Protein AF-0000000078040420 (afdb_homodimer)

Nearest PDB structures (foldseek):
  3l7n-assembly1_A  TM=9.969E-01  e=6.256E-38  Streptococcus mutans UA159
  3m3p-assembly1_A  TM=9.036E-01  e=4.530E-20  Methylobacillus flagellatus KT
  1o1y-assembly1_A  TM=8.803E-01  e=2.413E-20  Thermotoga maritima
  8khs-assembly1_A  TM=8.666E-01  e=1.321E-19  Alcaligenes ammonioxydans
  1qdl-assembly1_B-2  TM=7.443E-01  e=1.693E-10  Saccharolobus solfataricus

Radius of gyration: 23.2 Å; Cα contacts (8 Å, |Δi|>4): 1117; chains: 2; bounding box: 43×63×55 Å

Organism: NCBI:txid764290

Secondary structure (DSSP, 8-state):
-EEEEEES-TTS--THHHHHHHHTT-EEEEEEGGGTPPPPSSSTT-SEEEE---S--TT--TTT-TT--HHHHHHHHHHHHHTT-EEEEETHHHHHHHHHTTPPPEEEEEEEEEEEE-EE-HHHHH-TTTTTSPTT-EEEEEEEEE----TT-EEEEE-SS-S-SEEESSSSEEEESSBSS--HHHHHHHHHT-S-HHHHHHH-TTB--HHHHHH---HHHHHHHHHHHHHHHH-/-EEEEEES-TTS--THHHHHHHHTT-EEEEEEGGGTPPPPSSSTT-SEEEE---S--TT--TTT-TT--HHHHHHHHHHHHHTT-EEEEETHHHHHHHHHTTPPPEEEEEEEEEEEE-EE-HHHHH-TTTTTSPTT-EEEEEEEEE----TT-EEEEE-SS-S-SEEESSSSEEEESSBSS--HHHHHHHHHT-S-HHHHHHH-TTB--HHHHHH---HHHHHHHHHHHHHHHH-

Sequence (470 aa):
MQVHFVIHESFEAPGAYLAWAALRGHEVAITKVYQFEPLPETADDFDLLIVMGGPQSPTSTQEEFPHYNAQAEIDLIQKAIKADKYIIGVCLGAQLLGQAYGGTCLASPEREIGNFPIELTQAGRSDSRLSHIPQGLVVGHWHGDMPGLSEGAQILATSQGCPRQIVAYSHKHFGFQAHLELTKDLVKQLLAQEKDIEGGSQKYTYVQGAKDILAYDYDQMNQALYQFLDKLTQSMQVHFVIHESFEAPGAYLAWAALRGHEVAITKVYQFEPLPETADDFDLLIVMGGPQSPTSTQEEFPHYNAQAEIDLIQKAIKADKYIIGVCLGAQLLGQAYGGTCLASPEREIGNFPIELTQAGRSDSRLSHIPQGLVVGHWHGDMPGLSEGAQILATSQGCPRQIVAYSHKHFGFQAHLELTKDLVKQLLAQEKDIEGGSQKYTYVQGAKDILAYDYDQMNQALYQFLDKLTQS

Foldseek 3Di:
DEEEEEAADPLQDQFLVVVLCVVVVHHYHYADLLVVGDDDPALPRGQEYEYTDDPDALPDDCVRPVSDDLVSVLVRLLRCVVVVHFYEYEQRGLQSNLVNQVFHKAFWQFAAAAKWFKAFDPQLCVLPLQVPPDGRDIFGAGHGIAHGDHVPKDQGIQGPGGGRQWIDPDLRYIYGSTHLNDDLVSVVSVVVVDPCQPVCCVVGPRGDHPVRRNPDDSVVSSVSVSSSVVVSVVD/DEEEEEAADPLQDQFLVVVLCVVVVHHYHYADLLVVGDDDPALPRGQEYEYTDDPDALPDDCVRPVSDDLVSVLVRLLRCVVVVHFYEYEQRGLQSNLVNQVFHKAFWQFAAAAKWFKAFDPQLCPLPLQVPPDGRDIFGAGHGIAHGDHVPKDQGIQGPGGGRQWIDPDLRYIYGSTDLNDDLVSVVSVVVVDPCQPVCCVVGPNGHHPVRRNPDDSVVSSVSVSSSVVVSVVD

Structure (mmCIF, N/CA/C/O backbone):
data_AF-0000000078040420-model_v1
#
loop_
_entity.id
_entity.type
_entity.pdbx_description
1 polymer 'Glutamine amidotran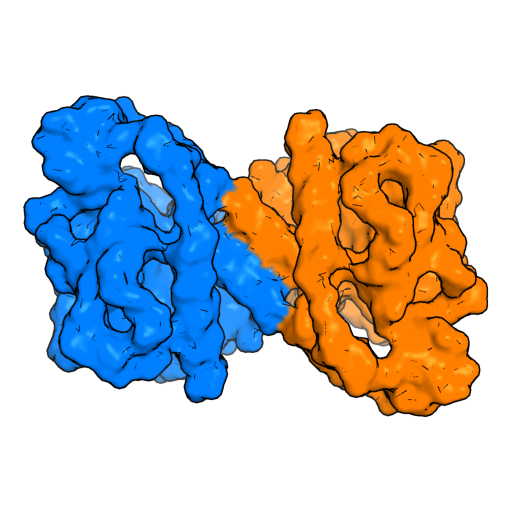sferase'
#
loop_
_atom_site.group_PDB
_atom_site.id
_atom_site.type_symbol
_atom_site.label_atom_id
_atom_site.label_alt_id
_atom_site.label_comp_id
_atom_site.label_asym_id
_atom_site.label_entity_id
_atom_site.label_seq_id
_atom_site.pdbx_PDB_ins_code
_atom_site.Cartn_x
_atom_site.Cartn_y
_atom_site.Cartn_z
_atom_site.occupancy
_atom_site.B_iso_or_equiv
_atom_site.auth_seq_id
_atom_site.auth_comp_id
_atom_site.auth_asym_id
_atom_site.auth_atom_id
_atom_site.pdbx_PDB_model_num
ATOM 1 N N . MET A 1 1 ? -12.312 -2.652 4.98 1 94.19 1 MET A N 1
ATOM 2 C CA . MET A 1 1 ? -12.023 -4.027 5.383 1 94.19 1 MET A CA 1
ATOM 3 C C . MET A 1 1 ? -10.602 -4.152 5.91 1 94.19 1 MET A C 1
ATOM 5 O O . MET A 1 1 ? -9.797 -3.236 5.754 1 94.19 1 MET A O 1
ATOM 9 N N . GLN A 1 2 ? -10.391 -5.273 6.629 1 96.62 2 GLN A N 1
ATOM 10 C CA . GLN A 1 2 ? -9.047 -5.641 7.074 1 96.62 2 GLN A CA 1
ATOM 11 C C . GLN A 1 2 ? -8.406 -6.633 6.113 1 96.62 2 GLN A C 1
ATOM 13 O O . GLN A 1 2 ? -8.883 -7.758 5.957 1 96.62 2 GLN A O 1
ATOM 18 N N . VAL A 1 3 ? -7.332 -6.18 5.457 1 98.38 3 VAL A N 1
ATOM 19 C CA . VAL A 1 3 ? -6.621 -7.031 4.512 1 98.38 3 VAL A CA 1
ATOM 20 C C . VAL A 1 3 ? -5.32 -7.523 5.141 1 98.38 3 VAL A C 1
ATOM 22 O O . VAL A 1 3 ? -4.527 -6.727 5.648 1 98.38 3 VAL A O 1
ATOM 25 N N . HIS A 1 4 ? -5.086 -8.805 5.152 1 98.81 4 HIS A N 1
ATOM 26 C CA . HIS A 1 4 ? -3.857 -9.391 5.688 1 98.81 4 HIS A CA 1
ATOM 27 C C . HIS A 1 4 ? -3.027 -10.031 4.586 1 98.81 4 HIS A C 1
ATOM 29 O O . HIS A 1 4 ? -3.535 -10.859 3.822 1 98.81 4 HIS A O 1
ATOM 35 N N . PHE A 1 5 ? -1.769 -9.641 4.496 1 98.81 5 PHE A N 1
ATOM 36 C CA . PHE A 1 5 ? -0.845 -10.195 3.514 1 98.81 5 PHE A CA 1
ATOM 37 C C . PHE A 1 5 ? 0.125 -11.172 4.168 1 98.81 5 PHE A C 1
ATOM 39 O O . PHE A 1 5 ? 0.643 -10.898 5.258 1 98.81 5 PHE A O 1
ATOM 46 N N . VAL A 1 6 ? 0.326 -12.289 3.574 1 98.88 6 VAL A N 1
ATOM 47 C CA . VAL A 1 6 ? 1.438 -13.18 3.889 1 98.88 6 VAL A CA 1
ATOM 48 C C . VAL A 1 6 ? 2.496 -13.094 2.791 1 98.88 6 VAL A C 1
ATOM 50 O O . VAL A 1 6 ? 2.219 -13.391 1.627 1 98.88 6 VAL A O 1
ATOM 53 N N . ILE A 1 7 ? 3.676 -12.695 3.127 1 98.75 7 ILE A N 1
ATOM 54 C CA . ILE A 1 7 ? 4.738 -12.461 2.156 1 98.75 7 ILE A CA 1
ATOM 55 C C . ILE A 1 7 ? 5.891 -13.43 2.408 1 98.75 7 ILE A C 1
ATOM 57 O O . ILE A 1 7 ? 6.395 -13.531 3.531 1 98.75 7 ILE A O 1
ATOM 61 N N . HIS A 1 8 ? 6.332 -14.078 1.358 1 98.69 8 HIS A N 1
ATOM 62 C CA . HIS A 1 8 ? 7.273 -15.18 1.52 1 98.69 8 HIS A CA 1
ATOM 63 C C . HIS A 1 8 ? 8.711 -14.703 1.346 1 98.69 8 HIS A C 1
ATOM 65 O O . HIS A 1 8 ? 9.641 -15.328 1.857 1 98.69 8 HIS A O 1
ATOM 71 N N . GLU A 1 9 ? 8.945 -13.719 0.501 1 97.81 9 GLU A N 1
ATOM 72 C CA . GLU A 1 9 ? 10.25 -13.117 0.226 1 97.81 9 GLU A CA 1
ATOM 73 C C . GLU A 1 9 ? 10.125 -11.609 0.009 1 97.81 9 GLU A C 1
ATOM 75 O O . GLU A 1 9 ? 9.078 -11.125 -0.423 1 97.81 9 GLU A O 1
ATOM 80 N N . SER A 1 10 ? 11.281 -10.922 0.232 1 95.19 10 SER A N 1
ATOM 81 C CA . SER A 1 10 ? 11.281 -9.477 0.036 1 95.19 10 SER A CA 1
ATOM 82 C C . SER A 1 10 ? 11.008 -9.117 -1.421 1 95.19 10 SER A C 1
ATOM 84 O O . SER A 1 10 ? 10.375 -8.102 -1.706 1 95.19 10 SER A O 1
ATOM 86 N N . PHE A 1 11 ? 11.391 -10.023 -2.367 1 95.38 11 PHE A N 1
ATOM 87 C CA . PHE A 1 11 ? 11.242 -9.727 -3.789 1 95.38 11 PHE A CA 1
ATOM 88 C C . PHE A 1 11 ? 9.891 -10.219 -4.301 1 95.38 11 PHE A C 1
ATOM 90 O O . PHE A 1 11 ? 9.586 -10.094 -5.488 1 95.38 11 PHE A O 1
ATOM 97 N N . GLU A 1 12 ? 9.078 -10.844 -3.363 1 95.88 12 GLU A N 1
ATOM 98 C CA . GLU A 1 12 ? 7.707 -11.234 -3.668 1 95.88 12 GLU A CA 1
ATOM 99 C C . GLU A 1 12 ? 6.707 -10.273 -3.037 1 95.88 12 GLU A C 1
ATOM 101 O O . GLU A 1 12 ? 5.766 -10.703 -2.365 1 95.88 12 GLU A O 1
ATOM 106 N N . ALA A 1 13 ? 6.918 -9.016 -3.281 1 96.5 13 ALA A N 1
ATOM 107 C CA . ALA A 1 13 ? 6.102 -7.961 -2.684 1 96.5 13 ALA A CA 1
ATOM 108 C C . ALA A 1 13 ? 4.703 -7.941 -3.295 1 96.5 13 ALA A C 1
ATOM 110 O O . ALA A 1 13 ? 4.504 -8.414 -4.418 1 96.5 13 ALA A O 1
ATOM 111 N N . PRO A 1 14 ? 3.754 -7.395 -2.564 1 98.31 14 PRO A N 1
ATOM 112 C CA . PRO A 1 14 ? 2.359 -7.492 -3.004 1 98.31 14 PRO A CA 1
ATOM 113 C C . PRO A 1 14 ? 2.039 -6.551 -4.16 1 98.31 14 PRO A C 1
ATOM 115 O O . PRO A 1 14 ? 1.034 -6.734 -4.852 1 98.31 14 PRO A O 1
ATOM 118 N N . GLY A 1 15 ? 2.881 -5.465 -4.344 1 98.38 15 GLY A N 1
ATOM 119 C CA . GLY A 1 15 ? 2.703 -4.586 -5.488 1 98.38 15 GLY A CA 1
ATOM 120 C C . GLY A 1 15 ? 1.313 -3.979 -5.562 1 98.38 15 GLY A C 1
ATOM 121 O O . GLY A 1 15 ? 0.841 -3.373 -4.598 1 98.38 15 GLY A O 1
ATOM 122 N N . ALA A 1 16 ? 0.644 -4.262 -6.645 1 98.81 16 ALA A N 1
ATOM 123 C CA . ALA A 1 16 ? -0.644 -3.639 -6.941 1 98.81 16 ALA A CA 1
ATOM 124 C C . ALA A 1 16 ? -1.715 -4.102 -5.957 1 98.81 16 ALA A C 1
ATOM 126 O O . ALA A 1 16 ? -2.705 -3.398 -5.734 1 98.81 16 ALA A O 1
ATOM 127 N N . TYR A 1 17 ? -1.57 -5.301 -5.359 1 98.88 17 TYR A N 1
ATOM 128 C CA . TYR A 1 17 ? -2.523 -5.703 -4.328 1 98.88 17 TYR A CA 1
ATOM 129 C C . TYR A 1 17 ? -2.51 -4.723 -3.162 1 98.88 17 TYR A C 1
ATOM 131 O O . TYR A 1 17 ? -3.564 -4.277 -2.705 1 98.88 17 TYR A O 1
ATOM 139 N N . LEU A 1 18 ? -1.29 -4.438 -2.729 1 98.81 18 LEU A N 1
ATOM 140 C CA . LEU A 1 18 ? -1.135 -3.518 -1.607 1 98.81 18 LEU A CA 1
ATOM 141 C C . LEU A 1 18 ? -1.556 -2.105 -2.002 1 98.81 18 LEU A C 1
ATOM 143 O O . LEU A 1 18 ? -2.178 -1.395 -1.208 1 98.81 18 LEU A O 1
ATOM 147 N N . ALA A 1 19 ? -1.194 -1.699 -3.195 1 98.75 19 ALA A N 1
ATOM 148 C CA . ALA A 1 19 ? -1.597 -0.38 -3.678 1 98.75 19 ALA A CA 1
ATOM 149 C C . ALA A 1 19 ? -3.115 -0.245 -3.705 1 98.75 19 ALA A C 1
ATOM 151 O O . ALA A 1 19 ? -3.66 0.786 -3.305 1 98.75 19 ALA A O 1
ATOM 152 N N . TRP A 1 20 ? -3.773 -1.306 -4.141 1 98.62 20 TRP A N 1
ATOM 153 C CA . TRP A 1 20 ? -5.234 -1.312 -4.172 1 98.62 20 TRP A CA 1
ATOM 154 C C . TRP A 1 20 ? -5.805 -1.125 -2.77 1 98.62 20 TRP A C 1
ATOM 156 O O . TRP A 1 20 ? -6.691 -0.293 -2.561 1 98.62 20 TRP A O 1
ATOM 166 N N . ALA A 1 21 ? -5.301 -1.877 -1.855 1 98.5 21 ALA A N 1
ATOM 167 C CA . ALA A 1 21 ? -5.797 -1.786 -0.485 1 98.5 21 ALA A CA 1
ATOM 168 C C . ALA A 1 21 ? -5.617 -0.377 0.072 1 98.5 21 ALA A C 1
ATOM 170 O O . ALA A 1 21 ? -6.52 0.158 0.725 1 98.5 21 ALA A O 1
ATOM 171 N N . ALA A 1 22 ? -4.461 0.198 -0.221 1 98.06 22 ALA A N 1
ATOM 172 C CA . ALA A 1 22 ? -4.141 1.545 0.243 1 98.06 22 ALA A CA 1
ATOM 173 C C . ALA A 1 22 ? -5.086 2.574 -0.367 1 98.06 22 ALA A C 1
ATOM 175 O O . ALA A 1 22 ? -5.652 3.408 0.345 1 98.06 22 ALA A O 1
ATOM 176 N N . LEU A 1 23 ? -5.309 2.463 -1.617 1 97.31 23 LEU A N 1
ATOM 177 C CA . LEU A 1 23 ? -6.074 3.455 -2.365 1 97.31 23 LEU A CA 1
ATOM 178 C C . LEU A 1 23 ? -7.559 3.359 -2.033 1 97.31 23 LEU A C 1
ATOM 180 O O . LEU A 1 23 ? -8.281 4.359 -2.098 1 97.31 23 LEU A O 1
ATOM 184 N N . ARG A 1 24 ? -7.965 2.146 -1.593 1 96.88 24 ARG A N 1
ATOM 185 C CA . ARG A 1 24 ? -9.367 1.96 -1.246 1 96.88 24 ARG A CA 1
ATOM 186 C C . ARG A 1 24 ? -9.602 2.174 0.246 1 96.88 24 ARG A C 1
ATOM 188 O O . ARG A 1 24 ? -10.695 1.926 0.753 1 96.88 24 ARG A O 1
ATOM 195 N N . GLY A 1 25 ? -8.586 2.561 0.949 1 94.56 25 GLY A N 1
ATOM 196 C CA . GLY A 1 25 ? -8.727 2.918 2.352 1 94.56 25 GLY A CA 1
ATOM 197 C C . GLY A 1 25 ? -8.875 1.714 3.262 1 94.56 25 GLY A C 1
ATOM 198 O O . GLY A 1 25 ? -9.398 1.828 4.371 1 94.56 25 GLY A O 1
ATOM 199 N N . HIS A 1 26 ? -8.477 0.516 2.764 1 96.75 26 HIS A N 1
ATOM 200 C CA . HIS A 1 26 ? -8.516 -0.674 3.605 1 96.75 26 HIS A CA 1
ATOM 201 C C . HIS A 1 26 ? -7.395 -0.658 4.637 1 96.75 26 HIS A C 1
ATOM 203 O O . HIS A 1 26 ? -6.32 -0.101 4.383 1 96.75 26 HIS A O 1
ATOM 209 N N . GLU A 1 27 ? -7.73 -1.25 5.832 1 95.94 27 GLU A N 1
ATOM 210 C CA . GLU A 1 27 ? -6.656 -1.498 6.793 1 95.94 27 GLU A CA 1
ATOM 211 C C . GLU A 1 27 ? -5.793 -2.68 6.363 1 95.94 27 GLU A C 1
ATOM 213 O O . GLU A 1 27 ? -6.309 -3.68 5.855 1 95.94 27 GLU A O 1
ATOM 218 N N . VAL A 1 28 ? -4.461 -2.512 6.602 1 97.31 28 VAL A N 1
ATOM 219 C CA . VAL A 1 28 ? -3.539 -3.521 6.086 1 97.31 28 VAL A CA 1
ATOM 220 C C . VAL A 1 28 ? -2.693 -4.078 7.23 1 97.31 28 VAL A C 1
ATOM 222 O O . VAL A 1 28 ? -2.242 -3.328 8.102 1 97.31 28 VAL A O 1
ATOM 225 N N . ALA A 1 29 ? -2.58 -5.367 7.262 1 97.06 29 ALA A N 1
ATOM 226 C CA . ALA A 1 29 ? -1.597 -6.074 8.078 1 97.06 29 ALA A CA 1
ATOM 227 C C . ALA A 1 29 ? -0.728 -6.988 7.219 1 97.06 29 ALA A C 1
ATOM 229 O O . ALA A 1 29 ? -1.18 -7.504 6.191 1 97.06 29 ALA A O 1
ATOM 230 N N . ILE A 1 30 ? 0.513 -7.141 7.656 1 97.75 30 ILE A N 1
ATOM 231 C CA . ILE A 1 30 ? 1.469 -7.902 6.855 1 97.75 30 ILE A CA 1
ATOM 232 C C . ILE A 1 30 ? 2.242 -8.867 7.754 1 97.75 30 ILE A C 1
ATOM 234 O O . ILE A 1 30 ? 2.725 -8.477 8.82 1 97.75 30 ILE A O 1
ATOM 238 N N . THR A 1 31 ? 2.277 -10.102 7.359 1 98.25 31 THR A N 1
ATOM 239 C CA . THR A 1 31 ? 3.199 -11.078 7.93 1 98.25 31 THR A CA 1
ATOM 240 C C . THR A 1 31 ? 4.324 -11.398 6.953 1 98.25 31 THR A C 1
ATOM 242 O O . THR A 1 31 ? 4.078 -11.938 5.871 1 98.25 31 THR A O 1
ATOM 245 N N . LYS A 1 32 ? 5.516 -11.062 7.32 1 98.12 32 LYS A N 1
ATOM 246 C CA . LYS A 1 32 ? 6.707 -11.414 6.547 1 98.12 32 LYS A CA 1
ATOM 247 C C . LYS A 1 32 ? 7.348 -12.695 7.082 1 98.12 32 LYS A C 1
ATOM 249 O O . LYS A 1 32 ? 8.219 -12.641 7.957 1 98.12 32 LYS A O 1
ATOM 254 N N . VAL A 1 33 ? 7 -13.781 6.465 1 98.38 33 VAL A N 1
ATOM 255 C CA . VAL A 1 33 ? 7.488 -15.047 7.008 1 98.38 33 VAL A CA 1
ATOM 256 C C . VAL A 1 33 ? 9 -15.148 6.805 1 98.38 33 VAL A C 1
ATOM 258 O O . VAL A 1 33 ? 9.695 -15.781 7.602 1 98.38 33 VAL A O 1
ATOM 261 N N . TYR A 1 34 ? 9.586 -14.406 5.809 1 97.69 34 TYR A N 1
ATOM 262 C CA . TYR A 1 34 ? 11.023 -14.43 5.555 1 97.69 34 TYR A CA 1
ATOM 263 C C . TYR A 1 34 ? 11.781 -13.688 6.645 1 97.69 34 TYR A C 1
ATOM 265 O O . TYR A 1 34 ? 13.008 -13.797 6.742 1 97.69 34 TYR A O 1
ATOM 273 N N . GLN A 1 35 ? 11.086 -13 7.441 1 96.81 35 GLN A N 1
ATOM 274 C CA . GLN A 1 35 ? 11.656 -12.383 8.633 1 96.81 35 GLN A CA 1
ATOM 275 C C . GLN A 1 35 ? 11.281 -13.148 9.891 1 96.81 35 GLN A C 1
ATOM 277 O O . GLN A 1 35 ? 11.375 -12.625 11 1 96.81 35 GLN A O 1
ATOM 282 N N . PHE A 1 36 ? 10.695 -14.328 9.719 1 97.75 36 PHE A N 1
ATOM 283 C CA . PHE A 1 36 ? 10.32 -15.273 10.766 1 97.75 36 PHE A CA 1
ATOM 284 C C . PHE A 1 36 ? 9.18 -14.719 11.617 1 97.75 36 PHE A C 1
ATOM 286 O O . PHE A 1 36 ? 9.047 -15.07 12.789 1 97.75 36 PHE A O 1
ATOM 293 N N . GLU A 1 37 ? 8.414 -13.797 11.031 1 97.25 37 GLU A N 1
ATOM 294 C CA . GLU A 1 37 ? 7.203 -13.344 11.711 1 97.25 37 GLU A CA 1
ATOM 295 C C . GLU A 1 37 ? 6.16 -14.461 11.773 1 97.25 37 GLU A C 1
ATOM 297 O O . GLU A 1 37 ? 5.973 -15.195 10.797 1 97.25 37 GLU A O 1
ATOM 302 N N . PRO A 1 38 ? 5.484 -14.57 12.891 1 97.69 38 PRO A N 1
ATOM 303 C CA . PRO A 1 38 ? 4.504 -15.648 13.008 1 97.69 38 PRO A CA 1
ATOM 304 C C . PRO A 1 38 ? 3.232 -15.383 12.203 1 97.69 38 PRO A C 1
ATOM 306 O O . PRO A 1 38 ? 2.775 -14.242 12.125 1 97.69 38 PRO A O 1
ATOM 309 N N . LEU A 1 39 ? 2.703 -16.453 11.633 1 98.5 39 LEU A N 1
ATOM 310 C CA . LEU A 1 39 ? 1.396 -16.359 10.992 1 98.5 39 LEU A CA 1
ATOM 311 C C . LEU A 1 39 ? 0.3 -16.109 12.016 1 98.5 39 LEU A C 1
ATOM 313 O O . LEU A 1 39 ? 0.445 -16.453 13.188 1 98.5 39 LEU A O 1
ATOM 317 N N . PRO A 1 40 ? -0.827 -15.477 11.578 1 98.06 40 PRO A N 1
ATOM 318 C CA . PRO A 1 40 ? -1.971 -15.352 12.477 1 98.06 40 PRO A CA 1
ATOM 319 C C . PRO A 1 40 ? -2.447 -16.688 13.023 1 98.06 40 PRO A C 1
ATOM 321 O O . PRO A 1 40 ? -2.469 -17.688 12.297 1 98.06 40 PRO A O 1
ATOM 324 N N . GLU A 1 41 ? -2.834 -16.641 14.266 1 96.94 41 GLU A N 1
ATOM 325 C CA . GLU A 1 41 ? -3.322 -17.859 14.898 1 96.94 41 GLU A CA 1
ATOM 326 C C . GLU A 1 41 ? -4.766 -18.156 14.5 1 96.94 41 GLU A C 1
ATOM 328 O O . GLU A 1 41 ? -5.203 -19.312 14.531 1 96.94 41 GLU A O 1
ATOM 333 N N . THR A 1 42 ? -5.465 -17.109 14.234 1 97.62 42 THR A N 1
ATOM 334 C CA . THR A 1 42 ? -6.867 -17.219 13.844 1 97.62 42 THR A CA 1
ATOM 335 C C . THR A 1 42 ? -7.168 -16.344 12.633 1 97.62 42 THR A C 1
ATOM 337 O O . THR A 1 42 ? -6.309 -15.586 12.188 1 97.62 42 THR A O 1
ATOM 340 N N . ALA A 1 43 ? -8.312 -16.516 12.117 1 97.94 43 ALA A N 1
ATOM 341 C CA . ALA A 1 43 ? -8.758 -15.719 10.977 1 97.94 43 ALA A CA 1
ATOM 342 C C . ALA A 1 43 ? -9.641 -14.562 11.43 1 97.94 43 ALA A C 1
ATOM 344 O O . ALA A 1 43 ? -10.289 -13.914 10.609 1 97.94 43 ALA A O 1
ATOM 345 N N . ASP A 1 44 ? -9.602 -14.195 12.688 1 97.31 44 ASP A N 1
ATOM 346 C CA . ASP A 1 44 ? -10.547 -13.25 13.266 1 97.31 44 ASP A CA 1
ATOM 347 C C . ASP A 1 44 ? -10.188 -11.812 12.898 1 97.31 44 ASP A C 1
ATOM 349 O O . ASP A 1 44 ? -11.055 -10.938 12.875 1 97.31 44 ASP A O 1
ATOM 353 N N . ASP A 1 45 ? -8.969 -11.625 12.586 1 95.62 45 ASP A N 1
ATOM 354 C CA . ASP A 1 45 ? -8.5 -10.242 12.547 1 95.62 45 ASP A CA 1
ATOM 355 C C . ASP A 1 45 ? -8.445 -9.711 11.117 1 95.62 45 ASP A C 1
ATOM 357 O O . ASP A 1 45 ? -7.91 -8.633 10.867 1 95.62 45 ASP A O 1
ATOM 361 N N . PHE A 1 46 ? -8.953 -10.453 10.18 1 98.19 46 PHE A N 1
ATOM 362 C CA . PHE A 1 46 ? -8.984 -9.945 8.812 1 98.19 46 PHE A CA 1
ATOM 363 C C . PHE A 1 46 ? -10.266 -10.359 8.102 1 98.19 46 PHE A C 1
ATOM 365 O O . PHE A 1 46 ? -10.93 -11.305 8.523 1 98.19 46 PHE A O 1
ATOM 372 N N . ASP A 1 47 ? -10.586 -9.594 7.027 1 98.44 47 ASP A N 1
ATOM 373 C CA . ASP A 1 47 ? -11.719 -9.891 6.156 1 98.44 47 ASP A CA 1
ATOM 374 C C . ASP A 1 47 ? -11.25 -10.531 4.852 1 98.44 47 ASP A C 1
ATOM 376 O O . ASP A 1 47 ? -12.008 -11.281 4.219 1 98.44 47 ASP A O 1
ATOM 380 N N . LEU A 1 48 ? -10.047 -10.242 4.43 1 98.75 48 LEU A N 1
ATOM 381 C CA . LEU A 1 48 ? -9.422 -10.719 3.199 1 98.75 48 LEU A CA 1
ATOM 382 C C . LEU A 1 48 ? -7.984 -11.148 3.449 1 98.75 48 LEU A C 1
ATOM 384 O O . LEU A 1 48 ? -7.176 -10.367 3.953 1 98.75 48 LEU A O 1
ATOM 388 N N . LEU A 1 49 ? -7.707 -12.414 3.17 1 98.94 49 LEU A N 1
ATOM 389 C CA . LEU A 1 49 ? -6.359 -12.969 3.24 1 98.94 49 LEU A CA 1
ATOM 390 C C . LEU A 1 49 ? -5.734 -13.055 1.852 1 98.94 49 LEU A C 1
ATOM 392 O O . LEU A 1 49 ? -6.316 -13.648 0.94 1 98.94 49 LEU A O 1
ATOM 396 N N . ILE A 1 50 ? -4.605 -12.391 1.66 1 98.94 50 ILE A N 1
ATOM 397 C CA . ILE A 1 50 ? -3.852 -12.516 0.417 1 98.94 50 ILE A CA 1
ATOM 398 C C . ILE A 1 50 ? -2.512 -13.195 0.689 1 98.94 50 ILE A C 1
ATOM 400 O O . ILE A 1 50 ? -1.662 -12.648 1.395 1 98.94 50 ILE A O 1
ATOM 404 N N . VAL A 1 51 ? -2.355 -14.391 0.199 1 98.94 51 VAL A N 1
ATOM 405 C CA . VAL A 1 51 ? -1.118 -15.156 0.322 1 98.94 51 VAL A CA 1
ATOM 406 C C . VAL A 1 51 ? -0.281 -14.992 -0.944 1 98.94 51 VAL A C 1
ATOM 408 O O . VAL A 1 51 ? -0.676 -15.445 -2.02 1 98.94 51 VAL A O 1
ATOM 411 N N . MET A 1 52 ? 0.875 -14.391 -0.847 1 98.81 52 MET A N 1
ATOM 412 C CA . MET A 1 52 ? 1.672 -13.984 -2.002 1 98.81 52 MET A CA 1
ATOM 413 C C . MET A 1 52 ? 2.484 -15.156 -2.537 1 98.81 52 MET A C 1
ATOM 415 O O . MET A 1 52 ? 2.373 -16.281 -2.037 1 98.81 52 MET A O 1
ATOM 419 N N . GLY A 1 53 ? 3.197 -14.883 -3.602 1 98.56 53 GLY A N 1
ATOM 420 C CA . GLY A 1 53 ? 4.043 -15.891 -4.223 1 98.56 53 GLY A CA 1
ATOM 421 C C . GLY A 1 53 ? 5.359 -16.094 -3.498 1 98.56 53 GLY A C 1
ATOM 422 O O . GLY A 1 53 ? 5.617 -15.453 -2.477 1 98.56 53 GLY A O 1
ATOM 423 N N . GLY A 1 54 ? 6.121 -17 -3.992 1 98.06 54 GLY A N 1
ATOM 424 C CA . GLY A 1 54 ? 7.445 -17.328 -3.482 1 98.06 54 GLY A CA 1
ATOM 425 C C . GLY A 1 54 ? 8.148 -18.406 -4.289 1 98.06 54 GLY A C 1
ATOM 426 O O . GLY A 1 54 ? 7.516 -19.094 -5.098 1 98.06 54 GLY A O 1
ATOM 427 N N . PRO A 1 55 ? 9.477 -18.406 -4.148 1 96.88 55 PRO A N 1
ATOM 428 C CA . PRO A 1 55 ? 10.25 -19.422 -4.867 1 96.88 55 PRO A CA 1
ATOM 429 C C . PRO A 1 55 ? 10.008 -20.828 -4.324 1 96.88 55 PRO A C 1
ATOM 431 O O . PRO A 1 55 ? 10.438 -21.812 -4.938 1 96.88 55 PRO A O 1
ATOM 434 N N . GLN A 1 56 ? 9.297 -20.938 -3.236 1 97.5 56 GLN A N 1
ATOM 435 C CA . GLN A 1 56 ? 9.008 -22.234 -2.613 1 97.5 56 GLN A CA 1
ATOM 436 C C . GLN A 1 56 ? 7.922 -22.984 -3.375 1 97.5 56 GLN A C 1
ATOM 438 O O . GLN A 1 56 ? 7.34 -22.453 -4.32 1 97.5 56 GLN A O 1
ATOM 443 N N . SER A 1 57 ? 7.75 -24.219 -3.014 1 96.69 57 SER A N 1
ATOM 444 C CA . SER A 1 57 ? 6.621 -25.047 -3.414 1 96.69 57 SER A CA 1
ATOM 445 C C . SER A 1 57 ? 5.852 -25.547 -2.201 1 96.69 57 SER A C 1
ATOM 447 O O . SER A 1 57 ? 6.344 -25.484 -1.073 1 96.69 57 SER A O 1
ATOM 449 N N . PRO A 1 58 ? 4.59 -26.016 -2.457 1 97.25 58 PRO A N 1
ATOM 450 C CA . PRO A 1 58 ? 3.852 -26.578 -1.321 1 97.25 58 PRO A CA 1
ATOM 451 C C . PRO A 1 58 ? 4.582 -27.75 -0.659 1 97.25 58 PRO A C 1
ATOM 453 O O . PRO A 1 58 ? 4.281 -28.094 0.483 1 97.25 58 PRO A O 1
ATOM 456 N N . THR A 1 59 ? 5.602 -28.312 -1.351 1 95.44 59 THR A N 1
ATOM 457 C CA . THR A 1 59 ? 6.301 -29.469 -0.819 1 95.44 59 THR A CA 1
ATOM 458 C C . THR A 1 59 ? 7.695 -29.094 -0.337 1 95.44 59 THR A C 1
ATOM 460 O O . THR A 1 59 ? 8.453 -29.953 0.134 1 95.44 59 THR A O 1
ATOM 463 N N . SER A 1 60 ? 8.055 -27.797 -0.453 1 96.5 60 SER A N 1
ATOM 464 C CA . SER A 1 60 ? 9.352 -27.359 0.045 1 96.5 60 SER A CA 1
ATOM 465 C C . SER A 1 60 ? 9.469 -27.578 1.55 1 96.5 60 SER A C 1
ATOM 467 O O . SER A 1 60 ? 8.477 -27.484 2.275 1 96.5 60 SER A O 1
ATOM 469 N N . THR A 1 61 ? 10.695 -27.859 1.992 1 95.81 61 THR A N 1
ATOM 470 C CA . THR A 1 61 ? 10.938 -28.156 3.4 1 95.81 61 THR A CA 1
ATOM 471 C C . THR A 1 61 ? 11.625 -26.984 4.09 1 95.81 61 THR A C 1
ATOM 473 O O . THR A 1 61 ? 12.141 -26.078 3.426 1 95.81 61 THR A O 1
ATOM 476 N N . GLN A 1 62 ? 11.578 -27.016 5.387 1 96.06 62 GLN A N 1
ATOM 477 C CA . GLN A 1 62 ? 12.234 -25.969 6.164 1 96.06 62 GLN A CA 1
ATOM 478 C C . GLN A 1 62 ? 13.758 -26.109 6.09 1 96.06 62 GLN A C 1
ATOM 480 O O . GLN A 1 62 ? 14.484 -25.172 6.438 1 96.06 62 GLN A O 1
ATOM 485 N N . GLU A 1 63 ? 14.281 -27.266 5.68 1 96.75 63 GLU A N 1
ATOM 486 C CA . GLU A 1 63 ? 15.703 -27.391 5.391 1 96.75 63 GLU A CA 1
ATOM 487 C C . GLU A 1 63 ? 16.109 -26.516 4.207 1 96.75 63 GLU A C 1
ATOM 489 O O . GLU A 1 63 ? 17.172 -25.906 4.219 1 96.75 63 GLU A O 1
ATOM 494 N N . GLU A 1 64 ? 15.234 -26.453 3.178 1 96.44 64 GLU A N 1
ATOM 495 C CA . GLU A 1 64 ? 15.469 -25.641 1.989 1 96.44 64 GLU A CA 1
ATOM 496 C C . GLU A 1 64 ? 15.156 -24.172 2.254 1 96.44 64 GLU A C 1
ATOM 498 O O . GLU A 1 64 ? 15.906 -23.281 1.834 1 96.44 64 GLU A O 1
ATOM 503 N N . PHE A 1 65 ? 14.047 -24 2.92 1 97.75 65 PHE A N 1
ATOM 504 C CA . PHE A 1 65 ? 13.57 -22.672 3.27 1 97.75 65 PHE A CA 1
ATOM 505 C C . PHE A 1 65 ? 13.203 -22.594 4.746 1 97.75 65 PHE A C 1
ATOM 507 O O . PHE A 1 65 ? 12.039 -22.797 5.113 1 97.75 65 PHE A O 1
ATOM 514 N N . PRO A 1 66 ? 14.078 -22.188 5.594 1 97.81 66 PRO A N 1
ATOM 515 C CA . PRO A 1 66 ? 13.883 -22.266 7.043 1 97.81 66 PRO A CA 1
ATOM 516 C C . PRO A 1 66 ? 12.68 -21.438 7.52 1 97.81 66 PRO A C 1
ATOM 518 O O . PRO A 1 66 ? 12.062 -21.781 8.531 1 97.81 66 PRO A O 1
ATOM 521 N N . HIS A 1 67 ? 12.383 -20.391 6.809 1 97.88 67 HIS A N 1
ATOM 522 C CA . HIS A 1 67 ? 11.328 -19.484 7.254 1 97.88 67 HIS A CA 1
ATOM 523 C C . HIS A 1 67 ? 9.977 -19.891 6.691 1 97.88 67 HIS A C 1
ATOM 525 O O . HIS A 1 67 ? 8.953 -19.266 7.008 1 97.88 67 HIS A O 1
ATOM 531 N N . TYR A 1 68 ? 9.938 -20.906 5.918 1 97.88 68 TYR A N 1
ATOM 532 C CA . TYR A 1 68 ? 8.742 -21.328 5.191 1 97.88 68 TYR A CA 1
ATOM 533 C C . TYR A 1 68 ? 8.164 -22.609 5.781 1 97.88 68 TYR A C 1
ATOM 535 O O . TYR A 1 68 ? 8.875 -23.594 5.93 1 97.88 68 TYR A O 1
ATOM 543 N N . ASN A 1 69 ? 6.875 -22.562 6.156 1 97.94 69 ASN A N 1
ATOM 544 C CA . ASN A 1 69 ? 6.125 -23.719 6.641 1 97.94 69 ASN A CA 1
ATOM 545 C C . ASN A 1 69 ? 4.805 -23.875 5.895 1 97.94 69 ASN A C 1
ATOM 547 O O . ASN A 1 69 ? 3.805 -23.25 6.25 1 97.94 69 ASN A O 1
ATOM 551 N N . ALA A 1 70 ? 4.828 -24.781 4.91 1 98 70 ALA A N 1
ATOM 552 C CA . ALA A 1 70 ? 3.682 -24.969 4.023 1 98 70 ALA A CA 1
ATOM 553 C C . ALA A 1 70 ? 2.438 -25.375 4.809 1 98 70 ALA A C 1
ATOM 555 O O . ALA A 1 70 ? 1.353 -24.828 4.59 1 98 70 ALA A O 1
ATOM 556 N N . GLN A 1 71 ? 2.615 -26.281 5.664 1 97.94 71 GLN A N 1
ATOM 557 C CA . GLN A 1 71 ? 1.471 -26.797 6.406 1 97.94 71 GLN A CA 1
ATOM 558 C C . GLN A 1 71 ? 0.85 -25.719 7.281 1 97.94 71 GLN A C 1
ATOM 560 O O . GLN A 1 71 ? -0.374 -25.641 7.398 1 97.94 71 GLN A O 1
ATOM 565 N N . ALA A 1 72 ? 1.678 -24.906 7.918 1 98.38 72 ALA A N 1
ATOM 566 C CA . ALA A 1 72 ? 1.167 -23.812 8.742 1 98.38 72 ALA A CA 1
ATOM 567 C C . ALA A 1 72 ? 0.35 -22.828 7.91 1 98.38 72 ALA A C 1
ATOM 569 O O . ALA A 1 72 ? -0.667 -22.312 8.375 1 98.38 72 ALA A O 1
ATOM 570 N N . GLU A 1 73 ? 0.801 -22.562 6.723 1 98.69 73 GLU A N 1
ATOM 571 C CA . GLU A 1 73 ? 0.082 -21.641 5.848 1 98.69 73 GLU A CA 1
ATOM 572 C C . GLU A 1 73 ? -1.221 -22.266 5.348 1 98.69 73 GLU A C 1
ATOM 574 O O . GLU A 1 73 ? -2.248 -21.578 5.273 1 98.69 73 GLU A O 1
ATOM 579 N N . ILE A 1 74 ? -1.161 -23.547 5 1 98.75 74 ILE A N 1
ATOM 580 C CA . ILE A 1 74 ? -2.371 -24.25 4.598 1 98.75 74 ILE A CA 1
ATOM 581 C C . ILE A 1 74 ? -3.387 -24.234 5.738 1 98.75 74 ILE A C 1
ATOM 583 O O . ILE A 1 74 ? -4.574 -23.984 5.516 1 98.75 74 ILE A O 1
ATOM 587 N N . ASP A 1 75 ? -2.902 -24.406 6.973 1 98.75 75 ASP A N 1
ATOM 588 C CA . ASP A 1 75 ? -3.77 -24.359 8.148 1 98.75 75 ASP A CA 1
ATOM 589 C C . ASP A 1 75 ? -4.426 -22.984 8.281 1 98.75 75 ASP A C 1
ATOM 591 O O . ASP A 1 75 ? -5.613 -22.891 8.586 1 98.75 75 ASP A O 1
ATOM 595 N N . LEU A 1 76 ? -3.68 -21.938 8.094 1 98.88 76 LEU A N 1
ATOM 596 C CA . LEU A 1 76 ? -4.223 -20.578 8.156 1 98.88 76 LEU A CA 1
ATOM 597 C C . LEU A 1 76 ? -5.297 -20.375 7.09 1 98.88 76 LEU A C 1
ATOM 599 O O . LEU A 1 76 ? -6.344 -19.797 7.363 1 98.88 76 LEU A O 1
ATOM 603 N N . ILE A 1 77 ? -5.016 -20.859 5.852 1 98.94 77 ILE A N 1
ATOM 604 C CA . ILE A 1 77 ? -5.969 -20.75 4.758 1 98.94 77 ILE A CA 1
ATOM 605 C C . ILE A 1 77 ? -7.254 -21.5 5.117 1 98.94 77 ILE A C 1
ATOM 607 O O . ILE A 1 77 ? -8.359 -21 4.898 1 98.94 77 ILE A O 1
ATOM 611 N N . GLN A 1 78 ? -7.121 -22.641 5.707 1 98.88 78 GLN A N 1
ATOM 612 C CA . GLN A 1 78 ? -8.281 -23.438 6.09 1 98.88 78 GLN A CA 1
ATOM 613 C C . GLN A 1 78 ? -9.094 -22.734 7.18 1 98.88 78 GLN A C 1
ATOM 615 O O . GLN A 1 78 ? -10.32 -22.781 7.176 1 98.88 78 GLN A O 1
ATOM 620 N N . LYS A 1 79 ? -8.406 -22.156 8.133 1 98.88 79 LYS A N 1
ATOM 621 C CA . LYS A 1 79 ? -9.102 -21.359 9.148 1 98.88 79 LYS A CA 1
ATOM 622 C C . LYS A 1 79 ? -9.883 -20.203 8.5 1 98.88 79 LYS A C 1
ATOM 624 O O . LYS A 1 79 ? -11.008 -19.922 8.898 1 98.88 79 LYS A O 1
ATOM 629 N N . ALA A 1 80 ? -9.297 -19.562 7.527 1 98.88 80 ALA A N 1
ATOM 630 C CA . ALA A 1 80 ? -9.953 -18.469 6.816 1 98.88 80 ALA A CA 1
ATOM 631 C C . ALA A 1 80 ? -11.164 -18.969 6.031 1 98.88 80 ALA A C 1
ATOM 633 O O . ALA A 1 80 ? -12.188 -18.297 5.961 1 98.88 80 ALA A O 1
ATOM 634 N N . ILE A 1 81 ? -11.047 -20.172 5.395 1 98.69 81 ILE A N 1
ATOM 635 C CA . ILE A 1 81 ? -12.156 -20.797 4.688 1 98.69 81 ILE A CA 1
ATOM 636 C C . ILE A 1 81 ? -13.312 -21.047 5.656 1 98.69 81 ILE A C 1
ATOM 638 O O . ILE A 1 81 ? -14.453 -20.672 5.379 1 98.69 81 ILE A O 1
ATOM 642 N N . LYS A 1 82 ? -12.977 -21.609 6.781 1 98.5 82 LYS A N 1
ATOM 643 C CA . LYS A 1 82 ? -13.992 -21.938 7.777 1 98.5 82 LYS A CA 1
ATOM 644 C C . LYS A 1 82 ? -14.672 -20.688 8.305 1 98.5 82 LYS A C 1
ATOM 646 O O . LYS A 1 82 ? -15.867 -20.703 8.609 1 98.5 82 LYS A O 1
ATOM 651 N N . ALA A 1 83 ? -13.953 -19.641 8.43 1 98.5 83 ALA A N 1
ATOM 652 C CA . ALA A 1 83 ? -14.477 -18.375 8.969 1 98.5 83 ALA A CA 1
ATOM 653 C C . ALA A 1 83 ? -15.164 -17.562 7.879 1 98.5 83 ALA A C 1
ATOM 655 O O . ALA A 1 83 ? -15.523 -16.406 8.102 1 98.5 83 ALA A O 1
ATOM 656 N N . ASP A 1 84 ? -15.266 -18.078 6.676 1 98.12 84 ASP A N 1
ATOM 657 C CA . ASP A 1 84 ? -15.969 -17.469 5.547 1 98.12 84 ASP A CA 1
ATOM 658 C C . ASP A 1 84 ? -15.312 -16.141 5.141 1 98.12 84 ASP A C 1
ATOM 660 O O . ASP A 1 84 ? -16 -15.164 4.867 1 98.12 84 ASP A O 1
ATOM 664 N N . LYS A 1 85 ? -13.938 -16.078 5.199 1 98.69 85 LYS A N 1
ATOM 665 C CA . LYS A 1 85 ? -13.18 -14.914 4.77 1 98.69 85 LYS A CA 1
ATOM 666 C C . LYS A 1 85 ? -12.945 -14.93 3.264 1 98.69 85 LYS A C 1
ATOM 668 O O . LYS A 1 85 ? -13.109 -15.969 2.615 1 98.69 85 LYS A O 1
ATOM 673 N N . TYR A 1 86 ? -12.688 -13.773 2.68 1 98.75 86 TYR A N 1
ATOM 674 C CA . TYR A 1 86 ? -12.156 -13.727 1.324 1 98.75 86 TYR A CA 1
ATOM 675 C C . TYR A 1 86 ? -10.703 -14.18 1.295 1 98.75 86 TYR A C 1
ATOM 677 O O . TYR A 1 86 ? -9.93 -13.867 2.203 1 98.75 86 TYR A O 1
ATOM 685 N N . ILE A 1 87 ? -10.336 -14.961 0.233 1 98.94 87 ILE A N 1
ATOM 686 C CA . ILE A 1 87 ? -8.969 -15.445 0.105 1 98.94 87 ILE A CA 1
ATOM 687 C C . ILE A 1 87 ? -8.5 -15.289 -1.34 1 98.94 87 ILE A C 1
ATOM 689 O O . ILE A 1 87 ? -9.211 -15.664 -2.273 1 98.94 87 ILE A O 1
ATOM 693 N N . ILE A 1 88 ? -7.355 -14.703 -1.482 1 98.94 88 ILE A N 1
ATOM 694 C CA . ILE A 1 88 ? -6.648 -14.703 -2.758 1 98.94 88 ILE A CA 1
ATOM 695 C C . ILE A 1 88 ? -5.266 -15.328 -2.582 1 98.94 88 ILE A C 1
ATOM 697 O O . ILE A 1 88 ? -4.5 -14.906 -1.711 1 98.94 88 ILE A O 1
ATOM 701 N N . GLY A 1 89 ? -4.973 -16.328 -3.305 1 98.94 89 GLY A N 1
ATOM 702 C CA . GLY A 1 89 ? -3.633 -16.875 -3.418 1 98.94 89 GLY A CA 1
ATOM 703 C C . GLY A 1 89 ? -2.943 -16.516 -4.719 1 98.94 89 GLY A C 1
ATOM 704 O O . GLY A 1 89 ? -3.549 -16.578 -5.789 1 98.94 89 GLY A O 1
ATOM 705 N N . VAL A 1 90 ? -1.684 -16.125 -4.656 1 98.88 90 VAL A N 1
ATOM 706 C CA . VAL A 1 90 ? -0.938 -15.672 -5.832 1 98.88 90 VAL A CA 1
ATOM 707 C C . VAL A 1 90 ? 0.276 -16.578 -6.043 1 98.88 90 VAL A C 1
ATOM 709 O O . VAL A 1 90 ? 1.131 -16.703 -5.164 1 98.88 90 VAL A O 1
ATOM 712 N N . CYS A 1 91 ? 0.392 -17.203 -7.199 1 98.69 91 CYS A N 1
ATOM 713 C CA . CYS A 1 91 ? 1.491 -18.094 -7.539 1 98.69 91 CYS A CA 1
ATOM 714 C C . CYS A 1 91 ? 1.657 -19.188 -6.48 1 98.69 91 CYS A C 1
ATOM 716 O O . CYS A 1 91 ? 0.813 -20.078 -6.363 1 98.69 91 CYS A O 1
ATOM 718 N N . LEU A 1 92 ? 2.648 -19.109 -5.594 1 98.81 92 LEU A N 1
ATOM 719 C CA . LEU A 1 92 ? 2.74 -20.047 -4.48 1 98.81 92 LEU A CA 1
ATOM 720 C C . LEU A 1 92 ? 1.462 -20.031 -3.65 1 98.81 92 LEU A C 1
ATOM 722 O O . LEU A 1 92 ? 0.958 -21.094 -3.264 1 98.81 92 LEU A O 1
ATOM 726 N N . GLY A 1 93 ? 0.917 -18.859 -3.357 1 98.88 93 GLY A N 1
ATOM 727 C CA . GLY A 1 93 ? -0.325 -18.734 -2.611 1 98.88 93 GLY A CA 1
ATOM 728 C C . GLY A 1 93 ? -1.49 -19.438 -3.273 1 98.88 93 GLY A C 1
ATOM 729 O O . GLY A 1 93 ? -2.342 -20.016 -2.592 1 98.88 93 GLY A O 1
ATOM 730 N N . ALA A 1 94 ? -1.545 -19.359 -4.59 1 98.88 94 ALA A N 1
ATOM 731 C CA . ALA A 1 94 ? -2.588 -20.062 -5.332 1 98.88 94 ALA A CA 1
ATOM 732 C C . ALA A 1 94 ? -2.455 -21.578 -5.164 1 98.88 94 ALA A C 1
ATOM 734 O O . ALA A 1 94 ? -3.457 -22.281 -5.027 1 98.88 94 ALA A O 1
ATOM 735 N N . GLN A 1 95 ? -1.201 -22.031 -5.195 1 98.88 95 GLN A N 1
ATOM 736 C CA . GLN A 1 95 ? -0.933 -23.453 -5.023 1 98.88 95 GLN A CA 1
ATOM 737 C C . GLN A 1 95 ? -1.296 -23.922 -3.617 1 98.88 95 GLN A C 1
ATOM 739 O O . GLN A 1 95 ? -1.911 -24.969 -3.443 1 98.88 95 GLN A O 1
ATOM 744 N N . LEU A 1 96 ? -0.965 -23.109 -2.648 1 98.88 96 LEU A N 1
ATOM 745 C CA . LEU A 1 96 ? -1.307 -23.422 -1.266 1 98.88 96 LEU A CA 1
ATOM 746 C C . LEU A 1 96 ? -2.818 -23.438 -1.068 1 98.88 96 LEU A C 1
ATOM 748 O O . LEU A 1 96 ? -3.35 -24.281 -0.346 1 98.88 96 LEU A O 1
ATOM 752 N N . LEU A 1 97 ? -3.506 -22.5 -1.72 1 98.88 97 LEU A N 1
ATOM 753 C CA . LEU A 1 97 ? -4.961 -22.469 -1.659 1 98.88 97 LEU A CA 1
ATOM 754 C C . LEU A 1 97 ? -5.555 -23.75 -2.264 1 98.88 97 LEU A C 1
ATOM 756 O O . LEU A 1 97 ? -6.469 -24.344 -1.692 1 98.88 97 LEU A O 1
ATOM 760 N N . GLY A 1 98 ? -5.035 -24.141 -3.412 1 98.75 98 GLY A N 1
ATOM 761 C CA . GLY A 1 98 ? -5.453 -25.406 -3.994 1 98.75 98 GLY A CA 1
ATOM 762 C C . GLY A 1 98 ? -5.273 -26.594 -3.053 1 98.75 98 GLY A C 1
ATOM 763 O O . GLY A 1 98 ? -6.176 -27.422 -2.91 1 98.75 98 GLY A O 1
ATOM 764 N N . GLN A 1 99 ? -4.113 -26.625 -2.393 1 98.5 99 GLN A N 1
ATOM 765 C CA . GLN A 1 99 ? -3.84 -27.688 -1.433 1 98.5 99 GLN A CA 1
ATOM 766 C C . GLN A 1 99 ? -4.824 -27.641 -0.268 1 98.5 99 GLN A C 1
ATOM 768 O O . GLN A 1 99 ? -5.273 -28.688 0.212 1 98.5 99 GLN A O 1
ATOM 773 N N . ALA A 1 100 ? -5.141 -26.469 0.194 1 98.62 100 ALA A N 1
ATOM 774 C CA . ALA A 1 100 ? -6.086 -26.312 1.296 1 98.62 100 ALA A CA 1
ATOM 775 C C . ALA A 1 100 ? -7.445 -26.891 0.946 1 98.62 100 ALA A C 1
ATOM 777 O O . ALA A 1 100 ? -8.188 -27.328 1.831 1 98.62 100 ALA A O 1
ATOM 778 N N . TYR A 1 101 ? -7.777 -26.984 -0.34 1 98.5 101 TYR A N 1
ATOM 779 C CA . TYR A 1 101 ? -9.039 -27.531 -0.82 1 98.5 101 TYR A CA 1
ATOM 780 C C . TYR A 1 101 ? -8.883 -29.016 -1.16 1 98.5 101 TYR A C 1
ATOM 782 O O . TYR A 1 101 ? -9.836 -29.656 -1.605 1 98.5 101 TYR A O 1
ATOM 790 N N . GLY A 1 102 ? -7.668 -29.5 -1.036 1 97.69 102 GLY A N 1
ATOM 791 C CA . GLY A 1 102 ? -7.43 -30.922 -1.271 1 97.69 102 GLY A CA 1
ATOM 792 C C . GLY A 1 102 ? -6.859 -31.203 -2.646 1 97.69 102 GLY A C 1
ATOM 793 O O . GLY A 1 102 ? -6.664 -32.375 -3.012 1 97.69 102 GLY A O 1
ATOM 794 N N . GLY A 1 103 ? -6.641 -30.125 -3.412 1 97.5 103 GLY A N 1
ATOM 795 C CA . GLY A 1 103 ? -6.004 -30.297 -4.707 1 97.5 103 GLY A CA 1
ATOM 796 C C . GLY A 1 103 ? -4.488 -30.375 -4.625 1 97.5 103 GLY A C 1
ATOM 797 O O . GLY A 1 103 ? -3.873 -29.719 -3.793 1 97.5 103 GLY A O 1
ATOM 798 N N . THR A 1 104 ? -3.896 -31.094 -5.523 1 96.88 104 THR A N 1
ATOM 799 C CA . THR A 1 104 ? -2.445 -31.25 -5.539 1 96.88 104 THR A CA 1
ATOM 800 C C . THR A 1 104 ? -1.813 -30.344 -6.59 1 96.88 104 THR A C 1
ATOM 802 O O . THR A 1 104 ? -2.25 -30.312 -7.742 1 96.88 104 THR A O 1
ATOM 805 N N . CYS A 1 105 ? -0.846 -29.594 -6.102 1 97.31 105 CYS A N 1
ATOM 806 C CA . CYS A 1 105 ? -0.043 -28.797 -7.02 1 97.31 105 CYS A CA 1
ATOM 807 C C . CYS A 1 105 ? 0.629 -29.672 -8.07 1 97.31 105 CYS A C 1
ATOM 809 O O . CYS A 1 105 ? 1.141 -30.75 -7.746 1 97.31 105 CYS A O 1
ATOM 811 N N . LEU A 1 106 ? 0.676 -29.219 -9.312 1 97.25 106 LEU A N 1
ATOM 812 C CA . LEU A 1 106 ? 1.264 -29.969 -10.414 1 97.25 106 LEU A CA 1
ATOM 813 C C . LEU A 1 106 ? 2.232 -29.094 -11.211 1 97.25 106 LEU A C 1
ATOM 815 O O . LEU A 1 106 ? 2.127 -27.875 -11.195 1 97.25 106 LEU A O 1
ATOM 819 N N . ALA A 1 107 ? 3.08 -29.797 -11.859 1 97.75 107 ALA A N 1
ATOM 820 C CA . ALA A 1 107 ? 3.926 -29.078 -12.812 1 97.75 107 ALA A CA 1
ATOM 821 C C . ALA A 1 107 ? 3.104 -28.531 -13.977 1 97.75 107 ALA A C 1
ATOM 823 O O . ALA A 1 107 ? 2.189 -29.188 -14.469 1 97.75 107 ALA A O 1
ATOM 824 N N . SER A 1 108 ? 3.381 -27.297 -14.266 1 97.94 108 SER A N 1
ATOM 825 C CA . SER A 1 108 ? 2.779 -26.734 -15.469 1 97.94 108 SER A CA 1
ATOM 826 C C . SER A 1 108 ? 3.393 -27.328 -16.734 1 97.94 108 SER A C 1
ATOM 828 O O . SER A 1 108 ? 4.586 -27.641 -16.75 1 97.94 108 SER A O 1
ATOM 830 N N . PRO A 1 109 ? 2.615 -27.531 -17.781 1 98.19 109 PRO A N 1
ATOM 831 C CA . PRO A 1 109 ? 3.191 -28.047 -19.031 1 98.19 109 PRO A CA 1
ATOM 832 C C . PRO A 1 109 ? 4.383 -27.234 -19.516 1 98.19 109 PRO A C 1
ATOM 834 O O . PRO A 1 109 ? 5.359 -27.797 -20.016 1 98.19 109 PRO A O 1
ATOM 837 N N . GLU A 1 110 ? 4.32 -25.938 -19.328 1 98.12 110 GLU A N 1
ATOM 838 C CA . GLU A 1 110 ? 5.414 -25.047 -19.703 1 98.12 110 GLU A CA 1
ATOM 839 C C . GLU A 1 110 ? 5.723 -24.062 -18.562 1 98.12 110 GLU A C 1
ATOM 841 O O . GLU A 1 110 ? 4.812 -23.594 -17.875 1 98.12 110 GLU A O 1
ATOM 846 N N . ARG A 1 111 ? 7.035 -23.797 -18.5 1 96.94 111 ARG A N 1
ATOM 847 C CA . ARG A 1 111 ? 7.449 -22.688 -17.656 1 96.94 111 ARG A CA 1
ATOM 848 C C . ARG A 1 111 ? 7.133 -21.344 -18.312 1 96.94 111 ARG A C 1
ATOM 850 O O . ARG A 1 111 ? 7.324 -21.188 -19.516 1 96.94 111 ARG A O 1
ATOM 857 N N . GLU A 1 112 ? 6.59 -20.484 -17.547 1 98.5 112 GLU A N 1
ATOM 858 C CA . GLU A 1 112 ? 6.332 -19.156 -18.062 1 98.5 112 GLU A CA 1
ATOM 859 C C . GLU A 1 112 ? 7.043 -18.094 -17.219 1 98.5 112 GLU A C 1
ATOM 861 O O . GLU A 1 112 ? 6.844 -18.016 -16.016 1 98.5 112 GLU A O 1
ATOM 866 N N . ILE A 1 113 ? 7.934 -17.328 -17.844 1 98.44 113 ILE A N 1
ATOM 867 C CA . ILE A 1 113 ? 8.609 -16.188 -17.234 1 98.44 113 ILE A CA 1
ATOM 868 C C . ILE A 1 113 ? 8.516 -14.984 -18.156 1 98.44 113 ILE A C 1
ATOM 870 O O . ILE A 1 113 ? 9.023 -15.016 -19.281 1 98.44 113 ILE A O 1
ATOM 874 N N . GLY A 1 114 ? 7.863 -13.953 -17.672 1 98.5 114 GLY A N 1
ATOM 875 C CA . GLY A 1 114 ? 7.633 -12.773 -18.5 1 98.5 114 GLY A CA 1
ATOM 876 C C . GLY A 1 114 ? 6.164 -12.43 -18.656 1 98.5 114 GLY A C 1
ATOM 877 O O . GLY A 1 114 ? 5.371 -12.633 -17.734 1 98.5 114 GLY A O 1
ATOM 878 N N . ASN A 1 115 ? 5.863 -11.75 -19.75 1 98.81 115 ASN A N 1
ATOM 879 C CA . ASN A 1 115 ? 4.512 -11.258 -19.984 1 98.81 115 ASN A CA 1
ATOM 880 C C . ASN A 1 115 ? 3.857 -11.977 -21.172 1 98.81 115 ASN A C 1
ATOM 882 O O . ASN A 1 115 ? 4.336 -11.883 -22.297 1 98.81 115 ASN A O 1
ATOM 886 N N . PHE A 1 116 ? 2.752 -12.711 -20.859 1 98.75 116 PHE A N 1
ATOM 887 C CA . PHE A 1 116 ? 2.02 -13.477 -21.859 1 98.75 116 PHE A CA 1
ATOM 888 C C . PHE A 1 116 ? 0.515 -13.336 -21.656 1 98.75 116 PHE A C 1
ATOM 890 O O . PHE A 1 116 ? 0.057 -13.062 -20.547 1 98.75 116 PHE A O 1
ATOM 897 N N . PRO A 1 117 ? -0.225 -13.531 -22.703 1 98.75 117 PRO A N 1
ATOM 898 C CA . PRO A 1 117 ? -1.673 -13.328 -22.578 1 98.75 117 PRO A CA 1
ATOM 899 C C . PRO A 1 117 ? -2.367 -14.461 -21.828 1 98.75 117 PRO A C 1
ATOM 901 O O . PRO A 1 117 ? -1.931 -15.617 -21.906 1 98.75 117 PRO A O 1
ATOM 904 N N . ILE A 1 118 ? -3.43 -14.125 -21.141 1 98.75 118 ILE A N 1
ATOM 905 C CA . ILE A 1 118 ? -4.352 -15.117 -20.609 1 98.75 118 ILE A CA 1
ATOM 906 C C . ILE A 1 118 ? -5.672 -15.07 -21.375 1 98.75 118 ILE A C 1
ATOM 908 O O . ILE A 1 118 ? -6.012 -14.039 -21.969 1 98.75 118 ILE A O 1
ATOM 912 N N . GLU A 1 119 ? -6.32 -16.188 -21.375 1 98.5 119 GLU A N 1
ATOM 913 C CA . GLU A 1 119 ? -7.645 -16.312 -21.984 1 98.5 119 GLU A CA 1
ATOM 914 C C . GLU A 1 119 ? -8.68 -16.75 -20.938 1 98.5 119 GLU A C 1
ATOM 916 O O . GLU A 1 119 ? -8.5 -17.75 -20.266 1 98.5 119 GLU A O 1
ATOM 921 N N . LEU A 1 120 ? -9.727 -15.945 -20.922 1 98.62 120 LEU A N 1
ATOM 922 C CA . LEU A 1 120 ? -10.805 -16.344 -20.016 1 98.62 120 LEU A CA 1
ATOM 923 C C . LEU A 1 120 ? -11.547 -17.562 -20.578 1 98.62 120 LEU A C 1
ATOM 925 O O . LEU A 1 120 ? -11.797 -17.641 -21.781 1 98.62 120 LEU A O 1
ATOM 929 N N . THR A 1 121 ? -11.805 -18.484 -19.703 1 98.56 121 THR A N 1
ATOM 930 C CA . THR A 1 121 ? -12.711 -19.578 -20.047 1 98.56 121 THR A CA 1
ATOM 931 C C . THR A 1 121 ? -14.156 -19.094 -20.109 1 98.56 121 THR A C 1
ATOM 933 O O . THR A 1 121 ? -14.43 -17.922 -19.828 1 98.56 121 THR A O 1
ATOM 936 N N . GLN A 1 122 ? -15.047 -20 -20.516 1 98.06 122 GLN A N 1
ATOM 937 C CA . GLN A 1 122 ? -16.453 -19.641 -20.469 1 98.06 122 GLN A CA 1
ATOM 938 C C . GLN A 1 122 ? -16.875 -19.25 -19.047 1 98.06 122 GLN A C 1
ATOM 940 O O . GLN A 1 122 ? -17.609 -18.281 -18.859 1 98.06 122 GLN A O 1
ATOM 945 N N . ALA A 1 123 ? -16.391 -19.984 -18.109 1 98.06 123 ALA A N 1
ATOM 946 C CA . ALA A 1 123 ? -16.688 -19.688 -16.703 1 98.06 123 ALA A CA 1
ATOM 947 C C . ALA A 1 123 ? -16.125 -18.312 -16.312 1 98.06 123 ALA A C 1
ATOM 949 O O . ALA A 1 123 ? -16.766 -17.562 -15.578 1 98.06 123 ALA A O 1
ATOM 950 N N . GLY A 1 124 ? -14.93 -18.016 -16.828 1 98.19 124 GLY A N 1
ATOM 951 C CA . GLY A 1 124 ? -14.32 -16.734 -16.531 1 98.19 124 GLY A CA 1
ATOM 952 C C . GLY A 1 124 ? -15.094 -15.562 -17.125 1 98.19 124 GLY A C 1
ATOM 953 O O . GLY A 1 124 ? -15.289 -14.547 -16.453 1 98.19 124 GLY A O 1
ATOM 954 N N . ARG A 1 125 ? -15.57 -15.781 -18.297 1 97.75 125 ARG A N 1
ATOM 955 C CA . ARG A 1 125 ? -16.328 -14.727 -18.969 1 97.75 125 ARG A CA 1
ATOM 956 C C . ARG A 1 125 ? -17.672 -14.508 -18.312 1 97.75 125 ARG A C 1
ATOM 958 O O . ARG A 1 125 ? -18.219 -13.398 -18.344 1 97.75 125 ARG A O 1
ATOM 965 N N . SER A 1 126 ? -18.156 -15.492 -17.672 1 97.19 126 SER A N 1
ATOM 966 C CA . SER A 1 126 ? -19.469 -15.43 -17.047 1 97.19 126 SER A CA 1
ATOM 967 C C . SER A 1 126 ? -19.375 -14.914 -15.609 1 97.19 126 SER A C 1
ATOM 969 O O . SER A 1 126 ? -20.391 -14.578 -14.992 1 97.19 126 SER A O 1
ATOM 971 N N . ASP A 1 127 ? -18.203 -14.945 -15.094 1 97.19 127 ASP A N 1
ATOM 972 C CA . ASP A 1 127 ? -17.984 -14.422 -13.742 1 97.19 127 ASP A CA 1
ATOM 973 C C . ASP A 1 127 ? -17.938 -12.898 -13.75 1 97.19 127 ASP A C 1
ATOM 975 O O . ASP A 1 127 ? -17.031 -12.305 -14.328 1 97.19 127 ASP A O 1
ATOM 979 N N . SER A 1 128 ? -18.812 -12.234 -13.102 1 96.38 128 SER A N 1
ATOM 980 C CA . SER A 1 128 ? -18.953 -10.781 -13.125 1 96.38 128 SER A CA 1
ATOM 981 C C . SER A 1 128 ? -17.688 -10.102 -12.578 1 96.38 128 SER A C 1
ATOM 983 O O . SER A 1 128 ? -17.422 -8.938 -12.898 1 96.38 128 SER A O 1
ATOM 985 N N . ARG A 1 129 ? -16.906 -10.836 -11.766 1 97.19 129 ARG A N 1
ATOM 986 C CA . ARG A 1 129 ? -15.703 -10.25 -11.164 1 97.19 129 ARG A CA 1
ATOM 987 C C . ARG A 1 129 ? -14.562 -10.211 -12.172 1 97.19 129 ARG A C 1
ATOM 989 O O . ARG A 1 129 ? -13.602 -9.453 -11.992 1 97.19 129 ARG A O 1
ATOM 996 N N . LEU A 1 130 ? -14.695 -10.977 -13.211 1 97.75 130 LEU A N 1
ATOM 997 C CA . LEU A 1 130 ? -13.594 -11.07 -14.156 1 97.75 130 LEU A CA 1
ATOM 998 C C . LEU A 1 130 ? -14.023 -10.594 -15.539 1 97.75 130 LEU A C 1
ATOM 1000 O O . LEU A 1 130 ? -13.18 -10.391 -16.422 1 97.75 130 LEU A O 1
ATOM 1004 N N . SER A 1 131 ? -15.273 -10.312 -15.758 1 95.38 131 SER A N 1
ATOM 1005 C CA . SER A 1 131 ? -15.836 -10.07 -17.078 1 95.38 131 SER A CA 1
ATOM 1006 C C . SER A 1 131 ? -15.234 -8.812 -17.719 1 95.38 131 SER A C 1
ATOM 1008 O O . SER A 1 131 ? -15.281 -8.648 -18.938 1 95.38 131 SER A O 1
ATOM 1010 N N . HIS A 1 132 ? -14.641 -7.984 -16.922 1 97.44 132 HIS A N 1
ATOM 1011 C CA . HIS A 1 132 ? -14.039 -6.762 -17.438 1 97.44 132 HIS A CA 1
ATOM 1012 C C . HIS A 1 132 ? -12.672 -7.035 -18.047 1 97.44 132 HIS A C 1
ATOM 1014 O O . HIS A 1 132 ? -12.117 -6.188 -18.75 1 97.44 132 HIS A O 1
ATOM 1020 N N . ILE A 1 133 ? -12.125 -8.18 -17.719 1 97.75 133 ILE A N 1
ATOM 1021 C CA . ILE A 1 133 ? -10.805 -8.516 -18.234 1 97.75 133 ILE A CA 1
ATOM 1022 C C . ILE A 1 133 ? -10.906 -8.852 -19.719 1 97.75 133 ILE A C 1
ATOM 1024 O O . ILE A 1 133 ? -11.617 -9.781 -20.109 1 97.75 133 ILE A O 1
ATOM 1028 N N . PRO A 1 134 ? -10.227 -8.086 -20.516 1 96.56 134 PRO A N 1
ATOM 1029 C CA . PRO A 1 134 ? -10.32 -8.359 -21.953 1 96.56 134 PRO A CA 1
ATOM 1030 C C . PRO A 1 134 ? -9.68 -9.695 -22.344 1 96.56 134 PRO A C 1
ATOM 1032 O O . PRO A 1 134 ? -8.703 -10.117 -21.719 1 96.56 134 PRO A O 1
ATOM 1035 N N . GLN A 1 135 ? -10.234 -10.273 -23.422 1 95 135 GLN A N 1
ATOM 1036 C CA . GLN A 1 135 ? -9.609 -11.484 -23.953 1 95 135 GLN A CA 1
ATOM 1037 C C . GLN A 1 135 ? -8.188 -11.203 -24.438 1 95 135 GLN A C 1
ATOM 1039 O O . GLN A 1 135 ? -7.953 -10.242 -25.172 1 95 135 GLN A O 1
ATOM 1044 N N . GLY A 1 136 ? -7.277 -11.969 -23.938 1 97.62 136 GLY A N 1
ATOM 1045 C CA . GLY A 1 136 ? -5.895 -11.82 -24.359 1 97.62 136 GLY A CA 1
ATOM 1046 C C . GLY A 1 136 ? -5.133 -10.781 -23.562 1 97.62 136 GLY A C 1
ATOM 1047 O O . GLY A 1 136 ? -4.102 -10.281 -24.016 1 97.62 136 GLY A O 1
ATOM 1048 N N . LEU A 1 137 ? -5.695 -10.453 -22.453 1 98.44 137 LEU A N 1
ATOM 1049 C CA . LEU A 1 137 ? -4.922 -9.547 -21.609 1 98.44 137 LEU A CA 1
ATOM 1050 C C . LEU A 1 137 ? -3.547 -10.133 -21.312 1 98.44 137 LEU A C 1
ATOM 1052 O O . LEU A 1 137 ? -3.434 -11.289 -20.906 1 98.44 137 LEU A O 1
ATOM 1056 N N . VAL A 1 138 ? -2.535 -9.32 -21.562 1 98.81 138 VAL A N 1
ATOM 1057 C CA . VAL A 1 138 ? -1.179 -9.734 -21.234 1 98.81 138 VAL A CA 1
ATOM 1058 C C . VAL A 1 138 ? -0.909 -9.477 -19.75 1 98.81 138 VAL A C 1
ATOM 1060 O O . VAL A 1 138 ? -1.136 -8.367 -19.266 1 98.81 138 VAL A O 1
ATOM 1063 N N . VAL A 1 139 ? -0.498 -10.539 -19.047 1 98.81 139 VAL A N 1
ATOM 1064 C CA . VAL A 1 139 ? -0.218 -10.438 -17.609 1 98.81 139 VAL A CA 1
ATOM 1065 C C . VAL A 1 139 ? 1.149 -11.039 -17.312 1 98.81 139 VAL A C 1
ATOM 1067 O O . VAL A 1 139 ? 1.796 -11.609 -18.188 1 98.81 139 VAL A O 1
ATOM 1070 N N . GLY A 1 140 ? 1.615 -10.836 -16.078 1 98.81 140 GLY A N 1
ATOM 1071 C CA . GLY A 1 140 ? 2.908 -11.359 -15.672 1 98.81 140 GLY A CA 1
ATOM 1072 C C . GLY A 1 140 ? 2.857 -12.82 -15.258 1 98.81 140 GLY A C 1
ATOM 1073 O O . GLY A 1 140 ? 1.881 -13.266 -14.648 1 98.81 140 GLY A O 1
ATOM 1074 N N . HIS A 1 141 ? 3.932 -13.531 -15.594 1 98.75 141 HIS A N 1
ATOM 1075 C CA . HIS A 1 141 ? 4.121 -14.93 -15.203 1 98.75 141 HIS A CA 1
ATOM 1076 C C . HIS A 1 141 ? 5.523 -15.156 -14.648 1 98.75 141 HIS A C 1
ATOM 1078 O O . HIS A 1 141 ? 6.496 -14.586 -15.141 1 98.75 141 HIS A O 1
ATOM 1084 N N . TRP A 1 142 ? 5.59 -15.961 -13.648 1 98.31 142 TRP A N 1
ATOM 1085 C CA . TRP A 1 142 ? 6.859 -16.359 -13.055 1 98.31 142 TRP A CA 1
ATOM 1086 C C . TRP A 1 142 ? 6.734 -17.703 -12.359 1 98.31 142 TRP A C 1
ATOM 1088 O O . TRP A 1 142 ? 6.91 -17.812 -11.141 1 98.31 142 TRP A O 1
ATOM 1098 N N . HIS A 1 143 ? 6.441 -18.719 -13.156 1 97.5 143 HIS A N 1
ATOM 1099 C CA . HIS A 1 143 ? 6.121 -19.984 -12.508 1 97.5 143 HIS A CA 1
ATOM 1100 C C . HIS A 1 143 ? 6.453 -21.172 -13.414 1 97.5 143 HIS A C 1
ATOM 1102 O O . HIS A 1 143 ? 6.684 -20.984 -14.617 1 97.5 143 HIS A O 1
ATOM 1108 N N . GLY A 1 144 ? 6.531 -22.297 -12.797 1 97.25 144 GLY A N 1
ATOM 1109 C CA . GLY A 1 144 ? 6.656 -23.562 -13.508 1 97.25 144 GLY A CA 1
ATOM 1110 C C . GLY A 1 144 ? 5.645 -24.594 -13.062 1 97.25 144 GLY A C 1
ATOM 1111 O O . GLY A 1 144 ? 5.508 -25.641 -13.688 1 97.25 144 GLY A O 1
ATOM 1112 N N . ASP A 1 145 ? 4.926 -24.312 -11.977 1 97.88 145 ASP A N 1
ATOM 1113 C CA . ASP A 1 145 ? 3.889 -25.188 -11.438 1 97.88 145 ASP A CA 1
ATOM 1114 C C . ASP A 1 145 ? 2.512 -24.531 -11.547 1 97.88 145 ASP A C 1
ATOM 1116 O O . ASP A 1 145 ? 2.379 -23.438 -12.094 1 97.88 145 ASP A O 1
ATOM 1120 N N . MET A 1 146 ? 1.465 -25.266 -11.203 1 98.12 146 MET A N 1
ATOM 1121 C CA . MET A 1 146 ? 0.11 -24.719 -11.234 1 98.12 146 MET A CA 1
ATOM 1122 C C . MET A 1 146 ? -0.722 -25.266 -10.078 1 98.12 146 MET A C 1
ATOM 1124 O O . MET A 1 146 ? -0.453 -26.359 -9.578 1 98.12 146 MET A O 1
ATOM 1128 N N . PRO A 1 147 ? -1.711 -24.469 -9.625 1 98.56 147 PRO A N 1
ATOM 1129 C CA . PRO A 1 147 ? -2.514 -24.891 -8.477 1 98.56 147 PRO A CA 1
ATOM 1130 C C . PRO A 1 147 ? -3.334 -26.141 -8.742 1 98.56 147 PRO A C 1
ATOM 1132 O O . PRO A 1 147 ? -3.746 -26.391 -9.883 1 98.56 147 PRO A O 1
ATOM 1135 N N . GLY A 1 148 ? -3.49 -26.906 -7.613 1 98.31 148 GLY A N 1
ATOM 1136 C CA . GLY A 1 148 ? -4.348 -28.078 -7.691 1 98.31 148 GLY A CA 1
ATOM 1137 C C . GLY A 1 148 ? -5.824 -27.734 -7.773 1 98.31 148 GLY A C 1
ATOM 1138 O O . GLY A 1 148 ? -6.23 -26.625 -7.395 1 98.31 148 GLY A O 1
ATOM 1139 N N . LEU A 1 149 ? -6.562 -28.672 -8.344 1 98.12 149 LEU A N 1
ATOM 1140 C CA . LEU A 1 149 ? -8.008 -28.484 -8.461 1 98.12 149 LEU A CA 1
ATOM 1141 C C . LEU A 1 149 ? -8.75 -29.391 -7.488 1 98.12 149 LEU A C 1
ATOM 1143 O O . LEU A 1 149 ? -8.352 -30.547 -7.277 1 98.12 149 LEU A O 1
ATOM 1147 N N . SER A 1 150 ? -9.688 -28.844 -6.789 1 96.81 150 SER A N 1
ATOM 1148 C CA . SER A 1 150 ? -10.648 -29.609 -6 1 96.81 150 SER A CA 1
ATOM 1149 C C . SER A 1 150 ? -11.945 -29.828 -6.773 1 96.81 150 SER A C 1
ATOM 1151 O O . SER A 1 150 ? -12.133 -29.266 -7.852 1 96.81 150 SER A O 1
ATOM 1153 N N . GLU A 1 151 ? -12.805 -30.656 -6.043 1 92.56 151 GLU A N 1
ATOM 1154 C CA . GLU A 1 151 ? -14.125 -30.844 -6.629 1 92.56 151 GLU A CA 1
ATOM 1155 C C . GLU A 1 151 ? -14.898 -29.516 -6.664 1 92.56 151 GLU A C 1
ATOM 1157 O O . GLU A 1 151 ? -14.961 -28.812 -5.664 1 92.56 151 GLU A O 1
ATOM 1162 N N . GLY A 1 152 ? -15.258 -29.078 -7.773 1 94.75 152 GLY A N 1
ATOM 1163 C CA . GLY A 1 152 ? -16.062 -27.875 -7.906 1 94.75 152 GLY A CA 1
ATOM 1164 C C . GLY A 1 152 ? -15.266 -26.656 -8.328 1 94.75 152 GLY A C 1
ATOM 1165 O O . GLY A 1 152 ? -15.828 -25.609 -8.641 1 94.75 152 GLY A O 1
ATOM 1166 N N . ALA A 1 153 ? -13.969 -26.812 -8.211 1 98.06 153 ALA A N 1
ATOM 1167 C CA . ALA A 1 153 ? -13.141 -25.703 -8.656 1 98.06 153 ALA A CA 1
ATOM 1168 C C . ALA A 1 153 ? -13.391 -25.375 -10.125 1 98.06 153 ALA A C 1
ATOM 1170 O O . ALA A 1 153 ? -13.656 -26.281 -10.922 1 98.06 153 ALA A O 1
ATOM 1171 N N . GLN A 1 154 ? -13.32 -24.109 -10.469 1 98.62 154 GLN A N 1
ATOM 1172 C CA . GLN A 1 154 ? -13.5 -23.656 -11.852 1 98.62 154 GLN A CA 1
ATOM 1173 C C . GLN A 1 154 ? -12.242 -22.953 -12.359 1 98.62 154 GLN A C 1
ATOM 1175 O O . GLN A 1 154 ? -11.719 -22.047 -11.695 1 98.62 154 GLN A O 1
ATOM 1180 N N . ILE A 1 155 ? -11.797 -23.422 -13.484 1 98.81 155 ILE A N 1
ATOM 1181 C CA . ILE A 1 155 ? -10.742 -22.688 -14.164 1 98.81 155 ILE A CA 1
ATOM 1182 C C . ILE A 1 155 ? -11.344 -21.469 -14.875 1 98.81 155 ILE A C 1
ATOM 1184 O O . ILE A 1 155 ? -12.195 -21.609 -15.75 1 98.81 155 ILE A O 1
ATOM 1188 N N . LEU A 1 156 ? -10.914 -20.266 -14.492 1 98.81 156 LEU A N 1
ATOM 1189 C CA . LEU A 1 156 ? -11.508 -19.047 -15.016 1 98.81 156 LEU A CA 1
ATOM 1190 C C . LEU A 1 156 ? -10.648 -18.453 -16.125 1 98.81 156 LEU A C 1
ATOM 1192 O O . LEU A 1 156 ? -11.133 -17.672 -16.938 1 98.81 156 LEU A O 1
ATOM 1196 N N . ALA A 1 157 ? -9.344 -18.75 -16.125 1 98.88 157 ALA A N 1
ATOM 1197 C CA . ALA A 1 157 ? -8.422 -18.266 -17.141 1 98.88 157 ALA A CA 1
ATOM 1198 C C . ALA A 1 157 ? -7.297 -19.266 -17.391 1 98.88 157 ALA A C 1
ATOM 1200 O O . ALA A 1 157 ? -6.891 -20 -16.484 1 98.88 157 ALA A O 1
ATOM 1201 N N . THR A 1 158 ? -6.805 -19.266 -18.562 1 98.81 158 THR A N 1
ATOM 1202 C CA . THR A 1 158 ? -5.695 -20.109 -19.016 1 98.81 158 THR A CA 1
ATOM 1203 C C . THR A 1 158 ? -4.695 -19.281 -19.828 1 98.81 158 THR A C 1
ATOM 1205 O O . THR A 1 158 ? -4.961 -18.141 -20.172 1 98.81 158 THR A O 1
ATOM 1208 N N . SER A 1 159 ? -3.561 -19.797 -19.984 1 98.62 159 SER A N 1
ATOM 1209 C CA . SER A 1 159 ? -2.607 -19.328 -20.984 1 98.62 159 SER A CA 1
ATOM 1210 C C . SER A 1 159 ? -2.133 -20.484 -21.875 1 98.62 159 SER A C 1
ATOM 1212 O O . SER A 1 159 ? -2.467 -21.641 -21.625 1 98.62 159 SER A O 1
ATOM 1214 N N . GLN A 1 160 ? -1.374 -20.125 -22.875 1 98.12 160 GLN A N 1
ATOM 1215 C CA . GLN A 1 160 ? -0.852 -21.172 -23.75 1 98.12 160 GLN A CA 1
ATOM 1216 C C . GLN A 1 160 ? 0.079 -22.109 -23 1 98.12 160 GLN A C 1
ATOM 1218 O O . GLN A 1 160 ? 0.128 -23.312 -23.281 1 98.12 160 GLN A O 1
ATOM 1223 N N . GLY A 1 161 ? 0.729 -21.594 -22.016 1 98.12 161 GLY A N 1
ATOM 1224 C CA . GLY A 1 161 ? 1.721 -22.391 -21.312 1 98.12 161 GLY A CA 1
ATOM 1225 C C . GLY A 1 161 ? 1.156 -23.109 -20.094 1 98.12 161 GLY A C 1
ATOM 1226 O O . GLY A 1 161 ? 1.729 -24.094 -19.641 1 98.12 161 GLY A O 1
ATOM 1227 N N . CYS A 1 162 ? 0.093 -22.672 -19.562 1 98.56 162 CYS A N 1
ATOM 1228 C CA . CYS A 1 162 ? -0.441 -23.188 -18.312 1 98.56 162 CYS A CA 1
ATOM 1229 C C . CYS A 1 162 ? -1.965 -23.203 -18.328 1 98.56 162 CYS A C 1
ATOM 1231 O O . CYS A 1 162 ? -2.592 -22.141 -18.453 1 98.56 162 CYS A O 1
ATOM 1233 N N . PRO A 1 163 ? -2.594 -24.281 -18.125 1 98.62 163 PRO A N 1
ATOM 1234 C CA . PRO A 1 163 ? -4.051 -24.391 -18.234 1 98.62 163 PRO A CA 1
ATOM 1235 C C . PRO A 1 163 ? -4.773 -23.891 -16.984 1 98.62 163 PRO A C 1
ATOM 1237 O O . PRO A 1 163 ? -6.008 -23.875 -16.953 1 98.62 163 PRO A O 1
ATOM 1240 N N . ARG A 1 164 ? -4.094 -23.438 -15.922 1 98.81 164 ARG A N 1
ATOM 1241 C CA . ARG A 1 164 ? -4.727 -23.016 -14.672 1 98.81 164 ARG A CA 1
ATOM 1242 C C . ARG A 1 164 ? -4.164 -21.688 -14.188 1 98.81 164 ARG A C 1
ATOM 1244 O O . ARG A 1 164 ? -3.453 -21.641 -13.18 1 98.81 164 ARG A O 1
ATOM 1251 N N . GLN A 1 165 ? -4.562 -20.609 -14.859 1 98.88 165 GLN A N 1
ATOM 1252 C CA . GLN A 1 165 ? -3.986 -19.312 -14.531 1 98.88 165 GLN A CA 1
ATOM 1253 C C . GLN A 1 165 ? -4.805 -18.609 -13.453 1 98.88 165 GLN A C 1
ATOM 1255 O O . GLN A 1 165 ? -4.254 -17.891 -12.617 1 98.88 165 GLN A O 1
ATOM 1260 N N . ILE A 1 166 ? -6.109 -18.703 -13.531 1 98.94 166 ILE A N 1
ATOM 1261 C CA . ILE A 1 166 ? -7.008 -18.234 -12.477 1 98.94 166 ILE A CA 1
ATOM 1262 C C . ILE A 1 166 ? -8.023 -19.328 -12.141 1 98.94 166 ILE A C 1
ATOM 1264 O O . ILE A 1 166 ? -8.688 -19.859 -13.031 1 98.94 166 ILE A O 1
ATOM 1268 N N . VAL A 1 167 ? -8.062 -19.703 -10.883 1 98.88 167 VAL A N 1
ATOM 1269 C CA . VAL A 1 167 ? -8.953 -20.75 -10.43 1 98.88 167 VAL A CA 1
ATOM 1270 C C . VAL A 1 167 ? -9.852 -20.219 -9.312 1 98.88 167 VAL A C 1
ATOM 1272 O O . VAL A 1 167 ? -9.375 -19.594 -8.367 1 98.88 167 VAL A O 1
ATOM 1275 N N . ALA A 1 168 ? -11.156 -20.469 -9.43 1 98.81 168 ALA A N 1
ATOM 1276 C CA . ALA A 1 168 ? -12.102 -20.188 -8.352 1 98.81 168 ALA A CA 1
ATOM 1277 C C . ALA A 1 168 ? -12.445 -21.469 -7.594 1 98.81 168 ALA A C 1
ATOM 1279 O O . ALA A 1 168 ? -12.906 -22.453 -8.188 1 98.81 168 ALA A O 1
ATOM 1280 N N . TYR A 1 169 ? -12.188 -21.453 -6.305 1 98.69 169 TYR A N 1
ATOM 1281 C CA . TYR A 1 169 ? -12.555 -22.594 -5.473 1 98.69 169 TYR A CA 1
ATOM 1282 C C . TYR A 1 169 ? -13.914 -22.375 -4.809 1 98.69 169 TYR A C 1
ATOM 1284 O O . TYR A 1 169 ? -14.555 -23.328 -4.355 1 98.69 169 TYR A O 1
ATOM 1292 N N . SER A 1 170 ? -14.32 -21.188 -4.676 1 97.62 170 SER A N 1
ATOM 1293 C CA . SER A 1 170 ? -15.617 -20.703 -4.219 1 97.62 170 SER A CA 1
ATOM 1294 C C . SER A 1 170 ? -15.906 -19.297 -4.73 1 97.62 170 SER A C 1
ATOM 1296 O O . SER A 1 170 ? -15.125 -18.75 -5.508 1 97.62 170 SER A O 1
ATOM 1298 N N . HIS A 1 171 ? -17.047 -18.75 -4.359 1 96.5 171 HIS A N 1
ATOM 1299 C CA . HIS A 1 171 ? -17.375 -17.391 -4.758 1 96.5 171 HIS A CA 1
ATOM 1300 C C . HIS A 1 171 ? -16.469 -16.375 -4.062 1 96.5 171 HIS A C 1
ATOM 1302 O O . HIS A 1 171 ? -16.375 -15.227 -4.477 1 96.5 171 HIS A O 1
ATOM 1308 N N . LYS A 1 172 ? -15.648 -16.875 -3.006 1 97.81 172 LYS A N 1
ATOM 1309 C CA . LYS A 1 172 ? -14.82 -15.945 -2.229 1 97.81 172 LYS A CA 1
ATOM 1310 C C . LYS A 1 172 ? -13.344 -16.297 -2.348 1 97.81 172 LYS A C 1
ATOM 1312 O O . LYS A 1 172 ? -12.477 -15.57 -1.86 1 97.81 172 LYS A O 1
ATOM 1317 N N . HIS A 1 173 ? -13.031 -17.438 -2.963 1 98.75 173 HIS A N 1
ATOM 1318 C CA . HIS A 1 173 ? -11.664 -17.953 -2.91 1 98.75 173 HIS A CA 1
ATOM 1319 C C . HIS A 1 173 ? -11.094 -18.141 -4.309 1 98.75 173 HIS A C 1
ATOM 1321 O O . HIS A 1 173 ? -11.562 -18.984 -5.07 1 98.75 173 HIS A O 1
ATOM 1327 N N . PHE A 1 174 ? -10.047 -17.328 -4.617 1 98.88 174 PHE A N 1
ATOM 1328 C CA . PHE A 1 174 ? -9.477 -17.312 -5.957 1 98.88 174 PHE A CA 1
ATOM 1329 C C . PHE A 1 174 ? -7.969 -17.531 -5.906 1 98.88 174 PHE A C 1
ATOM 1331 O O . PHE A 1 174 ? -7.285 -16.969 -5.047 1 98.88 174 PHE A O 1
ATOM 1338 N N . GLY A 1 175 ? -7.477 -18.422 -6.711 1 98.88 175 GLY A N 1
ATOM 1339 C CA . GLY A 1 175 ? -6.051 -18.562 -6.957 1 98.88 175 GLY A CA 1
ATOM 1340 C C . GLY A 1 175 ? -5.605 -17.938 -8.266 1 98.88 175 GLY A C 1
ATOM 1341 O O . GLY A 1 175 ? -6.137 -18.266 -9.328 1 98.88 175 GLY A O 1
ATOM 1342 N N . PHE A 1 176 ? -4.676 -17 -8.195 1 98.94 176 PHE A N 1
ATOM 1343 C CA . PHE A 1 176 ? -4.02 -16.406 -9.352 1 98.94 176 PHE A CA 1
ATOM 1344 C C . PHE A 1 176 ? -2.617 -16.969 -9.531 1 98.94 176 PHE A C 1
ATOM 1346 O O . PHE A 1 176 ? -1.689 -16.578 -8.82 1 98.94 176 PHE A O 1
ATOM 1353 N N . GLN A 1 177 ? -2.48 -17.891 -10.477 1 98.88 177 GLN A N 1
ATOM 1354 C CA . GLN A 1 177 ? -1.142 -18.344 -10.82 1 98.88 177 GLN A CA 1
ATOM 1355 C C . GLN A 1 177 ? -0.37 -17.266 -11.586 1 98.88 177 GLN A C 1
ATOM 1357 O O . GLN A 1 177 ? 0.842 -17.125 -11.406 1 98.88 177 GLN A O 1
ATOM 1362 N N . ALA A 1 178 ? -1.105 -16.547 -12.43 1 98.75 178 ALA A N 1
ATOM 1363 C CA . ALA A 1 178 ? -0.552 -15.375 -13.094 1 98.75 178 ALA A CA 1
ATOM 1364 C C . ALA A 1 178 ? -0.384 -14.219 -12.109 1 98.75 178 ALA A C 1
ATOM 1366 O O . ALA A 1 178 ? -1.003 -14.211 -11.039 1 98.75 178 ALA A O 1
ATOM 1367 N N . HIS A 1 179 ? 0.462 -13.336 -12.469 1 98.88 179 HIS A N 1
ATOM 1368 C CA . HIS A 1 179 ? 0.73 -12.156 -11.641 1 98.88 179 HIS A CA 1
ATOM 1369 C C . HIS A 1 179 ? 0.141 -10.898 -12.273 1 98.88 179 HIS A C 1
ATOM 1371 O O . HIS A 1 179 ? 0.6 -10.453 -13.328 1 98.88 179 HIS A O 1
ATOM 1377 N N . LEU A 1 180 ? -0.839 -10.344 -11.633 1 98.88 180 LEU A N 1
ATOM 1378 C CA . LEU A 1 180 ? -1.407 -9.094 -12.125 1 98.88 180 LEU A CA 1
ATOM 1379 C C . LEU A 1 180 ? -0.925 -7.914 -11.281 1 98.88 180 LEU A C 1
ATOM 1381 O O . LEU A 1 180 ? -1.243 -6.762 -11.586 1 98.88 180 LEU A O 1
ATOM 1385 N N . GLU A 1 181 ? -0.11 -8.219 -10.203 1 98.88 181 GLU A N 1
ATOM 1386 C CA . GLU A 1 181 ? 0.292 -7.18 -9.258 1 98.88 181 GLU A CA 1
ATOM 1387 C C . GLU A 1 181 ? 1.649 -6.59 -9.625 1 98.88 181 GLU A C 1
ATOM 1389 O O . GLU A 1 181 ? 2.127 -5.656 -8.977 1 98.88 181 GLU A O 1
ATOM 1394 N N . LEU A 1 182 ? 2.297 -7.109 -10.664 1 98.62 182 LEU A N 1
ATOM 1395 C CA . LEU A 1 182 ? 3.678 -6.742 -10.961 1 98.62 182 LEU A CA 1
ATOM 1396 C C . LEU A 1 182 ? 3.766 -5.297 -11.438 1 98.62 182 LEU A C 1
ATOM 1398 O O . LEU A 1 182 ? 2.83 -4.785 -12.055 1 98.62 182 LEU A O 1
ATOM 1402 N N . THR A 1 183 ? 4.82 -4.664 -11.039 1 97.94 183 THR A N 1
ATOM 1403 C CA . THR A 1 183 ? 5.238 -3.346 -11.5 1 97.94 183 THR A CA 1
ATOM 1404 C C . THR A 1 183 ? 6.66 -3.391 -12.055 1 97.94 183 THR A C 1
ATOM 1406 O O . THR A 1 183 ? 7.355 -4.398 -11.906 1 97.94 183 THR A O 1
ATOM 1409 N N . LYS A 1 184 ? 7.059 -2.312 -12.695 1 96 184 LYS A N 1
ATOM 1410 C CA . LYS A 1 184 ? 8.414 -2.258 -13.234 1 96 184 LYS A CA 1
ATOM 1411 C C . LYS A 1 184 ? 9.453 -2.492 -12.133 1 96 184 LYS A C 1
ATOM 1413 O O . LYS A 1 184 ? 10.422 -3.221 -12.344 1 96 184 LYS A O 1
ATOM 1418 N N . ASP A 1 185 ? 9.227 -1.969 -11.031 1 95.75 185 ASP A N 1
ATOM 1419 C CA . ASP A 1 185 ? 10.18 -2.1 -9.93 1 95.75 185 ASP A CA 1
ATOM 1420 C C . ASP A 1 185 ? 10.172 -3.518 -9.367 1 95.75 185 ASP A C 1
ATOM 1422 O O . ASP A 1 185 ? 11.227 -4.051 -9 1 95.75 185 ASP A O 1
ATOM 1426 N N . LEU A 1 186 ? 9.039 -4.105 -9.281 1 97.06 186 LEU A N 1
ATOM 1427 C CA . LEU A 1 186 ? 8.938 -5.457 -8.742 1 97.06 186 LEU A CA 1
ATOM 1428 C C . LEU A 1 186 ? 9.617 -6.461 -9.672 1 97.06 186 LEU A C 1
ATOM 1430 O O . LEU A 1 186 ? 10.297 -7.379 -9.211 1 97.06 186 LEU A O 1
ATOM 1434 N N . VAL A 1 187 ? 9.422 -6.266 -10.992 1 97.81 187 VAL A N 1
ATOM 1435 C CA . VAL A 1 187 ? 9.992 -7.23 -11.922 1 97.81 187 VAL A CA 1
ATOM 1436 C C . VAL A 1 187 ? 11.516 -7.113 -11.914 1 97.81 187 VAL A C 1
ATOM 1438 O O . VAL A 1 187 ? 12.227 -8.102 -12.109 1 97.81 187 VAL A O 1
ATOM 1441 N N . LYS A 1 188 ? 12.039 -5.906 -11.688 1 97.06 188 LYS A N 1
ATOM 1442 C CA . LYS A 1 188 ? 13.484 -5.75 -11.531 1 97.06 188 LYS A CA 1
ATOM 1443 C C . LYS A 1 188 ? 14.008 -6.621 -10.398 1 97.06 188 LYS A C 1
ATOM 1445 O O . LYS A 1 188 ? 15.07 -7.242 -10.523 1 97.06 188 LYS A O 1
ATOM 1450 N N . GLN A 1 189 ? 13.266 -6.664 -9.336 1 96.62 189 GLN A N 1
ATOM 1451 C CA . GLN A 1 189 ? 13.656 -7.469 -8.18 1 96.62 189 GLN A CA 1
ATOM 1452 C C . GLN A 1 189 ? 13.555 -8.961 -8.492 1 96.62 189 GLN A C 1
ATOM 1454 O O . GLN A 1 189 ? 14.414 -9.742 -8.07 1 96.62 189 GLN A O 1
ATOM 1459 N N . LEU A 1 190 ? 12.547 -9.344 -9.211 1 97.44 190 LEU A N 1
ATOM 1460 C CA . LEU A 1 190 ? 12.391 -10.734 -9.609 1 97.44 190 LEU A CA 1
ATOM 1461 C C . LEU A 1 190 ? 13.523 -11.172 -10.539 1 97.44 190 LEU A C 1
ATOM 1463 O O . LEU A 1 190 ? 14.094 -12.242 -10.359 1 97.44 190 LEU A O 1
ATOM 1467 N N . LEU A 1 191 ? 13.836 -10.289 -11.508 1 97.5 191 LEU A N 1
ATOM 1468 C CA . LEU A 1 191 ? 14.898 -10.578 -12.469 1 97.5 191 LEU A CA 1
ATOM 1469 C C . LEU A 1 191 ? 16.234 -10.758 -11.773 1 97.5 191 LEU A C 1
ATOM 1471 O O . LEU A 1 191 ? 17.062 -11.57 -12.188 1 97.5 191 LEU A O 1
ATOM 1475 N N . ALA A 1 192 ? 16.406 -10.016 -10.711 1 96.44 192 ALA A N 1
ATOM 1476 C CA . ALA A 1 192 ? 17.656 -10.094 -9.961 1 96.44 192 ALA A CA 1
ATOM 1477 C C . ALA A 1 192 ? 17.828 -11.469 -9.328 1 96.44 192 ALA A C 1
ATOM 1479 O O . ALA A 1 192 ? 18.953 -11.867 -9.008 1 96.44 192 ALA A O 1
ATOM 1480 N N . GLN A 1 193 ? 16.719 -12.211 -9.188 1 95.19 193 GLN A N 1
ATOM 1481 C CA . GLN A 1 193 ? 16.766 -13.539 -8.578 1 95.19 193 GLN A CA 1
ATOM 1482 C C . GLN A 1 193 ? 16.984 -14.625 -9.633 1 95.19 193 GLN A C 1
ATOM 1484 O O . GLN A 1 193 ? 17.25 -15.773 -9.297 1 95.19 193 GLN A O 1
ATOM 1489 N N . GLU A 1 194 ? 16.875 -14.242 -10.922 1 93.81 194 GLU A N 1
ATOM 1490 C CA . GLU A 1 194 ? 17.016 -15.203 -12.008 1 93.81 194 GLU A CA 1
ATOM 1491 C C . GLU A 1 194 ? 18.484 -15.398 -12.375 1 93.81 194 GLU A C 1
ATOM 1493 O O . GLU A 1 194 ? 19.219 -14.43 -12.609 1 93.81 194 GLU A O 1
ATOM 1498 N N . LYS A 1 195 ? 18.953 -16.625 -12.422 1 91.56 195 LYS A N 1
ATOM 1499 C CA . LYS A 1 195 ? 20.359 -16.922 -12.672 1 91.56 195 LYS A CA 1
ATOM 1500 C C . LYS A 1 195 ? 20.688 -16.766 -14.148 1 91.56 195 LYS A C 1
ATOM 1502 O O . LYS A 1 195 ? 21.797 -16.328 -14.5 1 91.56 195 LYS A O 1
ATOM 1507 N N . ASP A 1 196 ? 19.781 -17.188 -14.992 1 94.44 196 ASP A N 1
ATOM 1508 C CA . ASP A 1 196 ? 20.062 -17.203 -16.422 1 94.44 196 ASP A CA 1
ATOM 1509 C C . ASP A 1 196 ? 18.797 -16.969 -17.234 1 94.44 196 ASP A C 1
ATOM 1511 O O . ASP A 1 196 ? 18.359 -17.844 -17.984 1 94.44 196 ASP A O 1
ATOM 1515 N N . ILE A 1 197 ? 18.391 -15.719 -17.203 1 96.44 197 ILE A N 1
ATOM 1516 C CA . ILE A 1 197 ? 17.141 -15.367 -17.891 1 96.44 197 ILE A CA 1
ATOM 1517 C C . ILE A 1 197 ? 17.359 -15.398 -19.406 1 96.44 197 ILE A C 1
ATOM 1519 O O . ILE A 1 197 ? 16.484 -15.805 -20.156 1 96.44 197 ILE A O 1
ATOM 1523 N N . GLU A 1 198 ? 18.516 -14.977 -19.859 1 96 198 GLU A N 1
ATOM 1524 C CA . GLU A 1 198 ? 18.781 -14.961 -21.297 1 96 198 GLU A CA 1
ATOM 1525 C C . GLU A 1 198 ? 18.891 -16.375 -21.859 1 96 198 GLU A C 1
ATOM 1527 O O . GLU A 1 198 ? 18.375 -16.656 -22.938 1 96 198 GLU A O 1
ATOM 1532 N N . GLY A 1 199 ? 19.609 -17.188 -21.156 1 96.5 199 GLY A N 1
ATOM 1533 C CA . GLY A 1 199 ? 19.641 -18.578 -21.562 1 96.5 199 GLY A CA 1
ATOM 1534 C C . GLY A 1 199 ? 18.266 -19.234 -21.578 1 96.5 199 GLY A C 1
ATOM 1535 O O . GLY A 1 199 ? 17.938 -19.984 -22.5 1 96.5 199 GLY A O 1
ATOM 1536 N N . GLY A 1 200 ? 17.469 -18.938 -20.594 1 95.75 200 GLY A N 1
ATOM 1537 C CA . GLY A 1 200 ? 16.109 -19.438 -20.547 1 95.75 200 GLY A CA 1
ATOM 1538 C C . GLY A 1 200 ? 15.258 -18.969 -21.719 1 95.75 200 GLY A C 1
ATOM 1539 O O . GLY A 1 200 ? 14.469 -19.734 -22.266 1 95.75 200 GLY A O 1
ATOM 1540 N N . SER A 1 201 ? 15.453 -17.688 -22.047 1 96.25 201 SER A N 1
ATOM 1541 C CA . SER A 1 201 ? 14.672 -17.109 -23.125 1 96.25 201 SER A CA 1
ATOM 1542 C C . SER A 1 201 ? 15.008 -17.75 -24.469 1 96.25 201 SER A C 1
ATOM 1544 O O . SER A 1 201 ? 14.203 -17.703 -25.391 1 96.25 201 SER A O 1
ATOM 1546 N N . GLN A 1 202 ? 16.141 -18.328 -24.578 1 96.38 202 GLN A N 1
ATOM 1547 C CA . GLN A 1 202 ? 16.562 -19 -25.797 1 96.38 202 GLN A CA 1
ATOM 1548 C C . GLN A 1 202 ? 16.094 -20.469 -25.797 1 96.38 202 GLN A C 1
ATOM 1550 O O . GLN A 1 202 ? 15.883 -21.047 -26.859 1 96.38 202 GLN A O 1
ATOM 1555 N N . LYS A 1 203 ? 15.906 -20.984 -24.688 1 96.69 203 LYS A N 1
ATOM 1556 C CA . LYS A 1 203 ? 15.664 -22.422 -24.531 1 96.69 203 LYS A CA 1
ATOM 1557 C C . LYS A 1 203 ? 14.164 -22.719 -24.453 1 96.69 203 LYS A C 1
ATOM 1559 O O . LYS A 1 203 ? 13.703 -23.734 -24.969 1 96.69 203 LYS A O 1
ATOM 1564 N N . TYR A 1 204 ? 13.391 -21.875 -23.766 1 96.94 204 TYR A N 1
ATOM 1565 C CA . TYR A 1 204 ? 11.992 -22.141 -23.469 1 96.94 204 TYR A CA 1
ATOM 1566 C C . TYR A 1 204 ? 11.078 -21.188 -24.234 1 96.94 204 TYR A C 1
ATOM 1568 O O . TYR A 1 204 ? 11.344 -20 -24.312 1 96.94 204 TYR A O 1
ATOM 1576 N N . THR A 1 205 ? 9.977 -21.672 -24.719 1 97.56 205 THR A N 1
ATOM 1577 C CA . THR A 1 205 ? 9.039 -20.953 -25.578 1 97.56 205 THR A CA 1
ATOM 1578 C C . THR A 1 205 ? 8.43 -19.781 -24.828 1 97.56 205 THR A C 1
ATOM 1580 O O . THR A 1 205 ? 8.195 -18.719 -25.422 1 97.56 205 THR A O 1
ATOM 1583 N N . TYR A 1 206 ? 8.133 -19.953 -23.578 1 98.38 206 TYR A N 1
ATOM 1584 C CA . TYR A 1 206 ? 7.379 -18.938 -22.844 1 98.38 206 TYR A CA 1
ATOM 1585 C C . TYR A 1 206 ? 8.242 -18.297 -21.766 1 98.38 206 TYR A C 1
ATOM 1587 O O . TYR A 1 206 ? 7.773 -18.078 -20.641 1 98.38 206 TYR A O 1
ATOM 1595 N N . VAL A 1 207 ? 9.508 -18.109 -22.078 1 98.31 207 VAL A N 1
ATOM 1596 C CA . VAL A 1 207 ? 10.422 -17.328 -21.25 1 98.31 207 VAL A CA 1
ATOM 1597 C C . VAL A 1 207 ? 10.938 -16.141 -22.031 1 98.31 207 VAL A C 1
ATOM 1599 O O . VAL A 1 207 ? 11.547 -16.297 -23.094 1 98.31 207 VAL A O 1
ATOM 1602 N N . GLN A 1 208 ? 10.703 -14.945 -21.547 1 98.44 208 GLN A N 1
ATOM 1603 C CA . GLN A 1 208 ? 11.141 -13.719 -22.188 1 98.44 208 GLN A CA 1
ATOM 1604 C C . GLN A 1 208 ? 12.508 -13.289 -21.672 1 98.44 208 GLN A C 1
ATOM 1606 O O . GLN A 1 208 ? 12.922 -13.672 -20.578 1 98.44 208 GLN A O 1
ATOM 1611 N N . GLY A 1 209 ? 13.188 -12.469 -22.516 1 98 209 GLY A N 1
ATOM 1612 C CA . GLY A 1 209 ? 14.414 -11.844 -22.062 1 98 209 GLY A CA 1
ATOM 1613 C C . GLY A 1 209 ? 14.172 -10.656 -21.141 1 98 209 GLY A C 1
ATOM 1614 O O . GLY A 1 209 ? 13.062 -10.125 -21.094 1 98 209 GLY A O 1
ATOM 1615 N N . ALA A 1 210 ? 15.258 -10.305 -20.422 1 97.81 210 ALA A N 1
ATOM 1616 C CA . ALA A 1 210 ? 15.18 -9.234 -19.438 1 97.81 210 ALA A CA 1
ATOM 1617 C C . ALA A 1 210 ? 14.758 -7.914 -20.078 1 97.81 210 ALA A C 1
ATOM 1619 O O . ALA A 1 210 ? 13.961 -7.164 -19.516 1 97.81 210 ALA A O 1
ATOM 1620 N N . LYS A 1 211 ? 15.273 -7.645 -21.219 1 97.44 211 LYS A N 1
ATOM 1621 C CA . LYS A 1 211 ? 14.992 -6.383 -21.906 1 97.44 211 LYS A CA 1
ATOM 1622 C C . LYS A 1 211 ? 13.5 -6.238 -22.188 1 97.44 211 LYS A C 1
ATOM 1624 O O . LYS A 1 211 ? 12.922 -5.168 -21.984 1 97.44 211 LYS A O 1
ATOM 1629 N N . ASP A 1 212 ? 12.898 -7.305 -22.656 1 97.88 212 ASP A N 1
ATOM 1630 C CA . ASP A 1 212 ? 11.477 -7.289 -22.984 1 97.88 212 ASP A CA 1
ATOM 1631 C C . ASP A 1 212 ? 10.625 -7.145 -21.734 1 97.88 212 ASP A C 1
ATOM 1633 O O . ASP A 1 212 ? 9.641 -6.406 -21.719 1 97.88 212 ASP A O 1
ATOM 1637 N N . ILE A 1 213 ? 11.055 -7.836 -20.719 1 98.25 213 ILE A N 1
ATOM 1638 C CA . ILE A 1 213 ? 10.312 -7.812 -19.453 1 98.25 213 ILE A CA 1
ATOM 1639 C C . ILE A 1 213 ? 10.344 -6.402 -18.859 1 98.25 213 ILE A C 1
ATOM 1641 O O . ILE A 1 213 ? 9.312 -5.887 -18.422 1 98.25 213 ILE A O 1
ATOM 1645 N N . LEU A 1 214 ? 11.461 -5.73 -18.922 1 97.62 214 LEU A N 1
ATOM 1646 C CA . LEU A 1 214 ? 11.648 -4.422 -18.312 1 97.62 214 LEU A CA 1
ATOM 1647 C C . LEU A 1 214 ? 10.984 -3.33 -19.141 1 97.62 214 LEU A C 1
ATOM 1649 O O . LEU A 1 214 ? 10.68 -2.252 -18.625 1 97.62 214 LEU A O 1
ATOM 1653 N N . ALA A 1 215 ? 10.672 -3.592 -20.406 1 97.69 215 ALA A N 1
ATOM 1654 C CA . ALA A 1 215 ? 10.109 -2.588 -21.297 1 97.69 215 ALA A CA 1
ATOM 1655 C C . ALA A 1 215 ? 8.578 -2.607 -21.25 1 97.69 215 ALA A C 1
ATOM 1657 O O . ALA A 1 215 ? 7.926 -1.679 -21.734 1 97.69 215 ALA A O 1
ATOM 1658 N N . TYR A 1 216 ? 8.047 -3.596 -20.641 1 98.06 216 TYR A N 1
ATOM 1659 C CA . TYR A 1 216 ? 6.598 -3.787 -20.656 1 98.06 216 TYR A CA 1
ATOM 1660 C C . TYR A 1 216 ? 5.902 -2.758 -19.766 1 98.06 216 TYR A C 1
ATOM 1662 O O . TYR A 1 216 ? 6.441 -2.34 -18.75 1 98.06 216 TYR A O 1
ATOM 1670 N N . ASP A 1 217 ? 4.695 -2.332 -20.203 1 97.81 217 ASP A N 1
ATOM 1671 C CA . ASP A 1 217 ? 3.836 -1.47 -19.391 1 97.81 217 ASP A CA 1
ATOM 1672 C C . ASP A 1 217 ? 2.869 -2.295 -18.547 1 97.81 217 ASP A C 1
ATOM 1674 O O . ASP A 1 217 ? 1.924 -2.887 -19.078 1 97.81 217 ASP A O 1
ATOM 1678 N N . TYR A 1 218 ? 2.963 -2.227 -17.25 1 98.31 218 TYR A N 1
ATOM 1679 C CA . TYR A 1 218 ? 2.24 -3.107 -16.344 1 98.31 218 TYR A CA 1
ATOM 1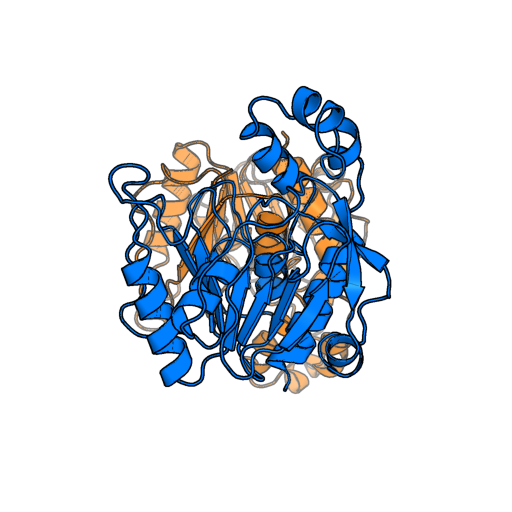680 C C . TYR A 1 218 ? 0.935 -2.469 -15.883 1 98.31 218 TYR A C 1
ATOM 1682 O O . TYR A 1 218 ? 0.191 -3.057 -15.094 1 98.31 218 TYR A O 1
ATOM 1690 N N . ASP A 1 219 ? 0.591 -1.292 -16.375 1 97.38 219 ASP A N 1
ATOM 1691 C CA . ASP A 1 219 ? -0.552 -0.522 -15.891 1 97.38 219 ASP A CA 1
ATOM 1692 C C . ASP A 1 219 ? -1.864 -1.247 -16.188 1 97.38 219 ASP A C 1
ATOM 1694 O O . ASP A 1 219 ? -2.76 -1.284 -15.336 1 97.38 219 ASP A O 1
ATOM 1698 N N . GLN A 1 220 ? -1.946 -1.804 -17.328 1 98.12 220 GLN A N 1
ATOM 1699 C CA . GLN A 1 220 ? -3.211 -2.408 -17.734 1 98.12 220 GLN A CA 1
ATOM 1700 C C . GLN A 1 220 ? -3.564 -3.594 -16.844 1 98.12 220 GLN A C 1
ATOM 1702 O O . GLN A 1 220 ? -4.711 -3.738 -16.422 1 98.12 220 GLN A O 1
ATOM 1707 N N . MET A 1 221 ? -2.586 -4.48 -16.578 1 98.62 221 MET A N 1
ATOM 1708 C CA . MET A 1 221 ? -2.887 -5.633 -15.734 1 98.62 221 MET A CA 1
ATOM 1709 C C . MET A 1 221 ? -3.184 -5.191 -14.305 1 98.62 221 MET A C 1
ATOM 1711 O O . MET A 1 221 ? -4.016 -5.797 -13.625 1 98.62 221 MET A O 1
ATOM 1715 N N . ASN A 1 222 ? -2.541 -4.09 -13.859 1 98.75 222 ASN A N 1
ATOM 1716 C CA . ASN A 1 222 ? -2.832 -3.57 -12.523 1 98.75 222 ASN A CA 1
ATOM 1717 C C . ASN A 1 222 ? -4.266 -3.049 -12.43 1 98.75 222 ASN A C 1
ATOM 1719 O O . ASN A 1 222 ? -4.953 -3.301 -11.438 1 98.75 222 ASN A O 1
ATOM 1723 N N . GLN A 1 223 ? -4.672 -2.34 -13.461 1 98.19 223 GLN A N 1
ATOM 1724 C CA . GLN A 1 223 ? -6.035 -1.819 -13.469 1 98.19 223 GLN A CA 1
ATOM 1725 C C . GLN A 1 223 ? -7.055 -2.953 -13.492 1 98.19 223 GLN A C 1
ATOM 1727 O O . GLN A 1 223 ? -8.094 -2.875 -12.828 1 98.19 223 GLN A O 1
ATOM 1732 N N . ALA A 1 224 ? -6.77 -3.994 -14.242 1 98.75 224 ALA A N 1
ATOM 1733 C CA . ALA A 1 224 ? -7.645 -5.164 -14.266 1 98.75 224 ALA A CA 1
ATOM 1734 C C . ALA A 1 224 ? -7.746 -5.809 -12.891 1 98.75 224 ALA A C 1
ATOM 1736 O O . ALA A 1 224 ? -8.828 -6.219 -12.469 1 98.75 224 ALA A O 1
ATOM 1737 N N . LEU A 1 225 ? -6.648 -5.863 -12.227 1 98.81 225 LEU A N 1
ATOM 1738 C CA . LEU A 1 225 ? -6.613 -6.414 -10.875 1 98.81 225 LEU A CA 1
ATOM 1739 C C . LEU A 1 225 ? -7.457 -5.574 -9.93 1 98.81 225 LEU A C 1
ATOM 1741 O O . LEU A 1 225 ? -8.219 -6.117 -9.117 1 98.81 225 LEU A O 1
ATOM 1745 N N . TYR A 1 226 ? -7.316 -4.238 -10.008 1 98.56 226 TYR A N 1
ATOM 1746 C CA . TYR A 1 226 ? -8.086 -3.344 -9.148 1 98.56 226 TYR A CA 1
ATOM 1747 C C . TYR A 1 226 ? -9.578 -3.561 -9.328 1 98.56 226 TYR A C 1
ATOM 1749 O O . TYR A 1 226 ? -10.328 -3.656 -8.352 1 98.56 226 TYR A O 1
ATOM 1757 N N . GLN A 1 227 ? -9.969 -3.645 -10.57 1 98.38 227 GLN A N 1
ATOM 1758 C CA . GLN A 1 227 ? -11.391 -3.82 -10.859 1 98.38 227 GLN A CA 1
ATOM 1759 C C . GLN A 1 227 ? -11.898 -5.16 -10.336 1 98.38 227 GLN A C 1
ATOM 1761 O O . GLN A 1 227 ? -13 -5.25 -9.797 1 98.38 227 GLN A O 1
ATOM 1766 N N . PHE A 1 228 ? -11.109 -6.223 -10.5 1 98.75 228 PHE A N 1
ATOM 1767 C CA . PHE A 1 228 ? -11.469 -7.52 -9.938 1 98.75 228 PHE A CA 1
ATOM 1768 C C . PHE A 1 228 ? -11.672 -7.418 -8.43 1 98.75 228 PHE A C 1
ATOM 1770 O O . PHE A 1 228 ? -12.68 -7.891 -7.902 1 98.75 228 PHE A O 1
ATOM 1777 N N . LEU A 1 229 ? -10.703 -6.785 -7.77 1 98.69 229 LEU A N 1
ATOM 1778 C CA . LEU A 1 229 ? -10.734 -6.688 -6.312 1 98.69 229 LEU A CA 1
ATOM 1779 C C . LEU A 1 229 ? -11.914 -5.844 -5.848 1 98.69 229 LEU A C 1
ATOM 1781 O O . LEU A 1 229 ? -12.547 -6.152 -4.836 1 98.69 229 LEU A O 1
ATOM 1785 N N . ASP A 1 230 ? -12.195 -4.738 -6.57 1 97.81 230 ASP A N 1
ATOM 1786 C CA . ASP A 1 230 ? -13.359 -3.918 -6.27 1 97.81 230 ASP A CA 1
ATOM 1787 C C . ASP A 1 230 ? -14.648 -4.742 -6.34 1 97.81 230 ASP A C 1
ATOM 1789 O O . ASP A 1 230 ? -15.484 -4.68 -5.438 1 97.81 230 ASP A O 1
ATOM 1793 N N . LYS A 1 231 ? -14.766 -5.516 -7.387 1 97.81 231 LYS A N 1
ATOM 1794 C CA . LYS A 1 231 ? -15.969 -6.316 -7.59 1 97.81 231 LYS A CA 1
ATOM 1795 C C . LYS A 1 231 ? -16.062 -7.445 -6.562 1 97.81 231 LYS A C 1
ATOM 1797 O O . LYS A 1 231 ? -17.141 -7.789 -6.105 1 97.81 231 LYS A O 1
ATOM 1802 N N . LEU A 1 232 ? -14.922 -8 -6.223 1 97.44 232 LEU A N 1
ATOM 1803 C CA . LEU A 1 232 ? -14.883 -9.094 -5.262 1 97.44 232 LEU A CA 1
ATOM 1804 C C . LEU A 1 232 ? -15.359 -8.633 -3.891 1 97.44 232 LEU A C 1
ATOM 1806 O O . LEU A 1 232 ? -16.109 -9.344 -3.215 1 97.44 232 LEU A O 1
ATOM 1810 N N . THR A 1 233 ? -14.953 -7.402 -3.484 1 93.06 233 THR A N 1
ATOM 1811 C CA . THR A 1 233 ? -15.172 -6.969 -2.109 1 93.06 233 THR A CA 1
ATOM 1812 C C . THR A 1 233 ? -16.453 -6.141 -1.998 1 93.06 233 THR A C 1
ATOM 1814 O O . THR A 1 233 ? -16.844 -5.754 -0.898 1 93.06 233 THR A O 1
ATOM 1817 N N . GLN A 1 234 ? -17.078 -5.566 -3.066 1 83.06 234 GLN A N 1
ATOM 1818 C CA . GLN A 1 234 ? -18.359 -4.891 -3.053 1 83.06 234 GLN A CA 1
ATOM 1819 C C . GLN A 1 234 ? -19.516 -5.898 -3.113 1 83.06 234 GLN A C 1
ATOM 1821 O O . GLN A 1 234 ? -20.656 -5.562 -2.811 1 83.06 234 GLN A O 1
ATOM 1826 N N . SER A 1 235 ? -19.234 -7.145 -3.283 1 54.56 235 SER A N 1
ATOM 1827 C CA . SER A 1 235 ? -20.281 -8.164 -3.369 1 54.56 235 SER A CA 1
ATOM 1828 C C . SER A 1 235 ? -20.75 -8.586 -1.984 1 54.56 235 SER A C 1
ATOM 1830 O O . SER A 1 235 ? -20 -8.469 -1.007 1 54.56 235 SER A O 1
ATOM 1832 N N . MET B 1 1 ? 13.867 0.319 -0.635 1 94.25 1 MET B N 1
ATOM 1833 C CA . MET B 1 1 ? 14.039 0.885 0.7 1 94.25 1 MET B CA 1
ATOM 1834 C C . MET B 1 1 ? 13.016 0.311 1.674 1 94.25 1 MET B C 1
ATOM 1836 O O . MET B 1 1 ? 12.055 -0.333 1.258 1 94.25 1 MET B O 1
ATOM 1840 N N . GLN B 1 2 ? 13.336 0.488 2.967 1 96.69 2 GLN B N 1
ATOM 1841 C CA . GLN B 1 2 ? 12.398 0.153 4.035 1 96.69 2 GLN B CA 1
ATOM 1842 C C . GLN B 1 2 ? 11.617 1.383 4.488 1 96.69 2 GLN B C 1
ATOM 1844 O O . GLN B 1 2 ? 12.195 2.336 5.012 1 96.69 2 GLN B O 1
ATOM 1849 N N . VAL B 1 3 ? 10.305 1.351 4.238 1 98.38 3 VAL B N 1
ATOM 1850 C CA . VAL B 1 3 ? 9.445 2.463 4.633 1 98.38 3 VAL B CA 1
ATOM 1851 C C . VAL B 1 3 ? 8.648 2.082 5.875 1 98.38 3 VAL B C 1
ATOM 1853 O O . VAL B 1 3 ? 7.992 1.034 5.902 1 98.38 3 VAL B O 1
ATOM 1856 N N . HIS B 1 4 ? 8.695 2.881 6.914 1 98.81 4 HIS B N 1
ATOM 1857 C CA . HIS B 1 4 ? 7.945 2.641 8.141 1 98.81 4 HIS B CA 1
ATOM 1858 C C . HIS B 1 4 ? 6.875 3.705 8.344 1 98.81 4 HIS B C 1
ATOM 1860 O O . HIS B 1 4 ? 7.168 4.902 8.305 1 98.81 4 HIS B O 1
ATOM 1866 N N . PHE B 1 5 ? 5.645 3.264 8.531 1 98.81 5 PHE B N 1
ATOM 1867 C CA . PHE B 1 5 ? 4.523 4.164 8.773 1 98.81 5 PHE B CA 1
ATOM 1868 C C . PHE B 1 5 ? 4.121 4.145 10.242 1 98.81 5 PHE B C 1
ATOM 1870 O O . PHE B 1 5 ? 4.062 3.082 10.867 1 98.81 5 PHE B O 1
ATOM 1877 N N . VAL B 1 6 ? 3.914 5.289 10.812 1 98.88 6 VAL B N 1
ATOM 1878 C CA . VAL B 1 6 ? 3.229 5.434 12.094 1 98.88 6 VAL B CA 1
ATOM 1879 C C . VAL B 1 6 ? 1.814 5.961 11.867 1 98.88 6 VAL B C 1
ATOM 1881 O O . VAL B 1 6 ? 1.634 7.051 11.32 1 98.88 6 VAL B O 1
ATOM 1884 N N . ILE B 1 7 ? 0.824 5.227 12.258 1 98.75 7 ILE B N 1
ATOM 1885 C CA . ILE B 1 7 ? -0.571 5.562 11.992 1 98.75 7 ILE B CA 1
ATOM 1886 C C . ILE B 1 7 ? -1.303 5.797 13.312 1 98.75 7 ILE B C 1
ATOM 1888 O O . ILE B 1 7 ? -1.267 4.953 14.211 1 98.75 7 ILE B O 1
ATOM 1892 N N . HIS B 1 8 ? -2.008 6.906 13.383 1 98.69 8 HIS B N 1
ATOM 1893 C CA . HIS B 1 8 ? -2.562 7.336 14.656 1 98.69 8 HIS B CA 1
ATOM 1894 C C . HIS B 1 8 ? -4.008 6.871 14.82 1 98.69 8 HIS B C 1
ATOM 1896 O O . HIS B 1 8 ? -4.5 6.742 15.938 1 98.69 8 HIS B O 1
ATOM 1902 N N . GLU B 1 9 ? -4.758 6.785 13.742 1 97.81 9 GLU B N 1
ATOM 1903 C CA . GLU B 1 9 ? -6.145 6.332 13.688 1 97.81 9 GLU B CA 1
ATOM 1904 C C . GLU B 1 9 ? -6.414 5.52 12.43 1 97.81 9 GLU B C 1
ATOM 1906 O O . GLU B 1 9 ? -5.758 5.715 11.406 1 97.81 9 GLU B O 1
ATOM 1911 N N . SER B 1 10 ? -7.488 4.672 12.531 1 95.19 10 SER B N 1
ATOM 1912 C CA . SER B 1 10 ? -7.848 3.861 11.367 1 95.19 10 SER B CA 1
ATOM 1913 C C . SER B 1 10 ? -8.273 4.734 10.195 1 95.19 10 SER B C 1
ATOM 1915 O O . SER B 1 10 ? -8.023 4.387 9.039 1 95.19 10 SER B O 1
ATOM 1917 N N . PHE B 1 11 ? -8.836 5.941 10.484 1 95.5 11 PHE B N 1
ATOM 1918 C CA . PHE B 1 11 ? -9.344 6.809 9.43 1 95.5 11 PHE B CA 1
ATOM 1919 C C . PHE B 1 11 ? -8.258 7.762 8.945 1 95.5 11 PHE B C 1
ATOM 1921 O O . PHE B 1 11 ? -8.5 8.609 8.078 1 95.5 11 PHE B O 1
ATOM 1928 N N . GLU B 1 12 ? -7.027 7.652 9.57 1 96 12 GLU B N 1
ATOM 1929 C CA . GLU B 1 12 ? -5.855 8.398 9.125 1 96 12 GLU B CA 1
ATOM 1930 C C . GLU B 1 12 ? -4.891 7.504 8.359 1 96 12 GLU B C 1
ATOM 1932 O O . GLU B 1 12 ? -3.691 7.477 8.648 1 96 12 GLU B O 1
ATOM 1937 N N . ALA B 1 13 ? -5.43 6.809 7.395 1 96.56 13 ALA B N 1
ATOM 1938 C CA . ALA B 1 13 ? -4.66 5.836 6.621 1 96.56 13 ALA B CA 1
ATOM 1939 C C . ALA B 1 13 ? -3.676 6.531 5.691 1 96.56 13 ALA B C 1
ATOM 1941 O O . ALA B 1 13 ? -3.871 7.695 5.324 1 96.56 13 ALA B O 1
ATOM 1942 N N . PRO B 1 14 ? -2.627 5.824 5.305 1 98.31 14 PRO B N 1
ATOM 1943 C CA . PRO B 1 14 ? -1.55 6.473 4.551 1 98.31 14 PRO B CA 1
ATOM 1944 C C . PRO B 1 14 ? -1.93 6.75 3.1 1 98.31 14 PRO B C 1
ATOM 1946 O O . PRO B 1 14 ? -1.286 7.566 2.434 1 98.31 14 PRO B O 1
ATOM 1949 N N . GLY B 1 15 ? -2.965 6 2.561 1 98.38 15 GLY B N 1
ATOM 1950 C CA . GLY B 1 15 ? -3.449 6.281 1.218 1 98.38 15 GLY B CA 1
ATOM 1951 C C . GLY B 1 15 ? -2.363 6.203 0.163 1 98.38 15 GLY B C 1
ATOM 1952 O O . GLY B 1 15 ? -1.658 5.195 0.062 1 98.38 15 GLY B O 1
ATOM 1953 N N . ALA B 1 16 ? -2.168 7.309 -0.506 1 98.81 16 ALA B N 1
ATOM 1954 C CA . ALA B 1 16 ? -1.267 7.359 -1.653 1 98.81 16 ALA B CA 1
ATOM 1955 C C . ALA B 1 16 ? 0.183 7.156 -1.222 1 98.81 16 ALA B C 1
ATOM 1957 O O . ALA B 1 16 ? 1.02 6.723 -2.018 1 98.81 16 ALA B O 1
ATOM 1958 N N . TYR B 1 17 ? 0.532 7.484 0.038 1 98.88 17 TYR B N 1
ATOM 1959 C CA . TYR B 1 17 ? 1.883 7.188 0.5 1 98.88 17 TYR B CA 1
ATOM 1960 C C . TYR B 1 17 ? 2.164 5.691 0.441 1 98.88 17 TYR B C 1
ATOM 1962 O O . TYR B 1 17 ? 3.205 5.27 -0.067 1 98.88 17 TYR B O 1
ATOM 1970 N N . LEU B 1 18 ? 1.206 4.953 0.983 1 98.81 18 LEU B N 1
ATOM 1971 C CA . LEU B 1 18 ? 1.354 3.502 0.999 1 98.81 18 LEU B CA 1
ATOM 1972 C C . LEU B 1 18 ? 1.291 2.934 -0.415 1 98.81 18 LEU B C 1
ATOM 1974 O O . LEU B 1 18 ? 2.035 2.008 -0.75 1 98.81 18 LEU B O 1
ATOM 1978 N N . ALA B 1 19 ? 0.393 3.455 -1.219 1 98.75 19 ALA B N 1
ATOM 1979 C CA . ALA B 1 19 ? 0.295 3.008 -2.605 1 98.75 19 ALA B CA 1
ATOM 1980 C C . ALA B 1 19 ? 1.609 3.23 -3.348 1 98.75 19 ALA B C 1
ATOM 1982 O O . ALA B 1 19 ? 2.061 2.361 -4.098 1 98.75 19 ALA B O 1
ATOM 1983 N N . TRP B 1 20 ? 2.221 4.383 -3.098 1 98.69 20 TRP B N 1
ATOM 1984 C CA . TRP B 1 20 ? 3.508 4.688 -3.711 1 98.69 20 TRP B CA 1
ATOM 1985 C C . TRP B 1 20 ? 4.562 3.658 -3.312 1 98.69 20 TRP B C 1
ATOM 1987 O O . TRP B 1 20 ? 5.273 3.129 -4.168 1 98.69 20 TRP B O 1
ATOM 1997 N N . ALA B 1 21 ? 4.641 3.396 -2.053 1 98.5 21 ALA B N 1
ATOM 1998 C CA . ALA B 1 21 ? 5.633 2.439 -1.568 1 98.5 21 ALA B CA 1
ATOM 1999 C C . ALA B 1 21 ? 5.43 1.069 -2.209 1 98.5 21 ALA B C 1
ATOM 2001 O O . ALA B 1 21 ? 6.398 0.418 -2.613 1 98.5 21 ALA B O 1
ATOM 2002 N N . ALA B 1 22 ? 4.164 0.675 -2.309 1 98.06 22 ALA B N 1
ATOM 2003 C CA . ALA B 1 22 ? 3.816 -0.616 -2.895 1 98.06 22 ALA B CA 1
ATOM 2004 C C . ALA B 1 22 ? 4.207 -0.671 -4.371 1 98.06 22 ALA B C 1
ATOM 2006 O O . ALA B 1 22 ? 4.84 -1.629 -4.816 1 98.06 22 ALA B O 1
ATOM 2007 N N . LEU B 1 23 ? 3.904 0.352 -5.074 1 97.31 23 LEU B N 1
ATOM 2008 C CA . LEU B 1 23 ? 4.082 0.387 -6.52 1 97.31 23 LEU B CA 1
ATOM 2009 C C . LEU B 1 23 ? 5.562 0.493 -6.883 1 97.31 23 LEU B C 1
ATOM 2011 O O . LEU B 1 23 ? 5.98 0.014 -7.938 1 97.31 23 LEU B O 1
ATOM 2015 N N . ARG B 1 24 ? 6.332 1.06 -5.934 1 96.94 24 ARG B N 1
ATOM 2016 C CA . ARG B 1 24 ? 7.762 1.203 -6.191 1 96.94 24 ARG B CA 1
ATOM 2017 C C . ARG B 1 24 ? 8.547 0.027 -5.613 1 96.94 24 ARG B C 1
ATOM 2019 O O . ARG B 1 24 ? 9.773 0.041 -5.598 1 96.94 24 ARG B O 1
ATOM 2026 N N . GLY B 1 25 ? 7.867 -0.933 -5.086 1 94.56 25 GLY B N 1
ATOM 2027 C CA . GLY B 1 25 ? 8.508 -2.158 -4.629 1 94.56 25 GLY B CA 1
ATOM 2028 C C . GLY B 1 25 ? 9.242 -1.993 -3.314 1 94.56 25 GLY B C 1
ATOM 2029 O O . GLY B 1 25 ? 10.141 -2.777 -2.996 1 94.56 25 GLY B O 1
ATOM 2030 N N . HIS B 1 26 ? 8.922 -0.911 -2.561 1 96.75 26 HIS B N 1
ATOM 2031 C CA . HIS B 1 26 ? 9.531 -0.726 -1.249 1 96.75 26 HIS B CA 1
ATOM 2032 C C . HIS B 1 26 ? 8.945 -1.698 -0.228 1 96.75 26 HIS B C 1
ATOM 2034 O O . HIS B 1 26 ? 7.781 -2.078 -0.322 1 96.75 26 HIS B O 1
ATOM 2040 N N . GLU B 1 27 ? 9.859 -2.115 0.717 1 95.94 27 GLU B N 1
ATOM 2041 C CA . GLU B 1 27 ? 9.352 -2.85 1.87 1 95.94 27 GLU B CA 1
ATOM 2042 C C . GLU B 1 27 ? 8.633 -1.919 2.844 1 95.94 27 GLU B C 1
ATOM 2044 O O . GLU B 1 27 ? 9.078 -0.792 3.072 1 95.94 27 GLU B O 1
ATOM 2049 N N . VAL B 1 28 ? 7.516 -2.469 3.412 1 97.31 28 VAL B N 1
ATOM 2050 C CA . VAL B 1 28 ? 6.684 -1.605 4.242 1 97.31 28 VAL B CA 1
ATOM 2051 C C . VAL B 1 28 ? 6.512 -2.227 5.625 1 97.31 28 VAL B C 1
ATOM 2053 O O . VAL B 1 28 ? 6.324 -3.439 5.75 1 97.31 28 VAL B O 1
ATOM 2056 N N . ALA B 1 29 ? 6.68 -1.413 6.621 1 97.06 29 ALA B N 1
ATOM 2057 C CA . ALA B 1 29 ? 6.285 -1.728 7.992 1 97.06 29 ALA B CA 1
ATOM 2058 C C . ALA B 1 29 ? 5.336 -0.67 8.547 1 97.06 29 ALA B C 1
ATOM 2060 O O . ALA B 1 29 ? 5.41 0.501 8.164 1 97.06 29 ALA B O 1
ATOM 2061 N N . ILE B 1 30 ? 4.434 -1.129 9.414 1 97.75 30 ILE B N 1
ATOM 2062 C CA . ILE B 1 30 ? 3.4 -0.233 9.914 1 97.75 30 ILE B CA 1
ATOM 2063 C C . ILE B 1 30 ? 3.273 -0.393 11.43 1 97.75 30 ILE B C 1
ATOM 2065 O O . ILE B 1 30 ? 3.213 -1.515 11.938 1 97.75 30 ILE B O 1
ATOM 2069 N N . THR B 1 31 ? 3.322 0.713 12.125 1 98.25 31 THR B N 1
ATOM 2070 C CA . THR B 1 31 ? 2.93 0.767 13.531 1 98.25 31 THR B CA 1
ATOM 2071 C C . THR B 1 31 ? 1.585 1.472 13.688 1 98.25 31 THR B C 1
ATOM 2073 O O . THR B 1 31 ? 1.461 2.66 13.383 1 98.25 31 THR B O 1
ATOM 2076 N N . LYS B 1 32 ? 0.605 0.747 14.141 1 98.12 32 LYS B N 1
ATOM 2077 C CA . LYS B 1 32 ? -0.701 1.311 14.469 1 98.12 32 LYS B CA 1
ATOM 2078 C C . LYS B 1 32 ? -0.801 1.646 15.953 1 98.12 32 LYS B C 1
ATOM 2080 O O . LYS B 1 32 ? -1.22 0.809 16.75 1 98.12 32 LYS B O 1
ATOM 2085 N N . VAL B 1 33 ? -0.529 2.889 16.266 1 98.44 33 VAL B N 1
ATOM 2086 C CA . VAL B 1 33 ? -0.491 3.236 17.672 1 98.44 33 VAL B CA 1
ATOM 2087 C C . VAL B 1 33 ? -1.897 3.156 18.266 1 98.44 33 VAL B C 1
ATOM 2089 O O . VAL B 1 33 ? -2.064 2.865 19.453 1 98.44 33 VAL B O 1
ATOM 2092 N N . TYR B 1 34 ? -2.979 3.273 17.422 1 97.69 34 TYR B N 1
ATOM 2093 C CA . TYR B 1 34 ? -4.355 3.197 17.891 1 97.69 34 TYR B CA 1
ATOM 2094 C C . TYR B 1 34 ? -4.727 1.769 18.281 1 97.69 34 TYR B C 1
ATOM 2096 O O . TYR B 1 34 ? -5.75 1.535 18.922 1 97.69 34 TYR B O 1
ATOM 2104 N N . GLN B 1 35 ? -3.906 0.874 17.922 1 96.81 35 GLN B N 1
ATOM 2105 C CA . GLN B 1 35 ? -4.043 -0.51 18.359 1 96.81 35 GLN B CA 1
ATOM 2106 C C . GLN B 1 35 ? -3.033 -0.841 19.453 1 96.81 35 GLN B C 1
ATOM 2108 O O . GLN B 1 35 ? -2.766 -2.014 19.734 1 96.81 35 GLN B O 1
ATOM 2113 N N . PHE B 1 36 ? -2.354 0.169 19.969 1 97.75 36 PHE B N 1
ATOM 2114 C CA . PHE B 1 36 ? -1.403 0.105 21.078 1 97.75 36 PHE B CA 1
ATOM 2115 C C . PHE B 1 36 ? -0.148 -0.656 20.672 1 97.75 36 PHE B C 1
ATOM 2117 O O . PHE B 1 36 ? 0.528 -1.249 2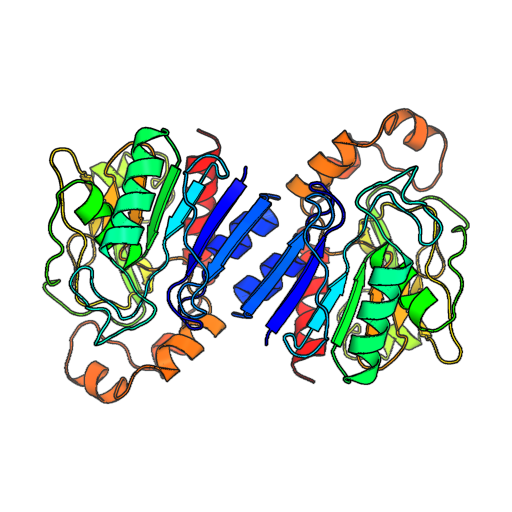1.516 1 97.75 36 PHE B O 1
ATOM 2124 N N . GLU B 1 37 ? 0.114 -0.7 19.359 1 97.25 37 GLU B N 1
ATOM 2125 C CA . GLU B 1 37 ? 1.386 -1.258 18.906 1 97.25 37 GLU B CA 1
ATOM 2126 C C . GLU B 1 37 ? 2.555 -0.364 19.312 1 97.25 37 GLU B C 1
ATOM 2128 O O . GLU B 1 37 ? 2.461 0.863 19.234 1 97.25 37 GLU B O 1
ATOM 2133 N N . PRO B 1 38 ? 3.637 -0.959 19.719 1 97.62 38 PRO B N 1
ATOM 2134 C CA . PRO B 1 38 ? 4.77 -0.14 20.156 1 97.62 38 PRO B CA 1
ATOM 2135 C C . PRO B 1 38 ? 5.512 0.515 19 1 97.62 38 PRO B C 1
ATOM 2137 O O . PRO B 1 38 ? 5.664 -0.093 17.938 1 97.62 38 PRO B O 1
ATOM 2140 N N . LEU B 1 39 ? 5.961 1.727 19.25 1 98.5 39 LEU B N 1
ATOM 2141 C CA . LEU B 1 39 ? 6.836 2.391 18.281 1 98.5 39 LEU B CA 1
ATOM 2142 C C . LEU B 1 39 ? 8.188 1.685 18.203 1 98.5 39 LEU B C 1
ATOM 2144 O O . LEU B 1 39 ? 8.609 1.04 19.156 1 98.5 39 LEU B O 1
ATOM 2148 N N . PRO B 1 40 ? 8.883 1.809 17.047 1 98.06 40 PRO B N 1
ATOM 2149 C CA . PRO B 1 40 ? 10.25 1.288 16.969 1 98.06 40 PRO B CA 1
ATOM 2150 C C . PRO B 1 40 ? 11.164 1.879 18.047 1 98.06 40 PRO B C 1
ATOM 2152 O O . PRO B 1 40 ? 11.07 3.07 18.359 1 98.06 40 PRO B O 1
ATOM 2155 N N . GLU B 1 41 ? 12.008 1.031 18.531 1 96.94 41 GLU B N 1
ATOM 2156 C CA . GLU B 1 41 ? 12.938 1.478 19.562 1 96.94 41 GLU B CA 1
ATOM 2157 C C . GLU B 1 41 ? 14.109 2.242 18.953 1 96.94 41 GLU B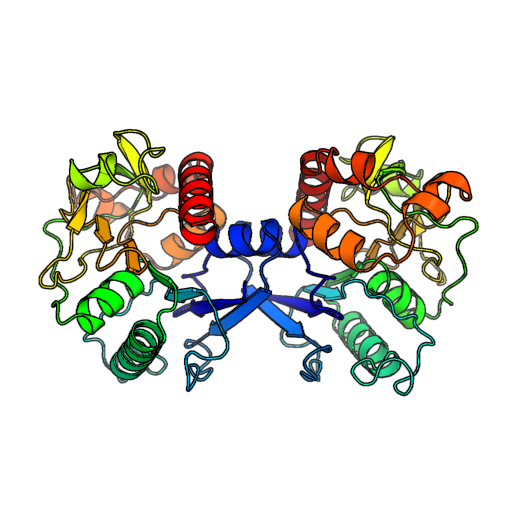 C 1
ATOM 2159 O O . GLU B 1 41 ? 14.734 3.064 19.625 1 96.94 41 GLU B O 1
ATOM 2164 N N . THR B 1 42 ? 14.414 1.879 17.766 1 97.69 42 THR B N 1
ATOM 2165 C CA . THR B 1 42 ? 15.523 2.506 17.047 1 97.69 42 THR B CA 1
ATOM 2166 C C . THR B 1 42 ? 15.117 2.859 15.625 1 97.69 42 THR B C 1
ATOM 2168 O O . THR B 1 42 ? 14.023 2.512 15.18 1 97.69 42 THR B O 1
ATOM 2171 N N . ALA B 1 43 ? 15.953 3.564 14.984 1 97.94 43 ALA B N 1
ATOM 2172 C CA . ALA B 1 43 ? 15.719 3.941 13.594 1 97.94 43 ALA B CA 1
ATOM 2173 C C . ALA B 1 43 ? 16.469 3.016 12.641 1 97.94 43 ALA B C 1
ATOM 2175 O O . ALA B 1 43 ? 16.578 3.305 11.445 1 97.94 43 ALA B O 1
ATOM 2176 N N . ASP B 1 44 ? 16.875 1.862 13.086 1 97.31 44 ASP B N 1
ATOM 2177 C CA . ASP B 1 44 ? 17.781 1 12.336 1 97.31 44 ASP B CA 1
ATOM 2178 C C . ASP B 1 44 ? 17.031 0.238 11.242 1 97.31 44 ASP B C 1
ATOM 2180 O O . ASP B 1 44 ? 17.625 -0.163 10.234 1 97.31 44 ASP B O 1
ATOM 2184 N N . ASP B 1 45 ? 15.781 0.107 11.438 1 95.62 45 ASP B N 1
ATOM 2185 C CA . ASP B 1 45 ? 15.078 -0.873 10.609 1 95.62 45 ASP B CA 1
ATOM 2186 C C . ASP B 1 45 ? 14.336 -0.194 9.461 1 95.62 45 ASP B C 1
ATOM 2188 O O . ASP B 1 45 ? 13.547 -0.831 8.766 1 95.62 45 ASP B O 1
ATOM 2192 N N . PHE B 1 46 ? 14.547 1.078 9.258 1 98.19 46 PHE B N 1
ATOM 2193 C CA . PHE B 1 46 ? 13.898 1.731 8.125 1 98.19 46 PHE B CA 1
ATOM 2194 C C . PHE B 1 46 ? 14.82 2.77 7.5 1 98.19 46 PHE B C 1
ATOM 2196 O O . PHE B 1 46 ? 15.781 3.219 8.133 1 98.19 46 PHE B O 1
ATOM 2203 N N . ASP B 1 47 ? 14.516 3.111 6.234 1 98.44 47 ASP B N 1
ATOM 2204 C CA . ASP B 1 47 ? 15.211 4.156 5.492 1 98.44 47 ASP B CA 1
ATOM 2205 C C . ASP B 1 47 ? 14.383 5.434 5.43 1 98.44 47 ASP B C 1
ATOM 2207 O O . ASP B 1 47 ? 14.938 6.531 5.305 1 98.44 47 ASP B O 1
ATOM 2211 N N . LEU B 1 48 ? 13.078 5.312 5.492 1 98.75 48 LEU B N 1
ATOM 2212 C CA . LEU B 1 48 ? 12.102 6.395 5.414 1 98.75 48 LEU B CA 1
ATOM 2213 C C . LEU B 1 48 ? 11.008 6.223 6.461 1 98.75 48 LEU B C 1
ATOM 2215 O O . LEU B 1 48 ? 10.352 5.184 6.512 1 98.75 48 LEU B O 1
ATOM 2219 N N . LEU B 1 49 ? 10.898 7.207 7.344 1 98.94 49 LEU B N 1
ATOM 2220 C CA . LEU B 1 49 ? 9.844 7.266 8.344 1 98.94 49 LEU B CA 1
ATOM 2221 C C . LEU B 1 49 ? 8.727 8.203 7.898 1 98.94 49 LEU B C 1
ATOM 2223 O O . LEU B 1 49 ? 8.977 9.367 7.574 1 98.94 49 LEU B O 1
ATOM 2227 N N . ILE B 1 50 ? 7.512 7.688 7.785 1 98.94 50 ILE B N 1
ATOM 2228 C CA . ILE B 1 50 ? 6.352 8.523 7.5 1 98.94 50 ILE B CA 1
ATOM 2229 C C . ILE B 1 50 ? 5.406 8.516 8.695 1 98.94 50 ILE B C 1
ATOM 2231 O O . ILE B 1 50 ? 4.832 7.48 9.039 1 98.94 50 ILE B O 1
ATOM 2235 N N . VAL B 1 51 ? 5.301 9.633 9.367 1 98.94 51 VAL B N 1
ATOM 2236 C CA . VAL B 1 51 ? 4.398 9.812 10.5 1 98.94 51 VAL B CA 1
ATOM 2237 C C . VAL B 1 51 ? 3.098 10.461 10.031 1 98.94 51 VAL B C 1
ATOM 2239 O O . VAL B 1 51 ? 3.09 11.617 9.602 1 98.94 51 VAL B O 1
ATOM 2242 N N . MET B 1 52 ? 1.992 9.758 10.117 1 98.81 52 MET B N 1
ATOM 2243 C CA . MET B 1 52 ? 0.726 10.18 9.523 1 98.81 52 MET B CA 1
ATOM 2244 C C . MET B 1 52 ? 0.01 11.188 10.414 1 98.81 52 MET B C 1
ATOM 2246 O O . MET B 1 52 ? 0.537 11.586 11.461 1 98.81 52 MET B O 1
ATOM 2250 N N . GLY B 1 53 ? -1.117 11.648 9.93 1 98.62 53 GLY B N 1
ATOM 2251 C CA . GLY B 1 53 ? -1.93 12.594 10.672 1 98.62 53 GLY B CA 1
ATOM 2252 C C . GLY B 1 53 ? -2.758 11.945 11.766 1 98.62 53 GLY B C 1
ATOM 2253 O O . GLY B 1 53 ? -2.678 10.734 11.977 1 98.62 53 GLY B O 1
ATOM 2254 N N . GLY B 1 54 ? -3.471 12.758 12.461 1 98.06 54 GLY B N 1
ATOM 2255 C CA . GLY B 1 54 ? -4.371 12.344 13.523 1 98.06 54 GLY B CA 1
ATOM 2256 C C . GLY B 1 54 ? -5.121 13.508 14.148 1 98.06 54 GLY B C 1
ATOM 2257 O O . GLY B 1 54 ? -4.762 14.672 13.945 1 98.06 54 GLY B O 1
ATOM 2258 N N . PRO B 1 55 ? -6.242 13.148 14.789 1 96.88 55 PRO B N 1
ATOM 2259 C CA . PRO B 1 55 ? -7.027 14.188 15.445 1 96.88 55 PRO B CA 1
ATOM 2260 C C . PRO B 1 55 ? -6.32 14.773 16.672 1 96.88 55 PRO B C 1
ATOM 2262 O O . PRO B 1 55 ? -6.77 15.789 17.219 1 96.88 55 PRO B O 1
ATOM 2265 N N . GLN B 1 56 ? -5.211 14.195 17.047 1 97.44 56 GLN B N 1
ATOM 2266 C CA . GLN B 1 56 ? -4.449 14.656 18.203 1 97.44 56 GLN B CA 1
ATOM 2267 C C . GLN B 1 56 ? -3.654 15.914 17.875 1 97.44 56 GLN B C 1
ATOM 2269 O O . GLN B 1 56 ? -3.635 16.359 16.734 1 97.44 56 GLN B O 1
ATOM 2274 N N . SER B 1 57 ? -3.111 16.5 18.906 1 96.75 57 SER B N 1
ATOM 2275 C CA . SER B 1 57 ? -2.115 17.562 18.812 1 96.75 57 SER B CA 1
ATOM 2276 C C . SER B 1 57 ? -0.825 17.172 19.531 1 96.75 57 SER B C 1
ATOM 2278 O O . SER B 1 57 ? -0.805 16.219 20.297 1 96.75 57 SER B O 1
ATOM 2280 N N . PRO B 1 58 ? 0.28 17.906 19.188 1 97.19 58 PRO B N 1
ATOM 2281 C CA . PRO B 1 58 ? 1.516 17.594 19.922 1 97.19 58 PRO B CA 1
ATOM 2282 C C . PRO B 1 58 ? 1.367 17.75 21.422 1 97.19 58 PRO B C 1
ATOM 2284 O O . PRO B 1 58 ? 2.178 17.219 22.188 1 97.19 58 PRO B O 1
ATOM 2287 N N . THR B 1 59 ? 0.293 18.438 21.875 1 95.44 59 THR B N 1
ATOM 2288 C CA . THR B 1 59 ? 0.119 18.688 23.312 1 95.44 59 THR B CA 1
ATOM 2289 C C . THR B 1 59 ? -0.998 17.812 23.875 1 95.44 59 THR B C 1
ATOM 2291 O O . THR B 1 59 ? -1.307 17.891 25.062 1 95.44 59 THR B O 1
ATOM 2294 N N . SER B 1 60 ? -1.614 16.969 23.031 1 96.5 60 SER B N 1
ATOM 2295 C CA . SER B 1 60 ? -2.648 16.062 23.531 1 96.5 60 SER B CA 1
ATOM 2296 C C . SER B 1 60 ? -2.084 15.094 24.562 1 96.5 60 SER B C 1
ATOM 2298 O O . SER B 1 60 ? -0.917 14.703 24.484 1 96.5 60 SER B O 1
ATOM 2300 N N . THR B 1 61 ? -2.936 14.727 25.516 1 95.81 61 THR B N 1
ATOM 2301 C CA . THR B 1 61 ? -2.508 13.859 26.594 1 95.81 61 THR B CA 1
ATOM 2302 C C . THR B 1 61 ? -3.059 12.445 26.422 1 95.81 61 THR B C 1
ATOM 2304 O O . THR B 1 61 ? -3.969 12.227 25.609 1 95.81 61 THR B O 1
ATOM 2307 N N . GLN B 1 62 ? -2.465 11.531 27.141 1 96.06 62 GLN B N 1
ATOM 2308 C CA . GLN B 1 62 ? -2.934 10.148 27.078 1 96.06 62 GLN B CA 1
ATOM 2309 C C . GLN B 1 62 ? -4.281 10 27.781 1 96.06 62 GLN B C 1
ATOM 2311 O O . GLN B 1 62 ? -4.973 8.992 27.594 1 96.06 62 GLN B O 1
ATOM 2316 N N . GLU B 1 63 ? -4.688 10.961 28.594 1 96.75 63 GLU B N 1
ATOM 2317 C CA . GLU B 1 63 ? -6.047 10.984 29.125 1 96.75 63 GLU B CA 1
ATOM 2318 C C . GLU B 1 63 ? -7.07 11.18 28.016 1 96.75 63 GLU B C 1
ATOM 2320 O O . GLU B 1 63 ? -8.141 10.562 28.031 1 96.75 63 GLU B O 1
ATOM 2325 N N . GLU B 1 64 ? -6.742 12.055 27.047 1 96.44 64 GLU B N 1
ATOM 2326 C CA . GLU B 1 64 ? -7.609 12.336 25.906 1 96.44 64 GLU B CA 1
ATOM 2327 C C . GLU B 1 64 ? -7.508 11.234 24.859 1 96.44 64 GLU B C 1
ATOM 2329 O O . GLU B 1 64 ? -8.523 10.805 24.297 1 96.44 64 GLU B O 1
ATOM 2334 N N . PHE B 1 65 ? -6.273 10.844 24.641 1 97.69 65 PHE B N 1
ATOM 2335 C CA . PHE B 1 65 ? -5.965 9.805 23.672 1 97.69 65 PHE B CA 1
ATOM 2336 C C . PHE B 1 65 ? -5.043 8.75 24.266 1 97.69 65 PHE B C 1
ATOM 2338 O O . PHE B 1 65 ? -3.82 8.836 24.125 1 97.69 65 PHE B O 1
ATOM 2345 N N . PRO B 1 66 ? -5.555 7.707 24.812 1 97.75 66 PRO B N 1
ATOM 2346 C CA . PRO B 1 66 ? -4.766 6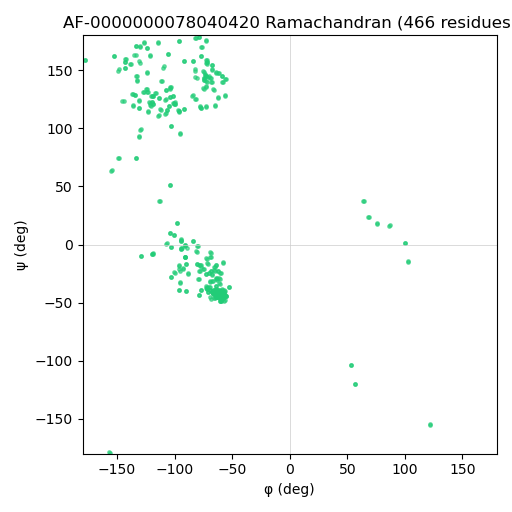.742 25.578 1 97.75 66 PRO B CA 1
ATOM 2347 C C . PRO B 1 66 ? -3.662 6.09 24.734 1 97.75 66 PRO B C 1
ATOM 2349 O O . PRO B 1 66 ? -2.623 5.703 25.281 1 97.75 66 PRO B O 1
ATOM 2352 N N . HIS B 1 67 ? -3.891 5.957 23.469 1 97.88 67 HIS B N 1
ATOM 2353 C CA . HIS B 1 67 ? -2.951 5.242 22.609 1 97.88 67 HIS B CA 1
ATOM 2354 C C . HIS B 1 67 ? -1.897 6.184 22.047 1 97.88 67 HIS B C 1
ATOM 2356 O O . HIS B 1 67 ? -0.982 5.746 21.344 1 97.88 67 HIS B O 1
ATOM 2362 N N . TYR B 1 68 ? -1.993 7.422 22.328 1 97.88 68 TYR B N 1
ATOM 2363 C CA . TYR B 1 68 ? -1.151 8.453 21.734 1 97.88 68 TYR B CA 1
ATOM 2364 C C . TYR B 1 68 ? -0.142 8.984 22.75 1 97.88 68 TYR B C 1
ATOM 2366 O O . TYR B 1 68 ? -0.516 9.398 23.844 1 97.88 68 TYR B O 1
ATOM 2374 N N . ASN B 1 69 ? 1.158 8.945 22.391 1 97.94 69 ASN B N 1
ATOM 2375 C CA . ASN B 1 69 ? 2.254 9.5 23.188 1 97.94 69 ASN B CA 1
ATOM 2376 C C . ASN B 1 69 ? 3.148 10.398 22.328 1 97.94 69 ASN B C 1
ATOM 2378 O O . ASN B 1 69 ? 4.066 9.922 21.672 1 97.94 69 ASN B O 1
ATOM 2382 N N . ALA B 1 70 ? 2.891 11.703 22.453 1 98 70 ALA B N 1
ATOM 2383 C CA . ALA B 1 70 ? 3.576 12.688 21.609 1 98 70 ALA B CA 1
ATOM 2384 C C . ALA B 1 70 ? 5.086 12.625 21.828 1 98 70 ALA B C 1
ATOM 2386 O O . ALA B 1 70 ? 5.852 12.633 20.859 1 98 70 ALA B O 1
ATOM 2387 N N . GLN B 1 71 ? 5.461 12.594 23.031 1 97.94 71 GLN B N 1
ATOM 2388 C CA . GLN B 1 71 ? 6.887 12.617 23.344 1 97.94 71 GLN B CA 1
ATOM 2389 C C . GLN B 1 71 ? 7.594 11.383 22.781 1 97.94 71 GLN B C 1
ATOM 2391 O O . GLN B 1 71 ? 8.711 11.477 22.281 1 97.94 71 GLN B O 1
ATOM 2396 N N . ALA B 1 72 ? 6.969 10.219 22.875 1 98.38 72 ALA B N 1
ATOM 2397 C CA . ALA B 1 72 ? 7.551 9 22.328 1 98.38 72 ALA B CA 1
ATOM 2398 C C . ALA B 1 72 ? 7.738 9.109 20.828 1 98.38 72 ALA B C 1
ATOM 2400 O O . ALA B 1 72 ? 8.734 8.617 20.281 1 98.38 72 ALA B O 1
ATOM 2401 N N . GLU B 1 73 ? 6.793 9.703 20.172 1 98.69 73 GLU B N 1
ATOM 2402 C CA . GLU B 1 73 ? 6.891 9.867 18.719 1 98.69 73 GLU B CA 1
ATOM 2403 C C . GLU B 1 73 ? 7.961 10.891 18.344 1 98.69 73 GLU B C 1
ATOM 2405 O O . GLU B 1 73 ? 8.711 10.695 17.391 1 98.69 73 GLU B O 1
ATOM 2410 N N . ILE B 1 74 ? 8.016 11.984 19.109 1 98.75 74 ILE B N 1
ATOM 2411 C CA . ILE B 1 74 ? 9.062 12.984 18.906 1 98.75 74 ILE B CA 1
ATOM 2412 C C . ILE B 1 74 ? 10.43 12.336 19.094 1 98.75 74 ILE B C 1
ATOM 2414 O O . ILE B 1 74 ? 11.344 12.57 18.297 1 98.75 74 ILE B O 1
ATOM 2418 N N . ASP B 1 75 ? 10.547 11.461 20.109 1 98.75 75 ASP B N 1
ATOM 2419 C CA . ASP B 1 75 ? 11.797 10.75 20.344 1 98.75 75 ASP B CA 1
ATOM 2420 C C . ASP B 1 75 ? 12.164 9.867 19.156 1 98.75 75 ASP B C 1
ATOM 2422 O O . ASP B 1 75 ? 13.336 9.805 18.766 1 98.75 75 ASP B O 1
ATOM 2426 N N . LEU B 1 76 ? 11.219 9.156 18.609 1 98.88 76 LEU B N 1
ATOM 2427 C CA . LEU B 1 76 ? 11.469 8.328 17.438 1 98.88 76 LEU B CA 1
ATOM 2428 C C . LEU B 1 76 ? 11.938 9.172 16.25 1 98.88 76 LEU B C 1
ATOM 2430 O O . LEU B 1 76 ? 12.867 8.789 15.547 1 98.88 76 LEU B O 1
ATOM 2434 N N . ILE B 1 77 ? 11.266 10.328 16.047 1 98.94 77 ILE B N 1
ATOM 2435 C CA . ILE B 1 77 ? 11.641 11.242 14.961 1 98.94 77 ILE B CA 1
ATOM 2436 C C . ILE B 1 77 ? 13.07 11.719 15.164 1 98.94 77 ILE B C 1
ATOM 2438 O O . ILE B 1 77 ? 13.867 11.758 14.219 1 98.94 77 ILE B O 1
ATOM 2442 N N . GLN B 1 78 ? 13.422 12.023 16.375 1 98.88 78 GLN B N 1
ATOM 2443 C CA . GLN B 1 78 ? 14.773 12.5 16.672 1 98.88 78 GLN B CA 1
ATOM 2444 C C . GLN B 1 78 ? 15.805 11.398 16.438 1 98.88 78 GLN B C 1
ATOM 2446 O O . GLN B 1 78 ? 16.906 11.672 15.953 1 98.88 78 GLN B O 1
ATOM 2451 N N . LYS B 1 79 ? 15.484 10.188 16.828 1 98.88 79 LYS B N 1
ATOM 2452 C CA . LYS B 1 79 ? 16.359 9.062 16.516 1 98.88 79 LYS B CA 1
ATOM 2453 C C . LYS B 1 79 ? 16.562 8.922 15.008 1 98.88 79 LYS B C 1
ATOM 2455 O O . LYS B 1 79 ? 17.672 8.656 14.547 1 98.88 79 LYS B O 1
ATOM 2460 N N . ALA B 1 80 ? 15.516 9.094 14.242 1 98.88 80 ALA B N 1
ATOM 2461 C CA . ALA B 1 80 ? 15.594 9.008 12.789 1 98.88 80 ALA B CA 1
ATOM 2462 C C . ALA B 1 80 ? 16.438 10.148 12.219 1 98.88 80 ALA B C 1
ATOM 2464 O O . ALA B 1 80 ? 17.188 9.945 11.258 1 98.88 80 ALA B O 1
ATOM 2465 N N . ILE B 1 81 ? 16.297 11.383 12.789 1 98.69 81 ILE B N 1
ATOM 2466 C CA . ILE B 1 81 ? 17.109 12.523 12.391 1 98.69 81 ILE B CA 1
ATOM 2467 C C . ILE B 1 81 ? 18.594 12.211 12.617 1 98.69 81 ILE B C 1
ATOM 2469 O O . ILE B 1 81 ? 19.406 12.383 11.719 1 98.69 81 ILE B O 1
ATOM 2473 N N . LYS B 1 82 ? 18.875 11.703 13.789 1 98.5 82 LYS B N 1
ATOM 2474 C CA . LYS B 1 82 ? 20.25 11.398 14.156 1 98.5 82 LYS B CA 1
ATOM 2475 C C . LYS B 1 82 ? 20.844 10.312 13.258 1 98.5 82 LYS B C 1
ATOM 2477 O O . LYS B 1 82 ? 22.031 10.336 12.938 1 98.5 82 LYS B O 1
ATOM 2482 N N . ALA B 1 83 ? 20.047 9.383 12.875 1 98.5 83 ALA B N 1
ATOM 2483 C CA . ALA B 1 83 ? 20.484 8.266 12.047 1 98.5 83 ALA B CA 1
ATOM 2484 C C . ALA B 1 83 ? 20.484 8.648 10.57 1 98.5 83 ALA B C 1
ATOM 2486 O O . ALA B 1 83 ? 20.672 7.793 9.703 1 98.5 83 ALA B O 1
ATOM 2487 N N . ASP B 1 84 ? 20.172 9.875 10.227 1 98.12 84 ASP B N 1
ATOM 2488 C CA . ASP B 1 84 ? 20.219 10.422 8.883 1 98.12 84 ASP B CA 1
ATOM 2489 C C . ASP B 1 84 ? 19.203 9.719 7.973 1 98.12 84 ASP B C 1
ATOM 2491 O O . ASP B 1 84 ? 19.516 9.406 6.82 1 98.12 84 ASP B O 1
ATOM 2495 N N . LYS B 1 85 ? 18 9.375 8.523 1 98.69 85 LYS B N 1
ATOM 2496 C CA . LYS B 1 85 ? 16.922 8.758 7.762 1 98.69 85 LYS B CA 1
ATOM 2497 C C . LYS B 1 85 ? 16.094 9.82 7.039 1 98.69 85 LYS B C 1
ATOM 2499 O O . LYS B 1 85 ? 16.172 11.008 7.363 1 98.69 85 LYS B O 1
ATOM 2504 N N . TYR B 1 86 ? 15.391 9.422 5.992 1 98.75 86 TYR B N 1
ATOM 2505 C CA . TYR B 1 86 ? 14.344 10.273 5.434 1 98.75 86 TYR B CA 1
ATOM 2506 C C . TYR B 1 86 ? 13.125 10.312 6.352 1 98.75 86 TYR B C 1
ATOM 2508 O O . TYR B 1 86 ? 12.758 9.297 6.949 1 98.75 86 TYR B O 1
ATOM 2516 N N . ILE B 1 87 ? 12.523 11.523 6.473 1 98.94 87 ILE B N 1
ATOM 2517 C CA . ILE B 1 87 ? 11.344 11.672 7.32 1 98.94 87 ILE B CA 1
ATOM 2518 C C . ILE B 1 87 ? 10.297 12.531 6.609 1 98.94 87 ILE B C 1
ATOM 2520 O O . ILE B 1 87 ? 10.617 13.594 6.074 1 98.94 87 ILE B O 1
ATOM 2524 N N . ILE B 1 88 ? 9.102 12.023 6.578 1 98.94 88 ILE B N 1
ATOM 2525 C CA . ILE B 1 88 ? 7.941 12.805 6.168 1 98.94 88 ILE B CA 1
ATOM 2526 C C . ILE B 1 88 ? 6.906 12.828 7.289 1 98.94 88 ILE B C 1
ATOM 2528 O O . ILE B 1 88 ? 6.5 11.773 7.785 1 98.94 88 ILE B O 1
ATOM 2532 N N . GLY B 1 89 ? 6.551 13.961 7.746 1 98.94 89 GLY B N 1
ATOM 2533 C CA . GLY B 1 89 ? 5.418 14.141 8.641 1 98.94 89 GLY B CA 1
ATOM 2534 C C . GLY B 1 89 ? 4.195 14.703 7.941 1 98.94 89 GLY B C 1
ATOM 2535 O O . GLY B 1 89 ? 4.301 15.641 7.148 1 98.94 89 GLY B O 1
ATOM 2536 N N . VAL B 1 90 ? 3.021 14.156 8.211 1 98.88 90 VAL B N 1
ATOM 2537 C CA . VAL B 1 90 ? 1.786 14.57 7.555 1 98.88 90 VAL B CA 1
ATOM 2538 C C . VAL B 1 90 ? 0.793 15.086 8.594 1 98.88 90 VAL B C 1
ATOM 2540 O O . VAL B 1 90 ? 0.425 14.359 9.523 1 98.88 90 VAL B O 1
ATOM 2543 N N . CYS B 1 91 ? 0.337 16.312 8.453 1 98.69 91 CYS B N 1
ATOM 2544 C CA . CYS B 1 91 ? -0.608 16.938 9.367 1 98.69 91 CYS B CA 1
ATOM 2545 C C . CYS B 1 91 ? -0.107 16.859 10.805 1 98.69 91 CYS B C 1
ATOM 2547 O O . CYS B 1 91 ? 0.859 17.531 11.172 1 98.69 91 CYS B O 1
ATOM 2549 N N . LEU B 1 92 ? -0.635 15.984 11.648 1 98.81 92 LEU B N 1
ATOM 2550 C CA . LEU B 1 92 ? -0.074 15.781 12.984 1 98.81 92 LEU B CA 1
ATOM 2551 C C . LEU B 1 92 ? 1.405 15.422 12.898 1 98.81 92 LEU B C 1
ATOM 2553 O O . LEU B 1 92 ? 2.219 15.938 13.672 1 98.81 92 LEU B O 1
ATOM 2557 N N . GLY B 1 93 ? 1.782 14.539 11.984 1 98.88 93 GLY B N 1
ATOM 2558 C CA . GLY B 1 93 ? 3.172 14.156 11.797 1 98.88 93 GLY B CA 1
ATOM 2559 C C . GLY B 1 93 ? 4.074 15.328 11.461 1 98.88 93 GLY B C 1
ATOM 2560 O O . GLY B 1 93 ? 5.227 15.375 11.891 1 98.88 93 GLY B O 1
ATOM 2561 N N . ALA B 1 94 ? 3.559 16.234 10.656 1 98.88 94 ALA B N 1
ATOM 2562 C CA . ALA B 1 94 ? 4.316 17.438 10.32 1 98.88 94 ALA B CA 1
ATOM 2563 C C . ALA B 1 94 ? 4.562 18.297 11.562 1 98.88 94 ALA B C 1
ATOM 2565 O O . ALA B 1 94 ? 5.645 18.859 11.727 1 98.88 94 ALA B O 1
ATOM 2566 N N . GLN B 1 95 ? 3.521 18.375 12.391 1 98.88 95 GLN B N 1
ATOM 2567 C CA . GLN B 1 95 ? 3.633 19.141 13.633 1 98.88 95 GLN B CA 1
ATOM 2568 C C . GLN B 1 95 ? 4.629 18.5 14.594 1 98.88 95 GLN B C 1
ATOM 2570 O O . GLN B 1 95 ? 5.449 19.188 15.195 1 98.88 95 GLN B O 1
ATOM 2575 N N . LEU B 1 96 ? 4.586 17.203 14.68 1 98.88 96 LEU B N 1
ATOM 2576 C CA . LEU B 1 96 ? 5.523 16.469 15.531 1 98.88 96 LEU B CA 1
ATOM 2577 C C . LEU B 1 96 ? 6.953 16.625 15.016 1 98.88 96 LEU B C 1
ATOM 2579 O O . LEU B 1 96 ? 7.887 16.766 15.805 1 98.88 96 LEU B O 1
ATOM 2583 N N . LEU B 1 97 ? 7.109 16.609 13.688 1 98.88 97 LEU B N 1
ATOM 2584 C CA . LEU B 1 97 ? 8.422 16.828 13.102 1 98.88 97 LEU B CA 1
ATOM 2585 C C . LEU B 1 97 ? 8.945 18.219 13.445 1 98.88 97 LEU B C 1
ATOM 2587 O O . LEU B 1 97 ? 10.109 18.375 13.805 1 98.88 97 LEU B O 1
ATOM 2591 N N . GLY B 1 98 ? 8.078 19.219 13.312 1 98.75 98 GLY B N 1
ATOM 2592 C CA . GLY B 1 98 ? 8.453 20.562 13.734 1 98.75 98 GLY B CA 1
ATOM 2593 C C . GLY B 1 98 ? 8.914 20.625 15.18 1 98.75 98 GLY B C 1
ATOM 2594 O O . GLY B 1 98 ? 9.938 21.25 15.484 1 98.75 98 GLY B O 1
ATOM 2595 N N . GLN B 1 99 ? 8.164 19.953 16.047 1 98.5 99 GLN B N 1
ATOM 2596 C CA . GLN B 1 99 ? 8.523 19.906 17.469 1 98.5 99 GLN B CA 1
ATOM 2597 C C . GLN B 1 99 ? 9.875 19.219 17.656 1 98.5 99 GLN B C 1
ATOM 2599 O O . GLN B 1 99 ? 10.672 19.656 18.5 1 98.5 99 GLN B O 1
ATOM 2604 N N . ALA B 1 100 ? 10.125 18.172 16.938 1 98.62 100 ALA B N 1
ATOM 2605 C CA . ALA B 1 100 ? 11.391 17.438 17.047 1 98.62 100 ALA B CA 1
ATOM 2606 C C . ALA B 1 100 ? 12.57 18.344 16.703 1 98.62 100 ALA B C 1
ATOM 2608 O O . ALA B 1 100 ? 13.68 18.141 17.203 1 98.62 100 ALA B O 1
ATOM 2609 N N . TYR B 1 101 ? 12.344 19.391 15.922 1 98.5 101 TYR B N 1
ATOM 2610 C CA . TYR B 1 101 ? 13.375 20.359 15.539 1 98.5 101 TYR B CA 1
ATOM 2611 C C . TYR B 1 101 ? 13.383 21.547 16.484 1 98.5 101 TYR B C 1
ATOM 2613 O O . TYR B 1 101 ? 14.172 22.484 16.312 1 98.5 101 TYR B O 1
ATOM 2621 N N . GLY B 1 102 ? 12.445 21.547 17.422 1 97.69 102 GLY B N 1
ATOM 2622 C CA . GLY B 1 102 ? 12.414 22.609 18.406 1 97.69 102 GLY B CA 1
ATOM 2623 C C . GLY B 1 102 ? 11.391 23.688 18.094 1 97.69 102 GLY B C 1
ATOM 2624 O O . GLY B 1 102 ? 11.289 24.688 18.828 1 97.69 102 GLY B O 1
ATOM 2625 N N . GLY B 1 103 ? 10.664 23.484 16.984 1 97.56 103 GLY B N 1
ATOM 2626 C CA . GLY B 1 103 ? 9.594 24.422 16.656 1 97.56 103 GLY B CA 1
ATOM 2627 C C . GLY B 1 103 ? 8.305 24.125 17.406 1 97.56 103 GLY B C 1
ATOM 2628 O O . GLY B 1 103 ? 7.98 22.953 17.641 1 97.56 103 GLY B O 1
ATOM 2629 N N . THR B 1 104 ? 7.539 25.125 17.656 1 96.94 104 THR B N 1
ATOM 2630 C CA . THR B 1 104 ? 6.273 24.969 18.359 1 96.94 104 THR B CA 1
ATOM 2631 C C . THR B 1 104 ? 5.098 25 17.391 1 96.94 104 THR B C 1
ATOM 2633 O O . THR B 1 104 ? 5.004 25.906 16.562 1 96.94 104 THR B O 1
ATOM 2636 N N . CYS B 1 105 ? 4.289 23.969 17.516 1 97.31 105 CYS B N 1
ATOM 2637 C CA . CYS B 1 105 ? 3.041 23.953 16.766 1 97.31 105 CYS B CA 1
ATOM 2638 C C . CYS B 1 105 ? 2.18 25.156 17.109 1 97.31 105 CYS B C 1
ATOM 2640 O O . CYS B 1 105 ? 2.066 25.531 18.281 1 97.31 105 CYS B O 1
ATOM 2642 N N . LEU B 1 106 ? 1.538 25.75 16.109 1 97.25 106 LEU B N 1
ATOM 2643 C CA . LEU B 1 106 ? 0.705 26.938 16.281 1 97.25 106 LEU B CA 1
ATOM 2644 C C . LEU B 1 106 ? -0.657 26.75 15.625 1 97.25 106 LEU B C 1
ATOM 2646 O O . LEU B 1 106 ? -0.798 25.953 14.695 1 97.25 106 LEU B O 1
ATOM 2650 N N . ALA B 1 107 ? -1.548 27.5 16.125 1 97.75 107 ALA B N 1
ATOM 2651 C CA . ALA B 1 107 ? -2.832 27.562 15.43 1 97.75 107 ALA B CA 1
ATOM 2652 C C . ALA B 1 107 ? -2.688 28.203 14.047 1 97.75 107 ALA B C 1
ATOM 2654 O O . ALA B 1 107 ? -1.949 29.172 13.883 1 97.75 107 ALA B O 1
ATOM 2655 N N . SER B 1 108 ? -3.297 27.531 13.102 1 97.94 108 SER B N 1
ATOM 2656 C CA . SER B 1 108 ? -3.369 28.156 11.781 1 97.94 108 SER B CA 1
ATOM 2657 C C . SER B 1 108 ? -4.32 29.344 11.781 1 97.94 108 SER B C 1
ATOM 2659 O O . SER B 1 108 ? -5.328 29.344 12.492 1 97.94 108 SER B O 1
ATOM 2661 N N . PRO B 1 109 ? -4.023 30.391 11.016 1 98.19 109 PRO B N 1
ATOM 2662 C CA . PRO B 1 109 ? -4.953 31.531 10.945 1 98.19 109 PRO B CA 1
ATOM 2663 C C . PRO B 1 109 ? -6.375 31.109 10.586 1 98.19 109 PRO B C 1
ATOM 2665 O O . PRO B 1 109 ? -7.34 31.641 11.125 1 98.19 109 PRO B O 1
ATOM 2668 N N . GLU B 1 110 ? -6.5 30.125 9.719 1 98.19 110 GLU B N 1
ATOM 2669 C CA . GLU B 1 110 ? -7.797 29.578 9.336 1 98.19 110 GLU B CA 1
ATOM 2670 C C . GLU B 1 110 ? -7.789 28.062 9.375 1 98.19 110 GLU B C 1
ATOM 2672 O O . GLU B 1 110 ? -6.793 27.422 9.023 1 98.19 110 GLU B O 1
ATOM 2677 N N . ARG B 1 111 ? -8.977 27.578 9.766 1 96.94 111 ARG B N 1
ATOM 2678 C CA . ARG B 1 111 ? -9.211 26.156 9.602 1 96.94 111 ARG B CA 1
ATOM 2679 C C . ARG B 1 111 ? -9.461 25.812 8.141 1 96.94 111 ARG B C 1
ATOM 2681 O O . ARG B 1 111 ? -10.172 26.531 7.438 1 96.94 111 ARG B O 1
ATOM 2688 N N . GLU B 1 112 ? -8.82 24.797 7.711 1 98.5 112 GLU B N 1
ATOM 2689 C CA . GLU B 1 112 ? -9.062 24.328 6.352 1 98.5 112 GLU B CA 1
ATOM 2690 C C . GLU B 1 112 ? -9.562 22.891 6.344 1 98.5 112 GLU B C 1
ATOM 2692 O O . GLU B 1 112 ? -8.898 21.984 6.879 1 98.5 112 GLU B O 1
ATOM 2697 N N . ILE B 1 113 ? -10.758 22.656 5.824 1 98.44 113 ILE B N 1
ATOM 2698 C CA . ILE B 1 113 ? -11.328 21.328 5.617 1 98.44 113 ILE B CA 1
ATOM 2699 C C . ILE B 1 113 ? -11.867 21.219 4.191 1 98.44 113 ILE B C 1
ATOM 2701 O O . ILE B 1 113 ? -12.781 21.953 3.809 1 98.44 113 ILE B O 1
ATOM 2705 N N . GLY B 1 114 ? -11.289 20.312 3.438 1 98.5 114 GLY B N 1
ATOM 2706 C CA . GLY B 1 114 ? -11.656 20.172 2.037 1 98.5 114 GLY B CA 1
ATOM 2707 C C . GLY B 1 114 ? -10.484 20.344 1.093 1 98.5 114 GLY B C 1
ATOM 2708 O O . GLY B 1 114 ? -9.359 19.969 1.416 1 98.5 114 GLY B O 1
ATOM 2709 N N . ASN B 1 115 ? -10.805 20.734 -0.128 1 98.81 115 ASN B N 1
ATOM 2710 C CA . ASN B 1 115 ? -9.805 20.844 -1.181 1 98.81 115 ASN B CA 1
ATOM 2711 C C . ASN B 1 115 ? -9.57 22.297 -1.582 1 98.81 115 ASN B C 1
ATOM 2713 O O . ASN B 1 115 ? -10.484 22.953 -2.08 1 98.81 115 ASN B O 1
ATOM 2717 N N . PHE B 1 116 ? -8.312 22.781 -1.324 1 98.75 116 PHE B N 1
ATOM 2718 C CA . PHE B 1 116 ? -7.93 24.156 -1.625 1 98.75 116 PHE B CA 1
ATOM 2719 C C . PHE B 1 116 ? -6.535 24.203 -2.24 1 98.75 116 PHE B C 1
ATOM 2721 O O . PHE B 1 116 ? -5.723 23.312 -2.023 1 98.75 116 PHE B O 1
ATOM 2728 N N . PRO B 1 117 ? -6.27 25.234 -2.98 1 98.75 117 PRO B N 1
ATOM 2729 C CA . PRO B 1 117 ? -4.977 25.312 -3.666 1 98.75 117 PRO B CA 1
ATOM 2730 C C . PRO B 1 117 ? -3.824 25.641 -2.721 1 98.75 117 PRO B C 1
ATOM 2732 O O . PRO B 1 117 ? -4.016 26.375 -1.742 1 98.75 117 PRO B O 1
ATOM 2735 N N . ILE B 1 118 ? -2.664 25.125 -3.035 1 98.81 118 ILE B N 1
ATOM 2736 C CA . ILE B 1 118 ? -1.427 25.562 -2.4 1 98.81 118 ILE B CA 1
ATOM 2737 C C . ILE B 1 118 ? -0.579 26.344 -3.408 1 98.81 118 ILE B C 1
ATOM 2739 O O . ILE B 1 118 ? -0.717 26.156 -4.617 1 98.81 118 ILE B O 1
ATOM 2743 N N . GLU B 1 119 ? 0.199 27.219 -2.881 1 98.5 119 GLU B N 1
ATOM 2744 C CA . GLU B 1 119 ? 1.152 27.984 -3.668 1 98.5 119 GLU B CA 1
ATOM 2745 C C . GLU B 1 119 ? 2.586 27.719 -3.215 1 98.5 119 GLU B C 1
ATOM 2747 O O . GLU B 1 119 ? 2.906 27.859 -2.033 1 98.5 119 GLU B O 1
ATOM 2752 N N . LEU B 1 120 ? 3.381 27.375 -4.219 1 98.62 120 LEU B N 1
ATOM 2753 C CA . LEU B 1 120 ? 4.789 27.203 -3.879 1 98.62 120 LEU B CA 1
ATOM 2754 C C . LEU B 1 120 ? 5.453 28.547 -3.613 1 98.62 120 LEU B C 1
ATOM 2756 O O . LEU B 1 120 ? 5.188 29.531 -4.316 1 98.62 120 LEU B O 1
ATOM 2760 N N . THR B 1 121 ? 6.227 28.578 -2.561 1 98.62 121 THR B N 1
ATOM 2761 C CA . THR B 1 121 ? 7.09 29.734 -2.338 1 98.62 121 THR B CA 1
ATOM 2762 C C . THR B 1 121 ? 8.258 29.734 -3.32 1 98.62 121 THR B C 1
ATOM 2764 O O . THR B 1 121 ? 8.391 28.812 -4.129 1 98.62 121 THR B O 1
ATOM 2767 N N . GLN B 1 122 ? 9.055 30.797 -3.26 1 98.06 122 GLN B N 1
ATOM 2768 C CA . GLN B 1 122 ? 10.266 30.812 -4.078 1 98.06 122 GLN B CA 1
ATOM 2769 C C . GLN B 1 122 ? 11.156 29.609 -3.75 1 98.06 122 GLN B C 1
ATOM 2771 O O . GLN B 1 122 ? 11.695 28.969 -4.652 1 98.06 122 GLN B O 1
ATOM 2776 N N . ALA B 1 123 ? 11.25 29.312 -2.496 1 98.06 123 ALA B N 1
ATOM 2777 C CA . ALA B 1 123 ? 12.031 28.156 -2.066 1 98.06 123 ALA B CA 1
ATOM 2778 C C . ALA B 1 123 ? 11.438 26.859 -2.609 1 98.06 123 ALA B C 1
ATOM 2780 O O . ALA B 1 123 ? 12.172 25.953 -3.018 1 98.06 123 ALA B O 1
ATOM 2781 N N . GLY B 1 124 ? 10.109 26.797 -2.609 1 98.25 124 GLY B N 1
ATOM 2782 C CA . GLY B 1 124 ? 9.43 25.625 -3.135 1 98.25 124 GLY B CA 1
ATOM 2783 C C . GLY B 1 124 ? 9.656 25.422 -4.621 1 98.25 124 GLY B C 1
ATOM 2784 O O . GLY B 1 124 ? 9.906 24.297 -5.074 1 98.25 124 GLY B O 1
ATOM 2785 N N . ARG B 1 125 ? 9.625 26.516 -5.312 1 97.81 125 ARG B N 1
ATOM 2786 C CA . ARG B 1 125 ? 9.812 26.453 -6.762 1 97.81 125 ARG B CA 1
ATOM 2787 C C . ARG B 1 125 ? 11.242 26.094 -7.121 1 97.81 125 ARG B C 1
ATOM 2789 O O . ARG B 1 125 ? 11.492 25.484 -8.164 1 97.81 125 ARG B O 1
ATOM 2796 N N . SER B 1 126 ? 12.125 26.375 -6.246 1 97.25 126 SER B N 1
ATOM 2797 C CA . SER B 1 126 ? 13.547 26.125 -6.492 1 97.25 126 SER B CA 1
ATOM 2798 C C . SER B 1 126 ? 13.953 24.734 -6.035 1 97.25 126 SER B C 1
ATOM 2800 O O . SER B 1 126 ? 15.039 24.266 -6.371 1 97.25 126 SER B O 1
ATOM 2802 N N . ASP B 1 127 ? 13.141 24.141 -5.238 1 97.19 127 ASP B N 1
ATOM 2803 C CA . ASP B 1 127 ? 13.406 22.781 -4.789 1 97.19 127 ASP B CA 1
ATOM 2804 C C . ASP B 1 127 ? 13.062 21.766 -5.879 1 97.19 127 ASP B C 1
ATOM 2806 O O . ASP B 1 127 ? 11.898 21.625 -6.25 1 97.19 127 ASP B O 1
ATOM 2810 N N . SER B 1 128 ? 13.984 21.031 -6.363 1 96.38 128 SER B N 1
ATOM 2811 C CA . SER B 1 128 ? 13.812 20.109 -7.488 1 96.38 128 SER B CA 1
ATOM 2812 C C . SER B 1 128 ? 12.797 19.031 -7.156 1 96.38 128 SER B C 1
ATOM 2814 O O . SER B 1 128 ? 12.203 18.422 -8.055 1 96.38 128 SER B O 1
ATOM 2816 N N . ARG B 1 129 ? 12.578 18.766 -5.855 1 97.19 129 ARG B N 1
ATOM 2817 C CA . ARG B 1 129 ? 11.648 17.719 -5.445 1 97.19 129 ARG B CA 1
ATOM 2818 C C . ARG B 1 129 ? 10.203 18.188 -5.551 1 97.19 129 ARG B C 1
ATOM 2820 O O . ARG B 1 129 ? 9.273 17.375 -5.598 1 97.19 129 ARG B O 1
ATOM 2827 N N . LEU B 1 130 ? 10.039 19.484 -5.625 1 97.75 130 LEU B N 1
ATOM 2828 C CA . LEU B 1 130 ? 8.68 20.016 -5.613 1 97.75 130 LEU B CA 1
ATOM 2829 C C . LEU B 1 130 ? 8.391 20.781 -6.898 1 97.75 130 LEU B C 1
ATOM 2831 O O . LEU B 1 130 ? 7.238 21.109 -7.184 1 97.75 130 LEU B O 1
ATOM 2835 N N . SER B 1 131 ? 9.359 21.016 -7.742 1 95.25 131 SER B N 1
ATOM 2836 C CA . SER B 1 131 ? 9.258 21.922 -8.883 1 95.25 131 SER B CA 1
ATOM 2837 C C . SER B 1 131 ? 8.219 21.422 -9.883 1 95.25 131 SER B C 1
ATOM 2839 O O . SER B 1 131 ? 7.707 22.203 -10.695 1 95.25 131 SER B O 1
ATOM 2841 N N . HIS B 1 132 ? 7.848 20.188 -9.805 1 97.44 132 HIS B N 1
ATOM 2842 C CA . HIS B 1 132 ? 6.863 19.625 -10.727 1 97.44 132 HIS B CA 1
ATOM 2843 C C . HIS B 1 132 ? 5.445 19.984 -10.289 1 97.44 132 HIS B C 1
ATOM 2845 O O . HIS B 1 132 ? 4.496 19.828 -11.062 1 97.44 132 HIS B O 1
ATOM 2851 N N . ILE B 1 133 ? 5.332 20.391 -9.055 1 97.75 133 ILE B N 1
ATOM 2852 C CA . ILE B 1 133 ? 4.012 20.734 -8.547 1 97.75 133 ILE B CA 1
ATOM 2853 C C . ILE B 1 133 ? 3.545 22.047 -9.156 1 97.75 133 ILE B C 1
ATOM 2855 O O . ILE B 1 133 ? 4.195 23.078 -8.984 1 97.75 133 ILE B O 1
ATOM 2859 N N . PRO B 1 134 ? 2.467 21.984 -9.867 1 96.62 134 PRO B N 1
ATOM 2860 C CA . PRO B 1 134 ? 2.006 23.234 -10.484 1 96.62 134 PRO B CA 1
ATOM 2861 C C . PRO B 1 134 ? 1.53 24.266 -9.461 1 96.62 134 PRO B C 1
ATOM 2863 O O . PRO B 1 134 ? 0.981 23.891 -8.422 1 96.62 134 PRO B O 1
ATOM 2866 N N . GLN B 1 135 ? 1.703 25.531 -9.852 1 95.56 135 GLN B N 1
ATOM 2867 C CA . GLN B 1 135 ? 1.157 26.594 -9.008 1 95.56 135 GLN B CA 1
ATOM 2868 C C . GLN B 1 135 ? -0.361 26.484 -8.906 1 95.56 135 GLN B C 1
ATOM 2870 O O . GLN B 1 135 ? -1.052 26.344 -9.914 1 95.56 135 GLN B O 1
ATOM 2875 N N . GLY B 1 136 ? -0.831 26.469 -7.703 1 97.69 136 GLY B N 1
ATOM 2876 C CA . GLY B 1 136 ? -2.268 26.422 -7.484 1 97.69 136 GLY B CA 1
ATOM 2877 C C . GLY B 1 136 ? -2.812 25 -7.484 1 97.69 136 GLY B C 1
ATOM 2878 O O . GLY B 1 136 ? -4.016 24.797 -7.664 1 97.69 136 GLY B O 1
ATOM 2879 N N . LEU B 1 137 ? -1.916 24.094 -7.352 1 98.44 137 LEU B N 1
ATOM 2880 C CA . LEU B 1 137 ? -2.43 22.734 -7.223 1 98.44 137 LEU B CA 1
ATOM 2881 C C . LEU B 1 137 ? -3.412 22.625 -6.062 1 98.44 137 LEU B C 1
ATOM 2883 O O . LEU B 1 137 ? -3.117 23.062 -4.953 1 98.44 137 LEU B O 1
ATOM 2887 N N . VAL B 1 138 ? -4.574 22.078 -6.371 1 98.81 138 VAL B N 1
ATOM 2888 C CA . VAL B 1 138 ? -5.559 21.844 -5.32 1 98.81 138 VAL B CA 1
ATOM 2889 C C . VAL B 1 138 ? -5.234 20.547 -4.582 1 98.81 138 VAL B C 1
ATOM 2891 O O . VAL B 1 138 ? -5.047 19.5 -5.211 1 98.81 138 VAL B O 1
ATOM 2894 N N . VAL B 1 139 ? -5.098 20.656 -3.248 1 98.81 139 VAL B N 1
ATOM 2895 C CA . VAL B 1 139 ? -4.773 19.5 -2.422 1 98.81 139 VAL B CA 1
ATOM 2896 C C . VAL B 1 139 ? -5.742 19.422 -1.245 1 98.81 139 VAL B C 1
ATOM 2898 O O . VAL B 1 139 ? -6.57 20.312 -1.051 1 98.81 139 VAL B O 1
ATOM 2901 N N . GLY B 1 140 ? -5.688 18.297 -0.526 1 98.81 140 GLY B N 1
ATOM 2902 C CA . GLY B 1 140 ? -6.562 18.094 0.618 1 98.81 140 GLY B CA 1
ATOM 2903 C C . GLY B 1 140 ? -6.062 18.781 1.879 1 98.81 140 GLY B C 1
ATOM 2904 O O . GLY B 1 140 ? -4.855 18.828 2.129 1 98.81 140 GLY B O 1
ATOM 2905 N N . HIS B 1 141 ? -7.016 19.297 2.648 1 98.75 141 HIS B N 1
ATOM 2906 C CA . HIS B 1 141 ? -6.75 19.891 3.949 1 98.75 141 HIS B CA 1
ATOM 2907 C C . HIS B 1 141 ? -7.719 19.375 5.004 1 98.75 141 HIS B C 1
ATOM 2909 O O . HIS B 1 141 ? -8.898 19.156 4.723 1 98.75 141 HIS B O 1
ATOM 2915 N N . TRP B 1 142 ? -7.203 19.156 6.164 1 98.31 142 TRP B N 1
ATOM 2916 C CA . TRP B 1 142 ? -8 18.75 7.312 1 98.31 142 TRP B CA 1
ATOM 2917 C C . TRP B 1 142 ? -7.336 19.156 8.617 1 98.31 142 TRP B C 1
ATOM 2919 O O . TRP B 1 142 ? -6.957 18.312 9.43 1 98.31 142 TRP B O 1
ATOM 2929 N N . HIS B 1 143 ? -7.215 20.453 8.789 1 97.5 143 HIS B N 1
ATOM 2930 C CA . HIS B 1 143 ? -6.414 20.891 9.93 1 97.5 143 HIS B CA 1
ATOM 2931 C C . HIS B 1 143 ? -6.855 22.266 10.422 1 97.5 143 HIS B C 1
ATOM 2933 O O . HIS B 1 143 ? -7.586 22.969 9.719 1 97.5 143 HIS B O 1
ATOM 2939 N N . GLY B 1 144 ? -6.453 22.547 11.609 1 97.25 144 GLY B N 1
ATOM 2940 C CA . GLY B 1 144 ? -6.613 23.875 12.18 1 97.25 144 GLY B CA 1
ATOM 2941 C C . GLY B 1 144 ? -5.328 24.438 12.758 1 97.25 144 GLY B C 1
ATOM 2942 O O . GLY B 1 144 ? -5.266 25.609 13.125 1 97.25 144 GLY B O 1
ATOM 2943 N N . ASP B 1 145 ? -4.301 23.609 12.852 1 97.94 145 ASP B N 1
ATOM 2944 C CA . ASP B 1 145 ? -2.982 24 13.352 1 97.94 145 ASP B CA 1
ATOM 2945 C C . ASP B 1 145 ? -1.93 23.906 12.25 1 97.94 145 ASP B C 1
ATOM 2947 O O . ASP B 1 145 ? -2.252 23.594 11.102 1 97.94 145 ASP B O 1
ATOM 2951 N N . MET B 1 146 ? -0.718 24.359 12.531 1 98.19 146 MET B N 1
ATOM 2952 C CA . MET B 1 146 ? 0.368 24.281 11.555 1 98.19 146 MET B CA 1
ATOM 2953 C C . MET B 1 146 ? 1.693 23.969 12.242 1 98.19 146 MET B C 1
ATOM 2955 O O . MET B 1 146 ? 1.875 24.266 13.422 1 98.19 146 MET B O 1
ATOM 2959 N N . PRO B 1 147 ? 2.602 23.312 11.508 1 98.56 147 PRO B N 1
ATOM 2960 C CA . PRO B 1 147 ? 3.873 22.906 12.109 1 98.56 147 PRO B CA 1
ATOM 2961 C C . PRO B 1 147 ? 4.734 24.094 12.531 1 98.56 147 PRO B C 1
ATOM 2963 O O . PRO B 1 147 ? 4.68 25.156 11.898 1 98.56 147 PRO B O 1
ATOM 2966 N N . GLY B 1 148 ? 5.488 23.797 13.633 1 98.31 148 GLY B N 1
ATOM 2967 C CA . GLY B 1 148 ? 6.449 24.797 14.078 1 98.31 148 GLY B CA 1
ATOM 2968 C C . GLY B 1 148 ? 7.656 24.906 13.172 1 98.31 148 GLY B C 1
ATOM 2969 O O . GLY B 1 148 ? 7.961 23.984 12.414 1 98.31 148 GLY B O 1
ATOM 2970 N N . LEU B 1 149 ? 8.273 26.078 13.234 1 98.12 149 LEU B N 1
ATOM 2971 C CA . LEU B 1 149 ? 9.469 26.328 12.438 1 98.12 149 LEU B CA 1
ATOM 2972 C C . LEU B 1 149 ? 10.711 26.359 13.32 1 98.12 149 LEU B C 1
ATOM 2974 O O . LEU B 1 149 ? 10.672 26.891 14.438 1 98.12 149 LEU B O 1
ATOM 2978 N N . SER B 1 150 ? 11.727 25.672 12.914 1 96.69 150 SER B N 1
ATOM 2979 C CA . SER B 1 150 ? 13.055 25.797 13.508 1 96.69 150 SER B CA 1
ATOM 2980 C C . SER B 1 150 ? 13.93 26.75 12.703 1 96.69 150 SER B C 1
ATOM 2982 O O . SER B 1 150 ? 13.555 27.188 11.617 1 96.69 150 SER B O 1
ATOM 2984 N N . GLU B 1 151 ? 15.156 26.938 13.352 1 92.56 151 GLU B N 1
ATOM 2985 C CA . GLU B 1 151 ? 16.125 27.734 12.602 1 92.56 151 GLU B CA 1
ATOM 2986 C C . GLU B 1 151 ? 16.547 27.031 11.312 1 92.56 151 GLU B C 1
ATOM 2988 O O . GLU B 1 151 ? 16.859 25.844 11.32 1 92.56 151 GLU B O 1
ATOM 2993 N N . GLY B 1 152 ? 16.312 27.625 10.227 1 94.75 152 GLY B N 1
ATOM 2994 C CA . GLY B 1 152 ? 16.75 27.078 8.953 1 94.75 152 GLY B CA 1
ATOM 2995 C C . GLY B 1 152 ? 15.617 26.422 8.172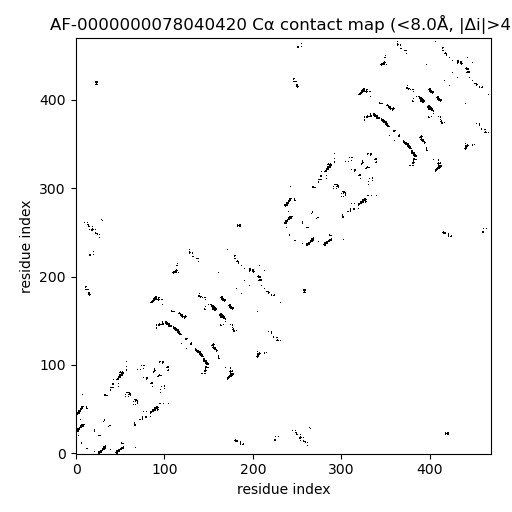 1 94.75 152 GLY B C 1
ATOM 2996 O O . GLY B 1 152 ? 15.789 26.062 7.008 1 94.75 152 GLY B O 1
ATOM 2997 N N . ALA B 1 153 ? 14.539 26.188 8.883 1 98.06 153 ALA B N 1
ATOM 2998 C CA . ALA B 1 153 ? 13.406 25.609 8.18 1 98.06 153 ALA B CA 1
ATOM 2999 C C . ALA B 1 153 ? 12.953 26.5 7.031 1 98.06 153 ALA B C 1
ATOM 3001 O O . ALA B 1 153 ? 13.031 27.734 7.129 1 98.06 153 ALA B O 1
ATOM 3002 N N . GLN B 1 154 ? 12.5 25.906 5.953 1 98.62 154 GLN B N 1
ATOM 3003 C CA . GLN B 1 154 ? 11.992 26.641 4.797 1 98.62 154 GLN B CA 1
ATOM 3004 C C . GLN B 1 154 ? 10.531 26.297 4.523 1 98.62 154 GLN B C 1
ATOM 3006 O O . GLN B 1 154 ? 10.172 25.125 4.445 1 98.62 154 GLN B O 1
ATOM 3011 N N . ILE B 1 155 ? 9.758 27.344 4.43 1 98.81 155 ILE B N 1
ATOM 3012 C CA . ILE B 1 155 ? 8.391 27.141 3.955 1 98.81 155 ILE B CA 1
ATOM 3013 C C . ILE B 1 155 ? 8.391 26.969 2.438 1 98.81 155 ILE B C 1
ATOM 3015 O O . ILE B 1 155 ? 8.812 27.859 1.702 1 98.81 155 ILE B O 1
ATOM 3019 N N . LEU B 1 156 ? 7.93 25.812 1.968 1 98.88 156 LEU B N 1
ATOM 3020 C CA . LEU B 1 156 ? 8.008 25.5 0.546 1 98.88 156 LEU B CA 1
ATOM 3021 C C . LEU B 1 156 ? 6.664 25.734 -0.138 1 98.88 156 LEU B C 1
ATOM 3023 O O . LEU B 1 156 ? 6.609 25.906 -1.357 1 98.88 156 LEU B O 1
ATOM 3027 N N . ALA B 1 157 ? 5.57 25.688 0.625 1 98.88 157 ALA B N 1
ATOM 3028 C CA . ALA B 1 157 ? 4.234 25.922 0.09 1 98.88 157 ALA B CA 1
ATOM 3029 C C . ALA B 1 157 ? 3.322 26.547 1.145 1 98.88 157 ALA B C 1
ATOM 3031 O O . ALA B 1 157 ? 3.479 26.281 2.34 1 98.88 157 ALA B O 1
ATOM 3032 N N . THR B 1 158 ? 2.412 27.312 0.711 1 98.81 158 THR B N 1
ATOM 3033 C CA . THR B 1 158 ? 1.401 27.984 1.525 1 98.81 158 THR B CA 1
ATOM 3034 C C . THR B 1 158 ? 0.017 27.828 0.9 1 98.81 158 THR B C 1
ATOM 3036 O O . THR B 1 158 ? -0.11 27.359 -0.233 1 98.81 158 THR B O 1
ATOM 3039 N N . SER B 1 159 ? -0.965 28.062 1.66 1 98.69 159 SER B N 1
ATOM 3040 C CA . SER B 1 159 ? -2.318 28.281 1.166 1 98.69 159 SER B CA 1
ATOM 3041 C C . SER B 1 159 ? -2.889 29.594 1.704 1 98.69 159 SER B C 1
ATOM 3043 O O . SER B 1 159 ? -2.262 30.25 2.533 1 98.69 159 SER B O 1
ATOM 3045 N N . GLN B 1 160 ? -4.047 29.938 1.205 1 98.12 160 GLN B N 1
ATOM 3046 C CA . GLN B 1 160 ? -4.68 31.156 1.692 1 98.12 160 GLN B CA 1
ATOM 3047 C C . GLN B 1 160 ? -5.012 31.047 3.178 1 98.12 160 GLN B C 1
ATOM 3049 O O . GLN B 1 160 ? -4.945 32.031 3.908 1 98.12 160 GLN B O 1
ATOM 3054 N N . GLY B 1 161 ? -5.277 29.875 3.613 1 98.19 161 GLY B N 1
ATOM 3055 C CA . GLY B 1 161 ? -5.711 29.703 4.988 1 98.19 161 GLY B CA 1
ATOM 3056 C C . GLY B 1 161 ? -4.57 29.406 5.945 1 98.19 161 GLY B C 1
ATOM 3057 O O . GLY B 1 161 ? -4.695 29.625 7.152 1 98.19 161 GLY B O 1
ATOM 3058 N N . CYS B 1 162 ? -3.482 28.953 5.477 1 98.62 162 CYS B N 1
ATOM 3059 C CA . CYS B 1 162 ? -2.385 28.5 6.328 1 98.62 162 CYS B CA 1
ATOM 3060 C C . CYS B 1 162 ? -1.037 28.812 5.688 1 98.62 162 CYS B C 1
ATOM 3062 O O . CYS B 1 162 ? -0.739 28.328 4.594 1 98.62 162 CYS B O 1
ATOM 3064 N N . PRO B 1 163 ? -0.182 29.516 6.324 1 98.62 163 PRO B N 1
ATOM 3065 C CA . PRO B 1 163 ? 1.09 29.938 5.738 1 98.62 163 PRO B CA 1
ATOM 3066 C C . PRO B 1 163 ? 2.148 28.844 5.754 1 98.62 163 PRO B C 1
ATOM 3068 O O . PRO B 1 163 ? 3.254 29.031 5.242 1 98.62 163 PRO B O 1
ATOM 3071 N N . ARG B 1 164 ? 1.9 27.641 6.293 1 98.81 164 ARG B N 1
ATOM 3072 C CA . ARG B 1 164 ? 2.898 26.578 6.414 1 98.81 164 ARG B CA 1
ATOM 3073 C C . ARG B 1 164 ? 2.336 25.234 5.957 1 98.81 164 ARG B C 1
ATOM 3075 O O . ARG B 1 164 ? 2.092 24.344 6.773 1 98.81 164 ARG B O 1
ATOM 3082 N N . GLN B 1 165 ? 2.209 25.094 4.645 1 98.88 165 GLN B N 1
ATOM 3083 C CA . GLN B 1 165 ? 1.582 23.875 4.125 1 98.88 165 GLN B CA 1
ATOM 3084 C C . GLN B 1 165 ? 2.619 22.781 3.863 1 98.88 165 GLN B C 1
ATOM 3086 O O . GLN B 1 165 ? 2.334 21.594 4.035 1 98.88 165 GLN B O 1
ATOM 3091 N N . ILE B 1 166 ? 3.764 23.156 3.344 1 98.94 166 ILE B N 1
ATOM 3092 C CA . ILE B 1 166 ? 4.91 22.25 3.209 1 98.94 166 ILE B CA 1
ATOM 3093 C C . ILE B 1 166 ? 6.16 22.938 3.766 1 98.94 166 ILE B C 1
ATOM 3095 O O . ILE B 1 166 ? 6.484 24.062 3.387 1 98.94 166 ILE B O 1
ATOM 3099 N N . VAL B 1 167 ? 6.793 22.266 4.715 1 98.88 167 VAL B N 1
ATOM 3100 C CA . VAL B 1 167 ? 7.984 22.812 5.355 1 98.88 167 VAL B CA 1
ATOM 3101 C C . VAL B 1 167 ? 9.148 21.828 5.215 1 98.88 167 VAL B C 1
ATOM 3103 O O . VAL B 1 167 ? 8.984 20.641 5.469 1 98.88 167 VAL B O 1
ATOM 3106 N N . ALA B 1 168 ? 10.297 22.328 4.789 1 98.81 168 ALA B N 1
ATOM 3107 C CA . ALA B 1 168 ? 11.531 21.547 4.801 1 98.81 168 ALA B CA 1
ATOM 3108 C C . ALA B 1 168 ? 12.398 21.906 6 1 98.81 168 ALA B C 1
ATOM 3110 O O . ALA B 1 168 ? 12.75 23.078 6.191 1 98.81 168 ALA B O 1
ATOM 3111 N N . TYR B 1 169 ? 12.719 20.922 6.809 1 98.69 169 TYR B N 1
ATOM 3112 C CA . TYR B 1 169 ? 13.609 21.156 7.941 1 98.69 169 TYR B CA 1
ATOM 3113 C C . TYR B 1 169 ? 15.047 20.781 7.586 1 98.69 169 TYR B C 1
ATOM 3115 O O . TYR B 1 169 ? 15.984 21.203 8.266 1 98.69 169 TYR B O 1
ATOM 3123 N N . SER B 1 170 ? 15.219 19.984 6.613 1 97.62 170 SER B N 1
ATOM 3124 C CA . SER B 1 170 ? 16.469 19.578 5.984 1 97.62 170 SER B CA 1
ATOM 3125 C C . SER B 1 170 ? 16.25 19.078 4.562 1 97.62 170 SER B C 1
ATOM 3127 O O . SER B 1 170 ? 15.125 19.141 4.055 1 97.62 170 SER B O 1
ATOM 3129 N N . HIS B 1 171 ? 17.312 18.656 3.912 1 96.5 171 HIS B N 1
ATOM 3130 C CA . HIS B 1 171 ? 17.172 18.109 2.568 1 96.5 171 HIS B CA 1
ATOM 3131 C C . HIS B 1 171 ? 16.453 16.766 2.598 1 96.5 171 HIS B C 1
ATOM 3133 O O . HIS B 1 171 ? 15.977 16.297 1.564 1 96.5 171 HIS B O 1
ATOM 3139 N N . LYS B 1 172 ? 16.266 16.172 3.865 1 97.75 172 LYS B N 1
ATOM 3140 C CA . LYS B 1 172 ? 15.672 14.836 3.969 1 97.75 172 LYS B CA 1
ATOM 3141 C C . LYS B 1 172 ? 14.375 14.875 4.773 1 97.75 172 LYS B C 1
ATOM 3143 O O . LYS B 1 172 ? 13.664 13.875 4.855 1 97.75 172 LYS B O 1
ATOM 3148 N N . HIS B 1 173 ? 14.062 16.016 5.395 1 98.75 173 HIS B N 1
ATOM 3149 C CA . HIS B 1 173 ? 12.969 16.031 6.355 1 98.75 173 HIS B CA 1
ATOM 3150 C C . HIS B 1 173 ? 11.914 17.062 5.957 1 98.75 173 HIS B C 1
ATOM 3152 O O . HIS B 1 173 ? 12.18 18.266 5.953 1 98.75 173 HIS B O 1
ATOM 3158 N N . PHE B 1 174 ? 10.711 16.562 5.629 1 98.94 174 PHE B N 1
ATOM 3159 C CA . PHE B 1 174 ? 9.641 17.406 5.117 1 98.94 174 PHE B CA 1
ATOM 3160 C C . PHE B 1 174 ? 8.367 17.219 5.93 1 98.94 174 PHE B C 1
ATOM 3162 O O . PHE B 1 174 ? 8 16.094 6.273 1 98.94 174 PHE B O 1
ATOM 3169 N N . GLY B 1 175 ? 7.766 18.281 6.328 1 98.88 175 GLY B N 1
ATOM 3170 C CA . GLY B 1 175 ? 6.426 18.297 6.895 1 98.88 175 GLY B CA 1
ATOM 3171 C C . GLY B 1 175 ? 5.363 18.734 5.91 1 98.88 175 GLY B C 1
ATOM 3172 O O . GLY B 1 175 ? 5.457 19.828 5.332 1 98.88 175 GLY B O 1
ATOM 3173 N N . PHE B 1 176 ? 4.379 17.891 5.66 1 98.94 176 PHE B N 1
ATOM 3174 C CA . PHE B 1 176 ? 3.199 18.203 4.863 1 98.94 176 PHE B CA 1
ATOM 3175 C C . PHE B 1 176 ? 1.99 18.438 5.762 1 98.94 176 PHE B C 1
ATOM 3177 O O . PHE B 1 176 ? 1.392 17.484 6.266 1 98.94 176 PHE B O 1
ATOM 3184 N N . GLN B 1 177 ? 1.657 19.703 5.957 1 98.88 177 GLN B N 1
ATOM 3185 C CA . GLN B 1 177 ? 0.412 20 6.656 1 98.88 177 GLN B CA 1
ATOM 3186 C C . GLN B 1 177 ? -0.799 19.703 5.777 1 98.88 177 GLN B C 1
ATOM 3188 O O . GLN B 1 177 ? -1.833 19.25 6.273 1 98.88 177 GLN B O 1
ATOM 3193 N N . ALA B 1 178 ? -0.638 19.969 4.484 1 98.75 178 ALA B N 1
ATOM 3194 C CA . ALA B 1 178 ? -1.634 19.562 3.496 1 98.75 178 ALA B CA 1
ATOM 3195 C C . ALA B 1 178 ? -1.599 18.062 3.268 1 98.75 178 ALA B C 1
ATOM 3197 O O . ALA B 1 178 ? -0.607 17.406 3.588 1 98.75 178 ALA B O 1
ATOM 3198 N N . HIS B 1 179 ? -2.668 17.562 2.775 1 98.88 179 HIS B N 1
ATOM 3199 C CA . HIS B 1 179 ? -2.793 16.141 2.49 1 98.88 179 HIS B CA 1
ATOM 3200 C C . HIS B 1 179 ? -2.773 15.867 0.988 1 98.88 179 HIS B C 1
ATOM 3202 O O . HIS B 1 179 ? -3.709 16.25 0.276 1 98.88 179 HIS B O 1
ATOM 3208 N N . LEU B 1 180 ? -1.746 15.234 0.542 1 98.88 180 LEU B N 1
ATOM 3209 C CA . LEU B 1 180 ? -1.686 14.867 -0.868 1 98.88 180 LEU B CA 1
ATOM 3210 C C . LEU B 1 180 ? -1.988 13.383 -1.057 1 98.88 180 LEU B C 1
ATOM 3212 O O . LEU B 1 180 ? -2.051 12.898 -2.189 1 98.88 180 LEU B O 1
ATOM 3216 N N . GLU B 1 181 ? -2.207 12.641 0.095 1 98.88 181 GLU B N 1
ATOM 3217 C CA . GLU B 1 181 ? -2.373 11.195 0.031 1 98.88 181 GLU B CA 1
ATOM 3218 C C . GLU B 1 181 ? -3.848 10.812 -0.043 1 98.88 181 GLU B C 1
ATOM 3220 O O . GLU B 1 181 ? -4.184 9.633 -0.164 1 98.88 181 GLU B O 1
ATOM 3225 N N . LEU B 1 182 ? -4.758 11.773 0.039 1 98.62 182 LEU B N 1
ATOM 3226 C CA . LEU B 1 182 ? -6.18 11.477 0.18 1 98.62 182 LEU B CA 1
ATOM 3227 C C . LEU B 1 182 ? -6.734 10.844 -1.093 1 98.62 182 LEU B C 1
ATOM 3229 O O . LEU B 1 182 ? -6.262 11.141 -2.193 1 98.62 182 LEU B O 1
ATOM 3233 N N . THR B 1 183 ? -7.629 9.93 -0.891 1 97.94 183 THR B N 1
ATOM 3234 C CA . THR B 1 183 ? -8.453 9.312 -1.926 1 97.94 183 THR B CA 1
ATOM 3235 C C . THR B 1 183 ? -9.938 9.461 -1.604 1 97.94 183 THR B C 1
ATOM 3237 O O . THR B 1 183 ? -10.297 9.891 -0.505 1 97.94 183 THR B O 1
ATOM 3240 N N . LYS B 1 184 ? -10.758 9.141 -2.574 1 96.06 184 LYS B N 1
ATOM 3241 C CA . LYS B 1 184 ? -12.195 9.234 -2.346 1 96.06 184 LYS B CA 1
ATOM 3242 C C . LYS B 1 184 ? -12.617 8.391 -1.143 1 96.06 184 LYS B C 1
ATOM 3244 O O . LYS B 1 184 ? -13.422 8.828 -0.323 1 96.06 184 LYS B O 1
ATOM 3249 N N . ASP B 1 185 ? -12.062 7.285 -1.019 1 95.81 185 ASP B N 1
ATOM 3250 C CA . ASP B 1 185 ? -12.422 6.391 0.076 1 95.81 185 ASP B CA 1
ATOM 3251 C C . ASP B 1 185 ? -11.906 6.918 1.412 1 95.81 185 ASP B C 1
ATOM 3253 O O . ASP B 1 185 ? -12.586 6.797 2.436 1 95.81 185 ASP B O 1
ATOM 3257 N N . LEU B 1 186 ? -10.742 7.469 1.415 1 97.12 186 LEU B N 1
ATOM 3258 C CA . LEU B 1 186 ? -10.172 8 2.65 1 97.12 186 LEU B CA 1
ATOM 3259 C C . LEU B 1 186 ? -10.969 9.195 3.145 1 97.12 186 LEU B C 1
ATOM 3261 O O . LEU B 1 186 ? -11.203 9.336 4.348 1 97.12 186 LEU B O 1
ATOM 3265 N N . VAL B 1 187 ? -11.383 10.07 2.195 1 97.88 187 VAL B N 1
ATOM 3266 C CA . VAL B 1 187 ? -12.094 11.273 2.619 1 97.88 187 VAL B CA 1
ATOM 3267 C C . VAL B 1 187 ? -13.469 10.898 3.168 1 97.88 187 VAL B C 1
ATOM 3269 O O . VAL B 1 187 ? -13.977 11.555 4.078 1 97.88 187 VAL B O 1
ATOM 3272 N N . LYS B 1 188 ? -14.07 9.828 2.641 1 97.12 188 LYS B N 1
ATOM 3273 C CA . LYS B 1 188 ? -15.312 9.328 3.213 1 97.12 188 LYS B CA 1
ATOM 3274 C C . LYS B 1 188 ? -15.141 8.984 4.688 1 97.12 188 LYS B C 1
ATOM 3276 O O . LYS B 1 188 ? -16.016 9.281 5.508 1 97.12 188 LYS B O 1
ATOM 3281 N N . GLN B 1 189 ? -14.039 8.391 4.992 1 96.69 189 GLN B N 1
ATOM 3282 C CA . GLN B 1 189 ? -13.75 8.008 6.371 1 96.69 189 GLN B CA 1
ATOM 3283 C C . GLN B 1 189 ? -13.5 9.242 7.238 1 96.69 189 GLN B C 1
ATOM 3285 O O . GLN B 1 189 ? -13.938 9.289 8.391 1 96.69 189 GLN B O 1
ATOM 3290 N N . LEU B 1 190 ? -12.82 10.211 6.703 1 97.44 190 LEU B N 1
ATOM 3291 C CA . LEU B 1 190 ? -12.578 11.453 7.426 1 97.44 190 LEU B CA 1
ATOM 3292 C C . LEU B 1 190 ? -13.883 12.188 7.703 1 97.44 190 LEU B C 1
ATOM 3294 O O . LEU B 1 190 ? -14.109 12.656 8.82 1 97.44 190 LEU B O 1
ATOM 3298 N N . LEU B 1 191 ? -14.75 12.25 6.66 1 97.56 191 LEU B N 1
ATOM 3299 C CA . LEU B 1 191 ? -16.031 12.93 6.777 1 97.56 191 LEU B CA 1
ATOM 3300 C C . LEU B 1 191 ? -16.906 12.281 7.852 1 97.56 191 LEU B C 1
ATOM 3302 O O . LEU B 1 191 ? -17.641 12.961 8.555 1 97.56 191 LEU B O 1
ATOM 3306 N N . ALA B 1 192 ? -16.75 11.008 7.969 1 96.44 192 ALA B N 1
ATOM 3307 C CA . ALA B 1 192 ? -17.547 10.273 8.953 1 96.44 192 ALA B CA 1
ATOM 3308 C C . ALA B 1 192 ? -17.172 10.688 10.375 1 96.44 192 ALA B C 1
ATOM 3310 O O . ALA B 1 192 ? -17.953 10.508 11.312 1 96.44 192 ALA B O 1
ATOM 3311 N N . GLN B 1 193 ? -15.969 11.289 10.539 1 95.25 193 GLN B N 1
ATOM 3312 C CA . GLN B 1 193 ? -15.508 11.711 11.852 1 95.25 193 GLN B CA 1
ATOM 3313 C C . GLN B 1 193 ? -15.93 13.148 12.148 1 95.25 193 GLN B C 1
ATOM 3315 O O . GLN B 1 193 ? -15.812 13.617 13.281 1 95.25 193 GLN B O 1
ATOM 3320 N N . GLU B 1 194 ? -16.438 13.852 11.125 1 94 194 GLU B N 1
ATOM 3321 C CA . GLU B 1 194 ? -16.844 15.25 11.281 1 94 194 GLU B CA 1
ATOM 3322 C C . GLU B 1 194 ? -18.266 15.352 11.836 1 94 194 GLU B C 1
ATOM 3324 O O . GLU B 1 194 ? -19.188 14.719 11.312 1 94 194 GLU B O 1
ATOM 3329 N N . LYS B 1 195 ? -18.453 16.109 12.875 1 91.69 195 LYS B N 1
ATOM 3330 C CA . LYS B 1 195 ? -19.75 16.219 13.539 1 91.69 195 LYS B CA 1
ATOM 3331 C C . LYS B 1 195 ? -20.703 17.125 12.75 1 91.69 195 LYS B C 1
ATOM 3333 O O . LYS B 1 195 ? -21.906 16.875 12.688 1 91.69 195 LYS B O 1
ATOM 3338 N N . ASP B 1 196 ? -20.156 18.188 12.211 1 94.5 196 ASP B N 1
ATOM 3339 C CA . ASP B 1 196 ? -21 19.172 11.547 1 94.5 196 ASP B CA 1
ATOM 3340 C C . ASP B 1 196 ? -20.25 19.859 10.406 1 94.5 196 ASP B C 1
ATOM 3342 O O . ASP B 1 196 ? -20.016 21.062 10.453 1 94.5 196 ASP B O 1
ATOM 3346 N N . ILE B 1 197 ? -20.109 19.094 9.352 1 96.5 197 ILE B N 1
ATOM 3347 C CA . ILE B 1 197 ? -19.359 19.594 8.203 1 96.5 197 ILE B CA 1
ATOM 3348 C C . ILE B 1 197 ? -20.172 20.672 7.488 1 96.5 197 ILE B C 1
ATOM 3350 O O . ILE B 1 197 ? -19.625 21.656 6.996 1 96.5 197 ILE B O 1
ATOM 3354 N N . GLU B 1 198 ? -21.453 20.516 7.406 1 96.06 198 GLU B N 1
ATOM 3355 C CA . GLU B 1 198 ? -22.297 21.484 6.723 1 96.06 198 GLU B CA 1
ATOM 3356 C C . GLU B 1 198 ? -22.344 22.797 7.484 1 96.06 198 GLU B C 1
ATOM 3358 O O . GLU B 1 198 ? -22.281 23.875 6.883 1 96.06 198 GLU B O 1
ATOM 3363 N N . GLY B 1 199 ? -22.547 22.688 8.758 1 96.62 199 GLY B N 1
ATOM 3364 C CA . GLY B 1 199 ? -22.469 23.891 9.562 1 96.62 199 GLY B CA 1
ATOM 3365 C C . GLY B 1 199 ? -21.125 24.609 9.445 1 96.62 199 GLY B C 1
ATOM 3366 O O . GLY B 1 199 ? -21.078 25.828 9.344 1 96.62 199 GLY B O 1
ATOM 3367 N N . GLY B 1 200 ? -20.062 23.844 9.445 1 95.88 200 GLY B N 1
ATOM 3368 C CA . GLY B 1 200 ? -18.734 24.422 9.258 1 95.88 200 GLY B CA 1
ATOM 3369 C C . GLY B 1 200 ? -18.578 25.109 7.926 1 95.88 200 GLY B C 1
ATOM 3370 O O . GLY B 1 200 ? -17.938 26.172 7.848 1 95.88 200 GLY B O 1
ATOM 3371 N N . SER B 1 201 ? -19.125 24.469 6.906 1 96.31 201 SER B N 1
ATOM 3372 C CA . SER B 1 201 ? -19 25.016 5.559 1 96.31 201 SER B CA 1
ATOM 3373 C C . SER B 1 201 ? -19.719 26.344 5.426 1 96.31 201 SER B C 1
ATOM 3375 O O . SER B 1 201 ? -19.406 27.156 4.551 1 96.31 201 SER B O 1
ATOM 3377 N N . GLN B 1 202 ? -20.672 26.594 6.262 1 96.5 202 GLN B N 1
ATOM 3378 C CA . GLN B 1 202 ? -21.406 27.844 6.258 1 96.5 202 GLN B CA 1
ATOM 3379 C C . GLN B 1 202 ? -20.719 28.891 7.125 1 96.5 202 GLN B C 1
ATOM 3381 O O . GLN B 1 202 ? -20.844 30.094 6.875 1 96.5 202 GLN B O 1
ATOM 3386 N N . LYS B 1 203 ? -19.984 28.469 8.039 1 96.69 203 LYS B N 1
ATOM 3387 C CA . LYS B 1 203 ? -19.422 29.359 9.055 1 96.69 203 LYS B CA 1
ATOM 3388 C C . LYS B 1 203 ? -18 29.781 8.688 1 96.69 203 LYS B C 1
ATOM 3390 O O . LYS B 1 203 ? -17.609 30.922 8.961 1 96.69 203 LYS B O 1
ATOM 3395 N N . TYR B 1 204 ? -17.188 28.875 8.141 1 96.94 204 TYR B N 1
ATOM 3396 C CA . TYR B 1 204 ? -15.766 29.109 7.918 1 96.94 204 TYR B CA 1
ATOM 3397 C C . TYR B 1 204 ? -15.453 29.219 6.43 1 96.94 204 TYR B C 1
ATOM 3399 O O . TYR B 1 204 ? -15.969 28.438 5.625 1 96.94 204 TYR B O 1
ATOM 3407 N N . THR B 1 205 ? -14.586 30.109 6.047 1 97.56 205 THR B N 1
ATOM 3408 C CA . THR B 1 205 ? -14.258 30.438 4.664 1 97.56 205 THR B CA 1
ATOM 3409 C C . THR B 1 205 ? -13.625 29.234 3.959 1 97.56 205 THR B C 1
ATOM 3411 O O . THR B 1 205 ? -13.875 29.016 2.773 1 97.56 205 THR B O 1
ATOM 3414 N N . TYR B 1 206 ? -12.812 28.5 4.652 1 98.38 206 TYR B N 1
ATOM 3415 C CA . TYR B 1 206 ? -12.039 27.453 4.008 1 98.38 206 TYR B CA 1
ATOM 3416 C C . TYR B 1 206 ? -12.477 26.078 4.5 1 98.38 206 TYR B C 1
ATOM 3418 O O . TYR B 1 206 ? -11.641 25.203 4.758 1 98.38 206 TYR B O 1
ATOM 3426 N N . VAL B 1 207 ? -13.773 25.922 4.711 1 98.31 207 VAL B N 1
ATOM 3427 C CA . VAL B 1 207 ? -14.391 24.641 4.984 1 98.31 207 VAL B CA 1
ATOM 3428 C C . VAL B 1 207 ? -15.414 24.312 3.9 1 98.31 207 VAL B C 1
ATOM 3430 O O . VAL B 1 207 ? -16.359 25.062 3.691 1 98.31 207 VAL B O 1
ATOM 3433 N N . GLN B 1 208 ? -15.219 23.219 3.223 1 98.44 208 GLN B N 1
ATOM 3434 C CA . GLN B 1 208 ? -16.125 22.797 2.158 1 98.44 208 GLN B CA 1
ATOM 3435 C C . GLN B 1 208 ? -17.203 21.875 2.695 1 98.44 208 GLN B C 1
ATOM 3437 O O . GLN B 1 208 ? -17.047 21.25 3.746 1 98.44 208 GLN B O 1
ATOM 3442 N N . GLY B 1 209 ? -18.328 21.812 1.924 1 98.06 209 GLY B N 1
ATOM 3443 C CA . GLY B 1 209 ? -19.344 20.828 2.23 1 98.06 209 GLY B CA 1
ATOM 3444 C C . GLY B 1 209 ? -18.984 19.422 1.776 1 98.06 209 GLY B C 1
ATOM 3445 O O . GLY B 1 209 ? -18.078 19.25 0.957 1 98.06 209 GLY B O 1
ATOM 3446 N N . ALA B 1 210 ? -19.719 18.453 2.369 1 97.81 210 ALA B N 1
ATOM 3447 C CA . ALA B 1 210 ? -19.438 17.047 2.109 1 97.81 210 ALA B CA 1
ATOM 3448 C C . ALA B 1 210 ? -19.594 16.719 0.625 1 97.81 210 ALA B C 1
ATOM 3450 O O . ALA B 1 210 ? -18.797 15.969 0.064 1 97.81 210 ALA B O 1
ATOM 3451 N N . LYS B 1 211 ? -20.578 17.25 0.015 1 97.44 211 LYS B N 1
ATOM 3452 C CA . LYS B 1 211 ? -20.859 16.969 -1.389 1 97.44 211 LYS B CA 1
ATOM 3453 C C . LYS B 1 211 ? -19.672 17.359 -2.273 1 97.44 211 LYS B C 1
ATOM 3455 O O . LYS B 1 211 ? -19.281 16.625 -3.17 1 97.44 211 LYS B O 1
ATOM 3460 N N . ASP B 1 212 ? -19.141 18.531 -2.008 1 97.88 212 ASP B N 1
ATOM 3461 C CA . ASP B 1 212 ? -18.016 19.031 -2.791 1 97.88 212 ASP B CA 1
ATOM 3462 C C . ASP B 1 212 ? -16.766 18.188 -2.555 1 97.88 212 ASP B C 1
ATOM 3464 O O . ASP B 1 212 ? -16.016 17.891 -3.494 1 97.88 212 ASP B O 1
ATOM 3468 N N . ILE B 1 213 ? -16.578 17.844 -1.321 1 98.25 213 ILE B N 1
ATOM 3469 C CA . ILE B 1 213 ? -15.398 17.062 -0.953 1 98.25 213 ILE B CA 1
ATOM 3470 C C . ILE B 1 213 ? -15.453 15.695 -1.635 1 98.25 213 ILE B C 1
ATOM 3472 O O . ILE B 1 213 ? -14.453 15.234 -2.199 1 98.25 213 ILE B O 1
ATOM 3476 N N . LEU B 1 214 ? -16.609 15.078 -1.697 1 97.62 214 LEU B N 1
ATOM 3477 C CA . LEU B 1 214 ? -16.781 13.727 -2.227 1 97.62 214 LEU B CA 1
ATOM 3478 C C . LEU B 1 214 ? -16.734 13.734 -3.752 1 97.62 214 LEU B C 1
ATOM 3480 O O . LEU B 1 214 ? -16.469 12.703 -4.371 1 97.62 214 LEU B O 1
ATOM 3484 N N . ALA B 1 215 ? -16.938 14.875 -4.379 1 97.75 215 ALA B N 1
ATOM 3485 C CA . ALA B 1 215 ? -17.016 14.969 -5.836 1 97.75 215 ALA B CA 1
ATOM 3486 C C . ALA B 1 215 ? -15.633 15.25 -6.43 1 97.75 215 ALA B C 1
ATOM 3488 O O . ALA B 1 215 ? -15.43 15.102 -7.637 1 97.75 215 ALA B O 1
ATOM 3489 N N . TYR B 1 216 ? -14.703 15.562 -5.602 1 98.06 216 TYR B N 1
ATOM 3490 C CA . TYR B 1 216 ? -13.391 15.977 -6.074 1 98.06 216 TYR B CA 1
ATOM 3491 C C . TYR B 1 216 ? -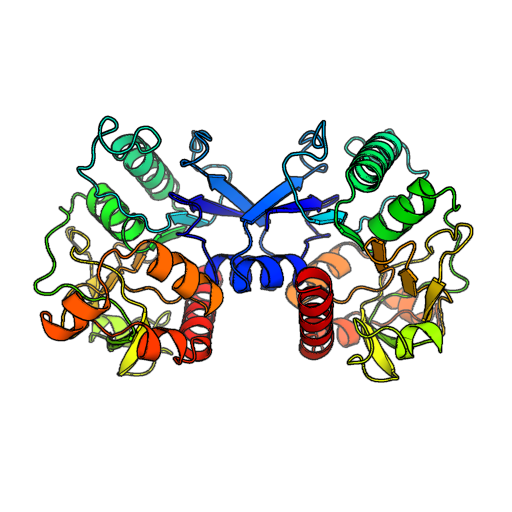12.602 14.797 -6.625 1 98.06 216 TYR B C 1
ATOM 3493 O O . TYR B 1 216 ? -12.734 13.672 -6.137 1 98.06 216 TYR B O 1
ATOM 3501 N N . ASP B 1 217 ? -11.789 15.055 -7.676 1 97.81 217 ASP B N 1
ATOM 3502 C CA . ASP B 1 217 ? -10.859 14.07 -8.219 1 97.81 217 ASP B CA 1
ATOM 3503 C C . ASP B 1 217 ? -9.492 14.195 -7.559 1 97.81 217 ASP B C 1
ATOM 3505 O O . ASP B 1 217 ? -8.758 15.148 -7.809 1 97.81 217 ASP B O 1
ATOM 3509 N N . TYR B 1 218 ? -9.047 13.188 -6.848 1 98.31 218 TYR B N 1
ATOM 3510 C CA . TYR B 1 218 ? -7.855 13.25 -6.012 1 98.31 218 TYR B CA 1
ATOM 3511 C C . TYR B 1 218 ? -6.629 12.75 -6.766 1 98.31 218 TYR B C 1
ATOM 3513 O O . TYR B 1 218 ? -5.527 12.711 -6.215 1 98.31 218 TYR B O 1
ATOM 3521 N N . ASP B 1 219 ? -6.758 12.398 -8.039 1 97.38 219 ASP B N 1
ATOM 3522 C CA . ASP B 1 219 ? -5.691 11.758 -8.805 1 97.38 219 ASP B CA 1
ATOM 3523 C C . ASP B 1 219 ? -4.504 12.703 -8.984 1 97.38 219 ASP B C 1
ATOM 3525 O O . ASP B 1 219 ? -3.35 12.281 -8.859 1 97.38 219 ASP B O 1
ATOM 3529 N N . GLN B 1 220 ? -4.797 13.914 -9.234 1 98.12 220 GLN B N 1
ATOM 3530 C CA . GLN B 1 220 ? -3.721 14.852 -9.547 1 98.12 220 GLN B CA 1
ATOM 3531 C C . GLN B 1 220 ? -2.807 15.062 -8.344 1 98.12 220 GLN B C 1
ATOM 3533 O O . GLN B 1 220 ? -1.582 15.07 -8.484 1 98.12 220 GLN B O 1
ATOM 3538 N N . MET B 1 221 ? -3.387 15.273 -7.148 1 98.62 221 MET B N 1
ATOM 3539 C CA . MET B 1 221 ? -2.545 15.477 -5.977 1 98.62 221 MET B CA 1
ATOM 3540 C C . MET B 1 221 ? -1.772 14.211 -5.629 1 98.62 221 MET B C 1
ATOM 3542 O O . MET B 1 221 ? -0.633 14.273 -5.168 1 98.62 221 MET B O 1
ATOM 3546 N N . ASN B 1 222 ? -2.373 13.031 -5.926 1 98.75 222 ASN B N 1
ATOM 3547 C CA . ASN B 1 222 ? -1.661 11.781 -5.691 1 98.75 222 ASN B CA 1
ATOM 3548 C C . ASN B 1 222 ? -0.449 11.641 -6.605 1 98.75 222 ASN B C 1
ATOM 3550 O O . ASN B 1 222 ? 0.624 11.227 -6.168 1 98.75 222 ASN B O 1
ATOM 3554 N N . GLN B 1 223 ? -0.647 12 -7.852 1 98.19 223 GLN B N 1
ATOM 3555 C CA . GLN B 1 223 ? 0.459 11.93 -8.805 1 98.19 223 GLN B CA 1
ATOM 3556 C C . GLN B 1 223 ? 1.578 12.891 -8.414 1 98.19 223 GLN B C 1
ATOM 3558 O O . GLN B 1 223 ? 2.76 12.562 -8.539 1 98.19 223 GLN B O 1
ATOM 3563 N N . ALA B 1 224 ? 1.212 14.07 -7.957 1 98.75 224 ALA B N 1
ATOM 3564 C CA . ALA B 1 224 ? 2.203 15.031 -7.492 1 98.75 224 ALA B CA 1
ATOM 3565 C C . ALA B 1 224 ? 2.99 14.484 -6.305 1 98.75 224 ALA B C 1
ATOM 3567 O O . ALA B 1 224 ? 4.207 14.656 -6.227 1 98.75 224 ALA B O 1
ATOM 3568 N N . LEU B 1 225 ? 2.295 13.82 -5.441 1 98.81 225 LEU B N 1
ATOM 3569 C CA . LEU B 1 225 ? 2.932 13.203 -4.285 1 98.81 225 LEU B CA 1
ATOM 3570 C C . LEU B 1 225 ? 3.916 12.125 -4.719 1 98.81 225 LEU B C 1
ATOM 3572 O O . LEU B 1 225 ? 5.031 12.047 -4.199 1 98.81 225 LEU B O 1
ATOM 3576 N N . TYR B 1 226 ? 3.5 11.273 -5.672 1 98.56 226 TYR B N 1
ATOM 3577 C CA . TYR B 1 226 ? 4.367 10.203 -6.168 1 98.56 226 TYR B CA 1
ATOM 3578 C C . TYR B 1 226 ? 5.664 10.773 -6.73 1 98.56 226 TYR B C 1
ATOM 3580 O O . TYR B 1 226 ? 6.75 10.273 -6.434 1 98.56 226 TYR B O 1
ATOM 3588 N N . GLN B 1 227 ? 5.508 11.797 -7.516 1 98.38 227 GLN B N 1
ATOM 3589 C CA . GLN B 1 227 ? 6.684 12.398 -8.133 1 98.38 227 GLN B CA 1
ATOM 3590 C C . GLN B 1 227 ? 7.613 13 -7.082 1 98.38 227 GLN B C 1
ATOM 3592 O O . GLN B 1 227 ? 8.836 12.883 -7.184 1 98.38 227 GLN B O 1
ATOM 3597 N N . PHE B 1 228 ? 7.051 13.68 -6.086 1 98.75 228 PHE B N 1
ATOM 3598 C CA . PHE B 1 228 ? 7.852 14.195 -4.984 1 98.75 228 PHE B CA 1
ATOM 3599 C C . PHE B 1 228 ? 8.633 13.07 -4.309 1 98.75 228 PHE B C 1
ATOM 3601 O O . PHE B 1 228 ? 9.844 13.195 -4.094 1 98.75 228 PHE B O 1
ATOM 3608 N N . LEU B 1 229 ? 7.934 11.984 -4.008 1 98.69 229 LEU B N 1
ATOM 3609 C CA . LEU B 1 229 ? 8.547 10.875 -3.287 1 98.69 229 LEU B CA 1
ATOM 3610 C C . LEU B 1 229 ? 9.625 10.203 -4.137 1 98.69 229 LEU B C 1
ATOM 3612 O O . LEU B 1 229 ? 10.664 9.797 -3.615 1 98.69 229 LEU B O 1
ATOM 3616 N N . ASP B 1 230 ? 9.352 10.047 -5.453 1 97.81 230 ASP B N 1
ATOM 3617 C CA . ASP B 1 230 ? 10.359 9.508 -6.367 1 97.81 230 ASP B CA 1
ATOM 3618 C C . ASP B 1 230 ? 11.633 10.352 -6.34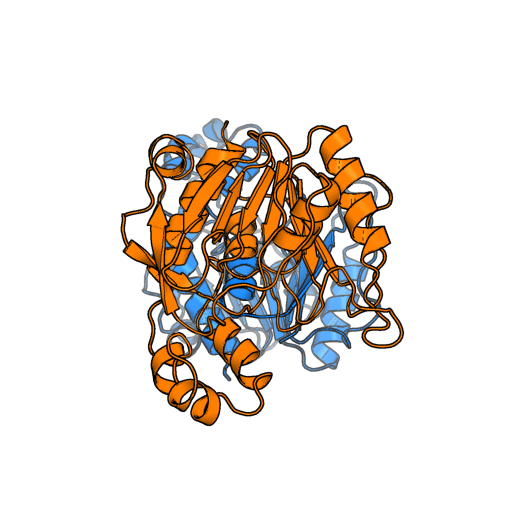4 1 97.81 230 ASP B C 1
ATOM 3620 O O . ASP B 1 230 ? 12.734 9.82 -6.238 1 97.81 230 ASP B O 1
ATOM 3624 N N . LYS B 1 231 ? 11.445 11.648 -6.398 1 97.81 231 LYS B N 1
ATOM 3625 C CA . LYS B 1 231 ? 12.586 12.562 -6.43 1 97.81 231 LYS B CA 1
ATOM 3626 C C . LYS B 1 231 ? 13.312 12.578 -5.09 1 97.81 231 LYS B C 1
ATOM 3628 O O . LYS B 1 231 ? 14.539 12.688 -5.043 1 97.81 231 LYS B O 1
ATOM 3633 N N . LEU B 1 232 ? 12.562 12.484 -4.031 1 97.44 232 LEU B N 1
ATOM 3634 C CA . LEU B 1 232 ? 13.141 12.508 -2.691 1 97.44 232 LEU B CA 1
ATOM 3635 C C . LEU B 1 232 ? 14.047 11.297 -2.473 1 97.44 232 LEU B C 1
ATOM 3637 O O . LEU B 1 232 ? 15.125 11.422 -1.891 1 97.44 232 LEU B O 1
ATOM 3641 N N . THR B 1 233 ? 13.617 10.109 -2.98 1 93.12 233 THR B N 1
ATOM 3642 C CA . THR B 1 233 ? 14.297 8.867 -2.629 1 93.12 233 THR B CA 1
ATOM 3643 C C . THR B 1 233 ? 15.32 8.492 -3.697 1 93.12 233 THR B C 1
ATOM 3645 O O . THR B 1 233 ? 16.062 7.516 -3.539 1 93.12 233 THR B O 1
ATOM 3648 N N . GLN B 1 234 ? 15.305 9.008 -4.965 1 83.31 234 GLN B N 1
ATOM 3649 C CA . GLN B 1 234 ? 16.328 8.805 -5.98 1 83.31 234 GLN B CA 1
ATOM 3650 C C . GLN B 1 234 ? 17.516 9.734 -5.746 1 83.31 234 GLN B C 1
ATOM 3652 O O . GLN B 1 234 ? 18.594 9.523 -6.312 1 83.31 234 GLN B O 1
ATOM 3657 N N . SER B 1 235 ? 17.453 10.625 -4.832 1 54.84 235 SER B N 1
ATOM 3658 C CA . SER B 1 235 ? 18.531 11.57 -4.566 1 54.84 235 SER B CA 1
ATOM 3659 C C . SER B 1 235 ? 19.609 10.938 -3.691 1 54.84 235 SER B C 1
ATOM 3661 O O . SER B 1 235 ? 19.328 10 -2.936 1 54.84 235 SER B O 1
#

Solvent-accessible surface area (backbone atoms only — not comparable to full-atom values): 23444 Å² total; per-residue (Å²): 99,33,37,34,37,41,30,51,37,85,59,33,61,58,19,38,56,47,19,43,36,20,49,59,50,33,47,77,47,76,32,42,23,63,74,64,42,72,73,69,92,62,51,81,82,40,46,30,41,36,31,36,26,47,98,62,53,77,80,50,44,46,88,82,36,72,53,48,56,45,66,61,52,28,50,44,50,43,44,24,55,74,69,70,36,35,36,38,15,27,36,39,17,10,23,37,50,16,40,54,60,71,7,62,64,39,76,27,90,32,52,29,35,34,75,49,45,33,39,60,32,74,62,17,56,69,31,81,49,44,47,81,55,58,81,52,43,58,31,35,35,77,45,48,57,32,46,16,67,36,94,77,42,40,57,26,20,22,33,94,44,32,78,45,27,25,33,32,69,48,100,49,32,38,22,26,42,42,37,39,29,55,31,70,47,35,48,53,46,45,54,70,70,48,91,51,46,59,61,38,30,72,72,38,94,46,25,49,39,65,69,60,52,68,67,54,80,44,60,63,30,31,53,48,44,44,52,27,52,50,46,60,69,73,102,98,32,36,34,39,39,28,51,37,85,60,31,60,58,19,39,56,46,19,45,36,21,49,59,50,32,46,78,46,79,31,42,23,63,74,64,41,72,75,70,90,62,49,80,82,40,46,32,40,37,32,36,26,48,97,63,52,77,80,51,45,45,88,83,35,70,53,49,54,45,66,61,50,27,49,45,52,41,43,24,57,75,67,70,35,35,37,38,13,27,37,38,16,10,24,35,50,16,40,54,61,70,7,62,63,39,77,29,90,32,52,30,35,33,75,49,44,33,38,60,33,74,61,17,57,66,32,82,48,43,46,82,55,58,81,53,43,56,33,35,34,76,46,46,57,32,47,16,66,36,95,79,42,39,58,25,21,22,34,94,45,32,77,46,27,25,35,32,70,49,100,49,32,39,25,27,41,42,36,40,31,54,31,68,47,33,47,53,45,44,52,71,71,49,90,50,44,60,62,39,30,72,72,38,94,45,26,48,38,64,69,62,53,68,68,52,81,45,61,63,30,30,51,48,44,46,52,26,51,50,46,61,70,73,101

pLDDT: mean 97.55, std 3.2, range [54.56, 98.94]

InterPro domains:
  IPR017926 Glutamine amidotransferase [PF00117] (27-185)
  IPR029062 Class I glutamine amidotransferase-like [G3DSA:3.40.50.880] (1-235)
  IPR029062 Class I glutamine amidotransferase-like [SSF52317] (2-201)
  IPR044992 Glutamine amidotransferase domain containing protein ChyE-like [PTHR42695] (38-229)
  IPR044992 Glutamine amidotransferase domain containing protein ChyE-like [cd01741] (3-181)